Protein AF-0000000084338062 (afdb_homodimer)

Foldseek 3Di:
DFFDDDLVLQQQAEFEAEFAELLQAFQLQLLLVLCVVVVPDPQPDNDRVVSLVVLQVQLLPLAPQSNCVSSCSSLVSQQDLQSLLQSLLVVLQVQQSSNYQEYEYEYELVSRCPVPDDSLSSVVSNLNSVVNNQVVNVVVVTHHAYAYEHEAEQVDDCLLVSLVVLLVCCPPRHLEYEYDDDPVPRAPVSNQNSLVVCVVSVGAYEYAADQNHADVNVCCCPVPRNHQAYEQNQRLCVQWDADPVRDIDGHPSNCVQQVVLHEHEHEQQSSCSNNSAVHSLGGSCLVCVVVPRLYAYHHNGCSNNVDHPSRRVVVNCVNNVDDLVSSLSNRLSSLCSDSDDPVVSVCCNVVPNVVSSVVNGD/DFFDPDLVLQQQAEFEAEFAELLQAFQLQLLLVLCVVVVPDPQPDNDRVVSLVVLQVQLLPLAPQSNCVSSCSSLVSQQDLQSLLQSLLVVLQVQQSSNYQEYEYEYALVSRCPVPDDSLSSVVSNLNSVVNNQVVSVVVVTHHAYAYEHEAEQVDDCLQVSLVVLLVCCPPRHLEYEYDDDPVPRAPVSNQNSLVVCVVSVGAYEYAADQNHADVNVCCCPVVRNHQAYEQNQRLCVQWDADPVRDIDGHPSNCVQQVVLHEHEHEQQSSCSNNSAVHSLRGSCLVCVVVPRLYAYHHNGCSNNVDHPSRRVVVNCVNNVDDLVVSLSNRLSSLCSDSDDPVVSVCCNVVPNVVSSVVNGD

Structure (mmCIF, N/CA/C/O backbone):
data_AF-0000000084338062-model_v1
#
loop_
_entity.id
_entity.type
_entity.pdbx_description
1 polymer 'Adenosine deaminase'
#
loop_
_atom_site.group_PDB
_atom_site.id
_atom_site.type_symbol
_atom_site.label_atom_id
_atom_site.label_alt_id
_atom_site.label_comp_id
_atom_site.label_asym_id
_atom_site.label_entity_id
_atom_site.label_seq_id
_atom_site.pdbx_PDB_ins_code
_atom_site.Cartn_x
_atom_site.Cartn_y
_atom_site.Cartn_z
_atom_site.occupancy
_atom_site.B_iso_or_equiv
_atom_site.auth_seq_id
_atom_site.auth_comp_id
_atom_site.auth_asym_id
_atom_site.auth_atom_id
_atom_site.pdbx_PDB_model_num
ATOM 1 N N . MET A 1 1 ? 33 -19.516 5.043 1 74.38 1 MET A N 1
ATOM 2 C CA . MET A 1 1 ? 33.031 -18.828 3.754 1 74.38 1 MET A CA 1
ATOM 3 C C . MET A 1 1 ? 31.641 -18.859 3.088 1 74.38 1 MET A C 1
ATOM 5 O O . MET A 1 1 ? 30.891 -19.828 3.252 1 74.38 1 MET A O 1
ATOM 9 N N . ALA A 1 2 ? 31.25 -17.75 2.393 1 83.12 2 ALA A N 1
ATOM 10 C CA . ALA A 1 2 ? 29.969 -17.688 1.7 1 83.12 2 ALA A CA 1
ATOM 11 C C . ALA A 1 2 ? 29.844 -18.828 0.689 1 83.12 2 ALA A C 1
ATOM 13 O O . ALA A 1 2 ? 30.812 -19.172 0.014 1 83.12 2 ALA A O 1
ATOM 14 N N . VAL A 1 3 ? 28.75 -19.469 0.696 1 92.12 3 VAL A N 1
ATOM 15 C CA . VAL A 1 3 ? 28.453 -20.531 -0.268 1 92.12 3 VAL A CA 1
ATOM 16 C C . VAL A 1 3 ? 28.469 -19.953 -1.683 1 92.12 3 VAL A C 1
ATOM 18 O O . VAL A 1 3 ? 27.891 -18.891 -1.934 1 92.12 3 VAL A O 1
ATOM 21 N N . PRO A 1 4 ? 29.188 -20.656 -2.564 1 95.06 4 PRO A N 1
ATOM 22 C CA . PRO A 1 4 ? 29.156 -20.172 -3.947 1 95.06 4 PRO A CA 1
ATOM 23 C C . PRO A 1 4 ? 27.75 -20.234 -4.555 1 95.06 4 PRO A C 1
ATOM 25 O O . PRO A 1 4 ? 26.984 -21.156 -4.242 1 95.06 4 PRO A O 1
ATOM 28 N N . LEU A 1 5 ? 27.438 -19.297 -5.414 1 97 5 LEU A N 1
ATOM 29 C CA . LEU A 1 5 ? 26.125 -19.219 -6.035 1 97 5 LEU A CA 1
ATOM 30 C C . LEU A 1 5 ? 26.016 -20.203 -7.199 1 97 5 LEU A C 1
ATOM 32 O O . LEU A 1 5 ? 26.109 -19.812 -8.359 1 97 5 LEU A O 1
ATOM 36 N N . THR A 1 6 ? 25.75 -21.469 -6.875 1 97.06 6 THR A N 1
ATOM 37 C CA . THR A 1 6 ? 25.531 -22.516 -7.867 1 97.06 6 THR A CA 1
ATOM 38 C C . THR A 1 6 ? 24.047 -22.812 -8.023 1 97.06 6 THR A C 1
ATOM 40 O O . THR A 1 6 ? 23.234 -22.438 -7.172 1 97.06 6 THR A O 1
ATOM 43 N N . THR A 1 7 ? 23.719 -23.406 -9.062 1 97.38 7 THR A N 1
ATOM 44 C CA . THR A 1 7 ? 22.328 -23.781 -9.305 1 97.38 7 THR A CA 1
ATOM 45 C C . THR A 1 7 ? 21.797 -24.641 -8.164 1 97.38 7 THR A C 1
ATOM 47 O O . THR A 1 7 ? 20.641 -24.484 -7.742 1 97.38 7 THR A O 1
ATOM 50 N N . ASP A 1 8 ? 22.625 -25.547 -7.656 1 96.94 8 ASP A N 1
ATOM 51 C CA . ASP A 1 8 ? 22.219 -26.422 -6.559 1 96.94 8 ASP A CA 1
ATOM 52 C C . ASP A 1 8 ? 21.984 -25.609 -5.281 1 96.94 8 ASP A C 1
ATOM 54 O O . ASP A 1 8 ? 21.016 -25.875 -4.555 1 96.94 8 ASP A O 1
ATOM 58 N N . ALA A 1 9 ? 22.891 -24.703 -5.066 1 97.56 9 ALA A N 1
ATOM 59 C CA . ALA A 1 9 ? 22.719 -23.859 -3.885 1 97.56 9 ALA A CA 1
ATOM 60 C C . ALA A 1 9 ? 21.469 -23 -3.996 1 97.56 9 ALA A C 1
ATOM 62 O O . ALA A 1 9 ? 20.766 -22.781 -3.006 1 97.56 9 ALA A O 1
ATOM 63 N N . ILE A 1 10 ? 21.203 -22.469 -5.203 1 98.56 10 ILE A N 1
ATOM 64 C CA . ILE A 1 10 ? 20.016 -21.672 -5.434 1 98.56 10 ILE A CA 1
ATOM 65 C C . ILE A 1 10 ? 18.766 -22.531 -5.191 1 98.56 10 ILE A C 1
ATOM 67 O O . ILE A 1 10 ? 17.781 -22.062 -4.613 1 98.56 10 ILE A O 1
ATOM 71 N N . ARG A 1 11 ? 18.797 -23.75 -5.605 1 98.06 11 ARG A N 1
ATOM 72 C CA . ARG A 1 11 ? 17.672 -24.656 -5.449 1 98.06 11 ARG A CA 1
ATOM 73 C C . ARG A 1 11 ? 17.297 -24.828 -3.977 1 98.06 11 ARG A C 1
ATOM 75 O O . ARG A 1 11 ? 16.125 -24.953 -3.637 1 98.06 11 ARG A O 1
ATOM 82 N N . ASP A 1 12 ? 18.281 -24.781 -3.121 1 95.5 12 ASP A N 1
ATOM 83 C CA . ASP A 1 12 ? 18.047 -25.047 -1.701 1 95.5 12 ASP A CA 1
ATOM 84 C C . ASP A 1 12 ? 17.688 -23.75 -0.964 1 95.5 12 ASP A C 1
ATOM 86 O O . ASP A 1 12 ? 17.203 -23.797 0.17 1 95.5 12 ASP A O 1
ATOM 90 N N . ALA A 1 13 ? 18.016 -22.578 -1.591 1 98.25 13 ALA A N 1
ATOM 91 C CA . ALA A 1 13 ? 17.703 -21.297 -0.971 1 98.25 13 ALA A CA 1
ATOM 92 C C . ALA A 1 13 ? 16.188 -21.078 -0.894 1 98.25 13 ALA A C 1
ATOM 94 O O . ALA A 1 13 ? 15.461 -21.406 -1.831 1 98.25 13 ALA A O 1
ATOM 95 N N . PRO A 1 14 ? 15.688 -20.578 0.271 1 98.75 14 PRO A N 1
ATOM 96 C CA . PRO A 1 14 ? 14.258 -20.297 0.341 1 98.75 14 PRO A CA 1
ATOM 97 C C . PRO A 1 14 ? 13.797 -19.281 -0.702 1 98.75 14 PRO A C 1
ATOM 99 O O . PRO A 1 14 ? 14.484 -18.281 -0.933 1 98.75 14 PRO A O 1
ATOM 102 N N . LYS A 1 15 ? 12.711 -19.547 -1.359 1 98.94 15 LYS A N 1
ATOM 103 C CA . LYS A 1 15 ? 12.141 -18.656 -2.367 1 98.94 15 LYS A CA 1
ATOM 104 C C . LYS A 1 15 ? 10.641 -18.469 -2.162 1 98.94 15 LYS A C 1
ATOM 106 O O . LYS A 1 15 ? 9.992 -19.312 -1.517 1 98.94 15 LYS A O 1
ATOM 111 N N . VAL A 1 16 ? 10.117 -17.375 -2.633 1 98.94 16 VAL A N 1
ATOM 112 C CA . VAL A 1 16 ? 8.688 -17.062 -2.621 1 98.94 16 VAL A CA 1
ATOM 113 C C . VAL A 1 16 ? 8.203 -16.812 -4.047 1 98.94 16 VAL A C 1
ATOM 115 O O . VAL A 1 16 ? 8.844 -16.109 -4.824 1 98.94 16 VAL A O 1
ATOM 118 N N . LEU A 1 17 ? 7.137 -17.5 -4.375 1 98.94 17 LEU A N 1
ATOM 119 C CA . LEU A 1 17 ? 6.562 -17.453 -5.715 1 98.94 17 LEU A CA 1
ATOM 120 C C . LEU A 1 17 ? 5.145 -16.891 -5.68 1 98.94 17 LEU A C 1
ATOM 122 O O . LEU A 1 17 ? 4.254 -17.484 -5.074 1 98.94 17 LEU A O 1
ATOM 126 N N . LEU A 1 18 ? 4.918 -15.719 -6.426 1 98.94 18 LEU A N 1
ATOM 127 C CA . LEU A 1 18 ? 3.615 -15.078 -6.297 1 98.94 18 LEU A CA 1
ATOM 128 C C . LEU A 1 18 ? 2.828 -15.172 -7.598 1 98.94 18 LEU A C 1
ATOM 130 O O . LEU A 1 18 ? 1.641 -14.844 -7.637 1 98.94 18 LEU A O 1
ATOM 134 N N . HIS A 1 19 ? 3.459 -15.633 -8.711 1 98.94 19 HIS A N 1
ATOM 135 C CA . HIS A 1 19 ? 2.807 -15.703 -10.016 1 98.94 19 HIS A CA 1
ATOM 136 C C . HIS A 1 19 ? 3.16 -17 -10.742 1 98.94 19 HIS A C 1
ATOM 138 O O . HIS A 1 19 ? 4.191 -17.078 -11.414 1 98.94 19 HIS A O 1
ATOM 144 N N . ASP A 1 20 ? 2.328 -17.938 -10.648 1 98.88 20 ASP A N 1
ATOM 145 C CA . ASP A 1 20 ? 2.43 -19.219 -11.32 1 98.88 20 ASP A CA 1
ATOM 146 C C . ASP A 1 20 ? 1.046 -19.797 -11.633 1 98.88 20 ASP A C 1
ATOM 148 O O . ASP A 1 20 ? 0.149 -19.75 -10.781 1 98.88 20 ASP A O 1
ATOM 152 N N . HIS A 1 21 ? 0.818 -20.188 -12.789 1 98.75 21 HIS A N 1
ATOM 153 C CA . HIS A 1 21 ? -0.441 -20.797 -13.195 1 98.75 21 HIS A CA 1
ATOM 154 C C . HIS A 1 21 ? -0.389 -22.312 -13.047 1 98.75 21 HIS A C 1
ATOM 156 O O . HIS A 1 21 ? 0.504 -22.969 -13.594 1 98.75 21 HIS A O 1
ATOM 162 N N . LEU A 1 22 ? -1.354 -22.828 -12.406 1 98.81 22 LEU A N 1
ATOM 163 C CA . LEU A 1 22 ? -1.448 -24.281 -12.203 1 98.81 22 LEU A CA 1
ATOM 164 C C . LEU A 1 22 ? -1.54 -25.016 -13.531 1 98.81 22 LEU A C 1
ATOM 166 O O . LEU A 1 22 ? -0.811 -25.969 -13.766 1 98.81 22 LEU A O 1
ATOM 170 N N . ASP A 1 23 ? -2.379 -24.516 -14.414 1 97.75 23 ASP A N 1
ATOM 171 C CA . ASP A 1 23 ? -2.65 -25.172 -15.695 1 97.75 23 ASP A CA 1
ATOM 172 C C . ASP A 1 23 ? -1.508 -24.938 -16.688 1 97.75 23 ASP A C 1
ATOM 174 O O . ASP A 1 23 ? -1.511 -25.5 -17.781 1 97.75 23 ASP A O 1
ATOM 178 N N . GLY A 1 24 ? -0.522 -24.141 -16.312 1 97.56 24 GLY A N 1
ATOM 179 C CA . GLY A 1 24 ? 0.654 -23.938 -17.141 1 97.56 24 GLY A CA 1
ATOM 180 C C . GLY A 1 24 ? 1.905 -24.578 -16.578 1 97.56 24 GLY A C 1
ATOM 181 O O . GLY A 1 24 ? 3.01 -24.344 -17.078 1 97.56 24 GLY A O 1
ATOM 182 N N . GLY A 1 25 ? 1.745 -25.406 -15.5 1 97.94 25 GLY A N 1
ATOM 183 C CA . GLY A 1 25 ? 2.926 -25.891 -14.805 1 97.94 25 GLY A CA 1
ATOM 184 C C . GLY A 1 25 ? 2.926 -27.406 -14.609 1 97.94 25 GLY A C 1
ATOM 185 O O . GLY A 1 25 ? 3.631 -27.922 -13.742 1 97.94 25 GLY A O 1
ATOM 186 N N . LEU A 1 26 ? 2.162 -28.172 -15.414 1 98.56 26 LEU A N 1
ATOM 187 C CA . LEU A 1 26 ? 2.061 -29.609 -15.266 1 98.56 26 LEU A CA 1
ATOM 188 C C . LEU A 1 26 ? 3.373 -30.297 -15.641 1 98.56 26 LEU A C 1
ATOM 190 O O . LEU A 1 26 ? 4.164 -29.734 -16.406 1 98.56 26 LEU A O 1
ATOM 194 N N . ARG A 1 27 ? 3.561 -31.516 -15.062 1 98.56 27 ARG A N 1
ATOM 195 C CA . ARG A 1 27 ? 4.598 -32.406 -15.578 1 98.56 27 ARG A CA 1
ATOM 196 C C . ARG A 1 27 ? 4.191 -33 -16.922 1 98.56 27 ARG A C 1
ATOM 198 O O . ARG A 1 27 ? 3.049 -33.438 -17.094 1 98.56 27 ARG A O 1
ATOM 205 N N . PRO A 1 28 ? 5.16 -32.938 -17.875 1 98.12 28 PRO A N 1
ATOM 206 C CA . PRO A 1 28 ? 4.809 -33.531 -19.172 1 98.12 28 PRO A CA 1
ATOM 207 C C . PRO A 1 28 ? 4.305 -34.969 -19.031 1 98.12 28 PRO A C 1
ATOM 209 O O . PRO A 1 28 ? 3.332 -35.375 -19.688 1 98.12 28 PRO A O 1
ATOM 212 N N . ALA A 1 29 ? 4.934 -35.75 -18.188 1 98.62 29 ALA A N 1
ATOM 213 C CA . ALA A 1 29 ? 4.523 -37.156 -17.984 1 98.62 29 ALA A CA 1
ATOM 214 C C . ALA A 1 29 ? 3.098 -37.219 -17.453 1 98.62 29 ALA A C 1
ATOM 216 O O . ALA A 1 29 ? 2.328 -38.094 -17.844 1 98.62 29 ALA A O 1
ATOM 217 N N . THR A 1 30 ? 2.76 -36.344 -16.562 1 98.75 30 THR A N 1
ATOM 218 C CA . THR A 1 30 ? 1.416 -36.312 -16 1 98.75 30 THR A CA 1
ATOM 219 C C . THR A 1 30 ? 0.388 -35.969 -17.078 1 98.75 30 THR A C 1
ATOM 221 O O . THR A 1 30 ? -0.698 -36.531 -17.109 1 98.75 30 THR A O 1
ATOM 224 N N . VAL A 1 31 ? 0.7 -35 -17.984 1 98.5 31 VAL A N 1
ATOM 225 C CA . VAL A 1 31 ? -0.193 -34.656 -19.094 1 98.5 31 VAL A CA 1
ATOM 226 C C . VAL A 1 31 ? -0.501 -35.906 -19.922 1 98.5 31 VAL A C 1
ATOM 228 O O . VAL A 1 31 ? -1.662 -36.156 -20.25 1 98.5 31 VAL A O 1
ATOM 231 N N . ILE A 1 32 ? 0.52 -36.656 -20.203 1 98.56 32 ILE A N 1
ATOM 232 C CA . ILE A 1 32 ? 0.388 -37.844 -21.047 1 98.56 32 ILE A CA 1
ATOM 233 C C . ILE A 1 32 ? -0.467 -38.906 -20.328 1 98.56 32 ILE A C 1
ATOM 235 O O . ILE A 1 32 ? -1.397 -39.438 -20.922 1 98.56 32 ILE A O 1
ATOM 239 N N . GLU A 1 33 ? -0.169 -39.125 -19.062 1 98.81 33 GLU A N 1
ATOM 240 C CA . GLU A 1 33 ? -0.881 -40.156 -18.297 1 98.81 33 GLU A CA 1
ATOM 241 C C . GLU A 1 33 ? -2.357 -39.781 -18.141 1 98.81 33 GLU A C 1
ATOM 243 O O . GLU A 1 33 ? -3.227 -40.656 -18.266 1 98.81 33 GLU A O 1
ATOM 248 N N . LEU A 1 34 ? -2.627 -38.531 -17.891 1 98.62 34 LEU A N 1
ATOM 249 C CA . LEU A 1 34 ? -4.008 -38.094 -17.75 1 98.62 34 LEU A CA 1
ATOM 250 C C . LEU A 1 34 ? -4.734 -38.156 -19.094 1 98.62 34 LEU A C 1
ATOM 252 O O . LEU A 1 34 ? -5.926 -38.5 -19.156 1 98.62 34 LEU A O 1
ATOM 256 N N . ALA A 1 35 ? -4.023 -37.781 -20.188 1 98.06 35 ALA A N 1
ATOM 257 C CA . ALA A 1 35 ? -4.613 -37.906 -21.516 1 98.06 35 ALA A CA 1
ATOM 258 C C . ALA A 1 35 ? -5.039 -39.312 -21.812 1 98.06 35 ALA A C 1
ATOM 260 O O . ALA A 1 35 ? -6.145 -39.562 -22.297 1 98.06 35 ALA A O 1
ATOM 261 N N . ASP A 1 36 ? -4.16 -40.25 -21.469 1 98.06 36 ASP A N 1
ATOM 262 C CA . ASP A 1 36 ? -4.457 -41.656 -21.656 1 98.06 36 ASP A CA 1
ATOM 263 C C . ASP A 1 36 ? -5.633 -42.094 -20.797 1 98.06 36 ASP A C 1
ATOM 265 O O . ASP A 1 36 ? -6.535 -42.781 -21.266 1 98.06 36 ASP A O 1
ATOM 269 N N . GLN A 1 37 ? -5.598 -41.688 -19.609 1 98.12 37 GLN A N 1
ATOM 270 C CA . GLN A 1 37 ? -6.609 -42.094 -18.641 1 98.12 37 GLN A CA 1
ATOM 271 C C . GLN A 1 37 ? -7.996 -41.625 -19.047 1 98.12 37 GLN A C 1
ATOM 273 O O . GLN A 1 37 ? -8.984 -42.312 -18.891 1 98.12 37 GLN A O 1
ATOM 278 N N . TYR A 1 38 ? -8.086 -40.406 -19.641 1 97.31 38 TYR A N 1
ATOM 279 C CA . TYR A 1 38 ? -9.406 -39.812 -19.844 1 97.31 38 TYR A CA 1
ATOM 280 C C . TYR A 1 38 ? -9.727 -39.719 -21.328 1 97.31 38 TYR A C 1
ATOM 282 O O . TYR A 1 38 ? -10.734 -39.125 -21.719 1 97.31 38 TYR A O 1
ATOM 290 N N . GLY A 1 39 ? -8.867 -40.188 -22.188 1 96.56 39 GLY A N 1
ATOM 291 C CA . GLY A 1 39 ? -9.156 -40.312 -23.609 1 96.56 39 GLY A CA 1
ATOM 292 C C . GLY A 1 39 ? -8.945 -39.031 -24.375 1 96.56 39 GLY A C 1
ATOM 293 O O . GLY A 1 39 ? -9.688 -38.75 -25.328 1 96.56 39 GLY A O 1
ATOM 294 N N . TYR A 1 40 ? -8.109 -38.156 -23.859 1 96.38 40 TYR A N 1
ATOM 295 C CA . TYR A 1 40 ? -7.73 -36.969 -24.609 1 96.38 40 TYR A CA 1
ATOM 296 C C . TYR A 1 40 ? -6.75 -37.312 -25.719 1 96.38 40 TYR A C 1
ATOM 298 O O . TYR A 1 40 ? -5.648 -37.812 -25.469 1 96.38 40 TYR A O 1
ATOM 306 N N . THR A 1 41 ? -7.004 -37 -26.984 1 96.19 41 THR A N 1
ATOM 307 C CA . THR A 1 41 ? -6.258 -37.594 -28.109 1 96.19 41 THR A CA 1
ATOM 308 C C . THR A 1 41 ? -5.527 -36.5 -28.891 1 96.19 41 THR A C 1
ATOM 310 O O . THR A 1 41 ? -4.906 -36.781 -29.922 1 96.19 41 THR A O 1
ATOM 313 N N . ALA A 1 42 ? -5.535 -35.344 -28.438 1 95.44 42 ALA A N 1
ATOM 314 C CA . ALA A 1 42 ? -5.07 -34.219 -29.266 1 95.44 42 ALA A CA 1
ATOM 315 C C . ALA A 1 42 ? -3.617 -33.875 -28.953 1 95.44 42 ALA A C 1
ATOM 317 O O . ALA A 1 42 ? -3.082 -32.906 -29.484 1 95.44 42 ALA A O 1
ATOM 318 N N . LEU A 1 43 ? -2.914 -34.625 -28.109 1 96.88 43 LEU A N 1
ATOM 319 C CA . LEU A 1 43 ? -1.519 -34.344 -27.812 1 96.88 43 LEU A CA 1
ATOM 320 C C . LEU A 1 43 ? -0.642 -34.531 -29.047 1 96.88 43 LEU A C 1
ATOM 322 O O . LEU A 1 43 ? -0.846 -35.438 -29.828 1 96.88 43 LEU A O 1
ATOM 326 N N . PRO A 1 44 ? 0.348 -33.719 -29.234 1 95.25 44 PRO A N 1
ATOM 327 C CA . PRO A 1 44 ? 1.232 -33.844 -30.391 1 95.25 44 PRO A CA 1
ATOM 328 C C . PRO A 1 44 ? 2.189 -35.031 -30.281 1 95.25 44 PRO A C 1
ATOM 330 O O . PRO A 1 44 ? 2.688 -35.5 -31.312 1 95.25 44 PRO A O 1
ATOM 333 N N . THR A 1 45 ? 2.547 -35.406 -29.078 1 96.19 45 THR A N 1
ATOM 334 C CA . THR A 1 45 ? 3.424 -36.562 -28.812 1 96.19 45 THR A CA 1
ATOM 335 C C . THR A 1 45 ? 3.109 -37.188 -27.453 1 96.19 45 THR A C 1
ATOM 337 O O . THR A 1 45 ? 2.436 -36.562 -26.625 1 96.19 45 THR A O 1
ATOM 340 N N . HIS A 1 46 ? 3.498 -38.406 -27.281 1 96.56 46 HIS A N 1
ATOM 341 C CA . HIS A 1 46 ? 3.293 -39.125 -26.016 1 96.56 46 HIS A CA 1
ATOM 342 C C . HIS A 1 46 ? 4.621 -39.469 -25.359 1 96.56 46 HIS A C 1
ATOM 344 O O . HIS A 1 46 ? 4.688 -40.375 -24.547 1 96.56 46 HIS A O 1
ATOM 350 N N . ASP A 1 47 ? 5.629 -38.781 -25.812 1 97.44 47 ASP A N 1
ATOM 351 C CA . ASP A 1 47 ? 6.926 -38.812 -25.141 1 97.44 47 ASP A CA 1
ATOM 352 C C . ASP A 1 47 ? 7.117 -37.594 -24.25 1 97.44 47 ASP A C 1
ATOM 354 O O . ASP A 1 47 ? 7.012 -36.469 -24.719 1 97.44 47 ASP A O 1
ATOM 358 N N . ALA A 1 48 ? 7.352 -37.906 -23.016 1 97.69 48 ALA A N 1
ATOM 359 C CA . ALA A 1 48 ? 7.379 -36.812 -22.031 1 97.69 48 ALA A CA 1
ATOM 360 C C . ALA A 1 48 ? 8.438 -35.781 -22.375 1 97.69 48 ALA A C 1
ATOM 362 O O . ALA A 1 48 ? 8.211 -34.562 -22.234 1 97.69 48 ALA A O 1
ATOM 363 N N . ILE A 1 49 ? 9.586 -36.188 -22.75 1 97.62 49 ILE A N 1
ATOM 364 C CA . ILE A 1 49 ? 10.68 -35.281 -23.109 1 97.62 49 ILE A CA 1
ATOM 365 C C . ILE A 1 49 ? 10.289 -34.469 -24.328 1 97.62 49 ILE A C 1
ATOM 367 O O . ILE A 1 49 ? 10.453 -33.25 -24.328 1 97.62 49 ILE A O 1
ATOM 371 N N . GLU A 1 50 ? 9.742 -35.094 -25.312 1 97.44 50 GLU A N 1
ATOM 372 C CA . GLU A 1 50 ? 9.32 -34.438 -26.547 1 97.44 50 GLU A CA 1
ATOM 373 C C . GLU A 1 50 ? 8.172 -33.469 -26.266 1 97.44 50 GLU A C 1
ATOM 375 O O . GLU A 1 50 ? 8.125 -32.375 -26.844 1 97.44 50 GLU A O 1
ATOM 380 N N . LEU A 1 51 ? 7.262 -33.938 -25.453 1 97.06 51 LEU A N 1
ATOM 381 C CA . LEU A 1 51 ? 6.121 -33.094 -25.156 1 97.06 51 LEU A CA 1
ATOM 382 C C . LEU A 1 51 ? 6.562 -31.812 -24.438 1 97.06 51 LEU A C 1
ATOM 384 O O . LEU A 1 51 ? 6.094 -30.719 -24.75 1 97.06 51 LEU A O 1
ATOM 388 N N . GLY A 1 52 ? 7.438 -31.984 -23.422 1 96.88 52 GLY A N 1
ATOM 389 C CA . GLY A 1 52 ? 7.988 -30.812 -22.766 1 96.88 52 GLY A CA 1
ATOM 390 C C . GLY A 1 52 ? 8.656 -29.844 -23.719 1 96.88 52 GLY A C 1
ATOM 391 O O . GLY A 1 52 ? 8.445 -28.625 -23.625 1 96.88 52 GLY A O 1
ATOM 392 N N . ALA A 1 53 ? 9.43 -30.391 -24.609 1 96.38 53 ALA A N 1
ATOM 393 C CA . ALA A 1 53 ? 10.109 -29.562 -25.609 1 96.38 53 ALA A CA 1
ATOM 394 C C . ALA A 1 53 ? 9.109 -28.875 -26.531 1 96.38 53 ALA A C 1
ATO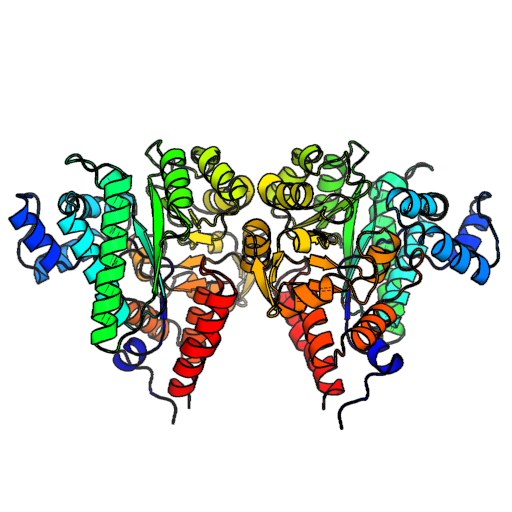M 396 O O . ALA A 1 53 ? 9.32 -27.734 -26.953 1 96.38 53 ALA A O 1
ATOM 397 N N . TRP A 1 54 ? 8.117 -29.609 -26.844 1 95.25 54 TRP A N 1
ATOM 398 C CA . TRP A 1 54 ? 7.09 -29.047 -27.719 1 95.25 54 TRP A CA 1
ATOM 399 C C . TRP A 1 54 ? 6.426 -27.844 -27.078 1 95.25 54 TRP A C 1
ATOM 401 O O . TRP A 1 54 ? 6.258 -26.797 -27.719 1 95.25 54 TRP A O 1
ATOM 411 N N . PHE A 1 55 ? 6.02 -27.938 -25.812 1 95.69 55 PHE A N 1
ATOM 412 C CA . PHE A 1 55 ? 5.402 -26.828 -25.109 1 95.69 55 PHE A CA 1
ATOM 413 C C . PHE A 1 55 ? 6.328 -25.609 -25.109 1 95.69 55 PHE A C 1
ATOM 415 O O . PHE A 1 55 ? 5.891 -24.484 -25.391 1 95.69 55 PHE A O 1
ATOM 422 N N . ARG A 1 56 ? 7.582 -25.828 -24.781 1 95.19 56 ARG A N 1
ATOM 423 C CA . ARG A 1 56 ? 8.555 -24.75 -24.719 1 95.19 56 ARG A CA 1
ATOM 424 C C . ARG A 1 56 ? 8.695 -24.062 -26.078 1 95.19 56 ARG A C 1
ATOM 426 O O . ARG A 1 56 ? 8.727 -22.828 -26.156 1 95.19 56 ARG A O 1
ATOM 433 N N . ALA A 1 57 ? 8.773 -24.875 -27.094 1 93.81 57 ALA A N 1
ATOM 434 C CA . ALA A 1 57 ? 8.914 -24.344 -28.438 1 93.81 57 ALA A CA 1
ATOM 435 C C . ALA A 1 57 ? 7.676 -23.547 -28.859 1 93.81 57 ALA A C 1
ATOM 437 O O . ALA A 1 57 ? 7.785 -22.484 -29.484 1 93.81 57 ALA A O 1
ATOM 438 N N . ALA A 1 58 ? 6.59 -24.094 -28.5 1 90.56 58 ALA A N 1
ATOM 439 C CA . ALA A 1 58 ? 5.328 -23.438 -28.844 1 90.56 58 ALA A CA 1
ATOM 440 C C . ALA A 1 58 ? 5.176 -22.109 -28.109 1 90.56 58 ALA A C 1
ATOM 442 O O . ALA A 1 58 ? 4.613 -21.156 -28.656 1 90.56 58 ALA A O 1
ATOM 443 N N . ALA A 1 59 ? 5.645 -22.078 -26.922 1 88.94 59 ALA A N 1
ATOM 444 C CA . ALA A 1 59 ? 5.5 -20.891 -26.078 1 88.94 59 ALA A CA 1
ATOM 445 C C . ALA A 1 59 ? 6.426 -19.766 -26.531 1 88.94 59 ALA A C 1
ATOM 447 O O . ALA A 1 59 ? 6.223 -18.609 -26.188 1 88.94 59 ALA A O 1
ATOM 448 N N . ARG A 1 60 ? 7.449 -20.188 -27.312 1 90.5 60 ARG A N 1
ATOM 449 C CA . ARG A 1 60 ? 8.398 -19.203 -27.812 1 90.5 60 ARG A CA 1
ATOM 450 C C . ARG A 1 60 ? 7.898 -18.578 -29.109 1 90.5 60 ARG A C 1
ATOM 452 O O . ARG A 1 60 ? 8.516 -18.75 -30.172 1 90.5 60 ARG A O 1
ATOM 459 N N . SER A 1 61 ? 6.793 -18.047 -29.094 1 82.81 61 SER A N 1
ATOM 460 C CA . SER A 1 61 ? 6.129 -17.516 -30.281 1 82.81 61 SER A CA 1
ATOM 461 C C . SER A 1 61 ? 6.34 -16.016 -30.422 1 82.81 61 SER A C 1
ATOM 463 O O . SER A 1 61 ? 6.145 -15.461 -31.516 1 82.81 61 SER A O 1
ATOM 465 N N . GLY A 1 62 ? 6.566 -15.414 -29.266 1 85.81 62 GLY A N 1
ATOM 466 C CA . GLY A 1 62 ? 6.715 -13.969 -29.25 1 85.81 62 GLY A CA 1
ATOM 467 C C . GLY A 1 62 ? 5.391 -13.234 -29.156 1 85.81 62 GLY A C 1
ATOM 468 O O . GLY A 1 62 ? 5.344 -12.008 -29.312 1 85.81 62 GLY A O 1
ATOM 469 N N . SER A 1 63 ? 4.352 -14.047 -28.953 1 84.44 63 SER A N 1
ATOM 470 C CA . SER A 1 63 ? 3.027 -13.453 -28.797 1 84.44 63 SER A CA 1
ATOM 471 C C . SER A 1 63 ? 2.25 -14.125 -27.656 1 84.44 63 SER A C 1
ATOM 473 O O . SER A 1 63 ? 2.209 -15.359 -27.578 1 84.44 63 SER A O 1
ATOM 475 N N . LEU A 1 64 ? 1.65 -13.258 -26.859 1 83 64 LEU A N 1
ATOM 476 C CA . LEU A 1 64 ? 0.87 -13.781 -25.75 1 83 64 LEU A CA 1
ATOM 477 C C . LEU A 1 64 ? -0.265 -14.672 -26.25 1 83 64 LEU A C 1
ATOM 479 O O . LEU A 1 64 ? -0.513 -15.742 -25.688 1 83 64 LEU A O 1
ATOM 483 N N . GLU A 1 65 ? -0.94 -14.273 -27.281 1 82.38 65 GLU A N 1
ATOM 484 C CA . GLU A 1 65 ? -2.066 -15.031 -27.828 1 82.38 65 GLU A CA 1
ATOM 485 C C . GLU A 1 65 ? -1.636 -16.438 -28.25 1 82.38 65 GLU A C 1
ATOM 487 O O . GLU A 1 65 ? -2.291 -17.422 -27.906 1 82.38 65 GLU A O 1
ATOM 492 N N . ARG A 1 66 ? -0.517 -16.484 -28.922 1 83.81 66 ARG A N 1
ATOM 493 C CA . ARG A 1 66 ? 0.005 -17.766 -29.375 1 83.81 66 ARG A CA 1
ATOM 494 C C . ARG A 1 66 ? 0.515 -18.594 -28.188 1 83.81 66 ARG A C 1
ATOM 496 O O . ARG A 1 66 ? 0.327 -19.812 -28.156 1 83.81 66 ARG A O 1
ATOM 503 N N . TYR A 1 67 ? 1.111 -17.891 -27.297 1 85.25 67 TYR A N 1
ATOM 504 C CA . TYR A 1 67 ? 1.579 -18.516 -26.062 1 85.25 67 TYR A CA 1
ATOM 505 C C . TYR A 1 67 ? 0.438 -19.219 -25.344 1 85.25 67 TYR A C 1
ATOM 507 O O . TYR A 1 67 ? 0.597 -20.344 -24.875 1 85.25 67 TYR A O 1
ATOM 515 N N . LEU A 1 68 ? -0.785 -18.734 -25.406 1 84.88 68 LEU A N 1
ATOM 516 C CA . LEU A 1 68 ? -1.923 -19.219 -24.625 1 84.88 68 LEU A CA 1
ATOM 517 C C . LEU A 1 68 ? -2.6 -20.391 -25.312 1 84.88 68 LEU A C 1
ATOM 519 O O . LEU A 1 68 ? -3.354 -21.141 -24.688 1 84.88 68 LEU A O 1
ATOM 523 N N . GLU A 1 69 ? -2.266 -20.594 -26.578 1 84.19 69 GLU A N 1
ATOM 524 C CA . GLU A 1 69 ? -2.881 -21.688 -27.312 1 84.19 69 GLU A CA 1
ATOM 525 C C . GLU A 1 69 ? -2.465 -23.047 -26.75 1 84.19 69 GLU A C 1
ATOM 527 O O . GLU A 1 69 ? -3.223 -24.016 -26.828 1 84.19 69 GLU A O 1
ATOM 532 N N . THR A 1 70 ? -1.336 -23.047 -26.156 1 88.44 70 THR A N 1
ATOM 533 C CA . THR A 1 70 ? -0.792 -24.297 -25.641 1 88.44 70 THR A CA 1
ATOM 534 C C . THR A 1 70 ? -1.591 -24.781 -24.438 1 88.44 70 THR A C 1
ATOM 536 O O . THR A 1 70 ? -1.594 -25.984 -24.125 1 88.44 70 THR A O 1
ATOM 539 N N . PHE A 1 71 ? -2.357 -23.938 -23.828 1 93.56 71 PHE A N 1
ATOM 540 C CA . PHE A 1 71 ? -3.102 -24.266 -22.609 1 93.56 71 PHE A CA 1
ATOM 541 C C . PHE A 1 71 ? -4.266 -25.203 -22.922 1 93.56 71 PHE A C 1
ATOM 543 O O . PHE A 1 71 ? -4.797 -25.859 -22.031 1 93.56 71 PHE A O 1
ATOM 550 N N . GLY A 1 72 ? -4.645 -25.234 -24.203 1 93.81 72 GLY A N 1
ATOM 551 C CA . GLY A 1 72 ? -5.715 -26.141 -24.594 1 93.81 72 GLY A CA 1
ATOM 552 C C . GLY A 1 72 ? -5.449 -27.578 -24.219 1 93.81 72 GLY A C 1
ATOM 553 O O . GLY A 1 72 ? -6.367 -28.297 -23.812 1 93.81 72 GLY A O 1
ATOM 554 N N . HIS A 1 73 ? -4.215 -28 -24.297 1 95.44 73 HIS A N 1
ATOM 555 C CA . HIS A 1 73 ? -3.846 -29.375 -24 1 95.44 73 HIS A CA 1
ATOM 556 C C . HIS A 1 73 ? -3.865 -29.641 -22.5 1 95.44 73 HIS A C 1
ATOM 558 O O . HIS A 1 73 ? -4.355 -30.672 -22.047 1 95.44 73 HIS A O 1
ATOM 564 N N . THR A 1 74 ? -3.334 -28.703 -21.688 1 97.69 74 THR A N 1
ATOM 565 C CA . THR A 1 74 ? -3.271 -28.906 -20.234 1 97.69 74 THR A CA 1
ATOM 566 C C . THR A 1 74 ? -4.664 -28.828 -19.625 1 97.69 74 THR A C 1
ATOM 568 O O . THR A 1 74 ? -5.047 -29.688 -18.828 1 97.69 74 THR A O 1
ATOM 571 N N . VAL A 1 75 ? -5.457 -27.844 -20.062 1 97.69 75 VAL A N 1
ATOM 572 C CA . VAL A 1 75 ? -6.828 -27.703 -19.578 1 97.69 75 VAL A CA 1
ATOM 573 C C . VAL A 1 75 ? -7.648 -28.922 -20 1 97.69 75 VAL A C 1
ATOM 575 O O . VAL A 1 75 ? -8.508 -29.391 -19.25 1 97.69 75 VAL A O 1
ATOM 578 N N . GLY A 1 76 ? -7.359 -29.422 -21.172 1 97.25 76 GLY A N 1
ATOM 579 C CA . GLY A 1 76 ? -8.07 -30.578 -21.719 1 97.25 76 GLY A CA 1
ATOM 580 C C . GLY A 1 76 ? -7.988 -31.797 -20.828 1 97.25 76 GLY A C 1
ATOM 581 O O . GLY A 1 76 ? -8.922 -32.594 -20.766 1 97.25 76 GLY A O 1
ATOM 582 N N . VAL A 1 77 ? -6.852 -31.969 -20.109 1 98.06 77 VAL A N 1
ATOM 583 C CA . VAL A 1 77 ? -6.676 -33.156 -19.281 1 98.06 77 VAL A CA 1
ATOM 584 C C . VAL A 1 77 ? -7.027 -32.844 -17.828 1 98.06 77 VAL A C 1
ATOM 586 O O . VAL A 1 77 ? -6.953 -33.719 -16.969 1 98.06 77 VAL A O 1
ATOM 589 N N . MET A 1 78 ? -7.406 -31.609 -17.5 1 98.56 78 MET A N 1
ATOM 590 C CA . MET A 1 78 ? -7.738 -31.172 -16.156 1 98.56 78 MET A CA 1
ATOM 591 C C . MET A 1 78 ? -9.242 -30.969 -16 1 98.56 78 MET A C 1
ATOM 593 O O . MET A 1 78 ? -9.68 -29.922 -15.531 1 98.56 78 MET A O 1
ATOM 597 N N . GLN A 1 79 ? -10.023 -32 -16.375 1 98.5 79 GLN A N 1
ATOM 598 C CA . GLN A 1 79 ? -11.477 -31.859 -16.375 1 98.5 79 GLN A CA 1
ATOM 599 C C . GLN A 1 79 ? -12.117 -32.781 -15.344 1 98.5 79 GLN A C 1
ATOM 601 O O . GLN A 1 79 ? -13.344 -32.844 -15.234 1 98.5 79 GLN A O 1
ATOM 606 N N . HIS A 1 80 ? -11.297 -33.469 -14.562 1 98.5 80 HIS A N 1
ATOM 607 C CA . HIS A 1 80 ? -11.773 -34.438 -13.586 1 98.5 80 HIS A CA 1
ATOM 608 C C . HIS A 1 80 ? -11.18 -34.188 -12.203 1 98.5 80 HIS A C 1
ATOM 610 O O . HIS A 1 80 ? -10.039 -33.719 -12.094 1 98.5 80 HIS A O 1
ATOM 616 N N . THR A 1 81 ? -11.961 -34.5 -11.203 1 98.69 81 THR A N 1
ATOM 617 C CA . THR A 1 81 ? -11.57 -34.219 -9.82 1 98.69 81 THR A CA 1
ATOM 618 C C . THR A 1 81 ? -10.195 -34.812 -9.523 1 98.69 81 THR A C 1
ATOM 620 O O . THR A 1 81 ? -9.328 -34.094 -8.992 1 98.69 81 THR A O 1
ATOM 623 N N . ASP A 1 82 ? -9.992 -36.031 -9.828 1 98.62 82 ASP A N 1
ATOM 624 C CA . ASP A 1 82 ? -8.734 -36.688 -9.484 1 98.62 82 ASP A CA 1
ATOM 625 C C . ASP A 1 82 ? -7.566 -36.062 -10.266 1 98.62 82 ASP A C 1
ATOM 627 O O . ASP A 1 82 ? -6.445 -36 -9.758 1 98.62 82 ASP A O 1
ATOM 631 N N . ALA A 1 83 ? -7.812 -35.688 -11.523 1 98.81 83 ALA A N 1
ATOM 632 C CA . ALA A 1 83 ? -6.785 -35 -12.312 1 98.81 83 ALA A CA 1
ATOM 633 C C . ALA A 1 83 ? -6.375 -33.688 -11.648 1 98.81 83 ALA A C 1
ATOM 635 O O . ALA A 1 83 ? -5.184 -33.406 -11.523 1 98.81 83 ALA A O 1
ATOM 636 N N . LEU A 1 84 ? -7.375 -32.938 -11.219 1 98.94 84 LEU A N 1
ATOM 637 C CA . LEU A 1 84 ? -7.129 -31.656 -10.562 1 98.94 84 LEU A CA 1
ATOM 638 C C . LEU A 1 84 ? -6.344 -31.844 -9.266 1 98.94 84 LEU A C 1
ATOM 640 O O . LEU A 1 84 ? -5.387 -31.109 -9 1 98.94 84 LEU A O 1
ATOM 644 N N . VAL A 1 85 ? -6.719 -32.812 -8.492 1 98.94 85 VAL A N 1
ATOM 645 C CA . VAL A 1 85 ? -6.031 -33.125 -7.238 1 98.94 85 VAL A CA 1
ATOM 646 C C . VAL A 1 85 ? -4.578 -33.5 -7.523 1 98.94 85 VAL A C 1
ATOM 648 O O . VAL A 1 85 ? -3.66 -32.969 -6.875 1 98.94 85 VAL A O 1
ATOM 651 N N . ARG A 1 86 ? -4.383 -34.344 -8.492 1 98.94 86 ARG A N 1
ATOM 652 C CA . ARG A 1 86 ? -3.039 -34.812 -8.805 1 98.94 86 ARG A CA 1
ATOM 653 C C . ARG A 1 86 ? -2.148 -33.656 -9.266 1 98.94 86 ARG A C 1
ATOM 655 O O . ARG A 1 86 ? -1.023 -33.5 -8.781 1 98.94 86 ARG A O 1
ATOM 662 N N . VAL A 1 87 ? -2.656 -32.906 -10.203 1 98.88 87 VAL A N 1
ATOM 663 C CA . VAL A 1 87 ? -1.873 -31.797 -10.773 1 98.88 87 VAL A CA 1
ATOM 664 C C . VAL A 1 87 ? -1.504 -30.797 -9.68 1 98.88 87 VAL A C 1
ATOM 666 O O . VAL A 1 87 ? -0.359 -30.344 -9.602 1 98.88 87 VAL A O 1
ATOM 669 N N . ALA A 1 88 ? -2.441 -30.469 -8.828 1 98.94 88 ALA A N 1
ATOM 670 C CA . ALA A 1 88 ? -2.184 -29.531 -7.746 1 98.94 88 ALA A CA 1
ATOM 671 C C . ALA A 1 88 ? -1.187 -30.109 -6.742 1 98.94 88 ALA A C 1
ATOM 673 O O . ALA A 1 88 ? -0.307 -29.391 -6.254 1 98.94 88 ALA A O 1
ATOM 674 N N . ALA A 1 89 ? -1.289 -31.344 -6.43 1 98.94 89 ALA A N 1
ATOM 675 C CA . ALA A 1 89 ? -0.355 -32 -5.512 1 98.94 89 ALA A CA 1
ATOM 676 C C . ALA A 1 89 ? 1.063 -31.984 -6.074 1 98.94 89 ALA A C 1
ATOM 678 O O . ALA A 1 89 ? 2.018 -31.656 -5.363 1 98.94 89 ALA A O 1
ATOM 679 N N . GLU A 1 90 ? 1.175 -32.344 -7.316 1 98.94 90 GLU A N 1
ATOM 680 C CA . GLU A 1 90 ? 2.484 -32.375 -7.965 1 98.94 90 GLU A CA 1
ATOM 681 C C . GLU A 1 90 ? 3.088 -30.969 -8.016 1 98.94 90 GLU A C 1
ATOM 683 O O . GLU A 1 90 ? 4.297 -30.797 -7.844 1 98.94 90 GLU A O 1
ATOM 688 N N . CYS A 1 91 ? 2.213 -30 -8.273 1 98.94 91 CYS A N 1
ATOM 689 C CA . CYS A 1 91 ? 2.664 -28.609 -8.25 1 98.94 91 CYS A CA 1
ATOM 690 C C . CYS A 1 91 ? 3.311 -28.266 -6.91 1 98.94 91 CYS A C 1
ATOM 692 O O . CYS A 1 91 ? 4.426 -27.734 -6.871 1 98.94 91 CYS A O 1
ATOM 694 N N . ALA A 1 92 ? 2.645 -28.578 -5.809 1 98.94 92 ALA A N 1
ATOM 695 C CA . ALA A 1 92 ? 3.16 -28.312 -4.469 1 98.94 92 ALA A CA 1
ATOM 696 C C . ALA A 1 92 ? 4.488 -29.031 -4.238 1 98.94 92 ALA A C 1
ATOM 698 O O . ALA A 1 92 ? 5.434 -28.438 -3.711 1 98.94 92 ALA A O 1
ATOM 699 N N . GLU A 1 93 ? 4.59 -30.25 -4.664 1 98.81 93 GLU A N 1
ATOM 700 C CA . GLU A 1 93 ? 5.805 -31.047 -4.496 1 98.81 93 GLU A CA 1
ATOM 701 C C . GLU A 1 93 ? 6.965 -30.438 -5.285 1 98.81 93 GLU A C 1
ATOM 703 O O . GLU A 1 93 ? 8.07 -30.297 -4.758 1 98.81 93 GLU A O 1
ATOM 708 N N . ASP A 1 94 ? 6.672 -30.156 -6.516 1 98.75 94 ASP A N 1
ATOM 709 C CA . ASP A 1 94 ? 7.723 -29.641 -7.387 1 98.75 94 ASP A CA 1
ATOM 710 C C . ASP A 1 94 ? 8.25 -28.297 -6.875 1 98.75 94 ASP A C 1
ATOM 712 O O . ASP A 1 94 ? 9.453 -28.047 -6.895 1 98.75 94 ASP A O 1
ATOM 716 N N . LEU A 1 95 ? 7.32 -27.406 -6.461 1 98.94 95 LEU A N 1
ATOM 717 C CA . LEU A 1 95 ? 7.73 -26.109 -5.934 1 98.94 95 LEU A CA 1
ATOM 718 C C . LEU A 1 95 ? 8.531 -26.281 -4.645 1 98.94 95 LEU A C 1
ATOM 720 O O . LEU A 1 95 ? 9.539 -25.594 -4.449 1 98.94 95 LEU A O 1
ATOM 724 N N . ALA A 1 96 ? 8.086 -27.172 -3.785 1 98.88 96 ALA A N 1
ATOM 725 C CA . ALA A 1 96 ? 8.828 -27.438 -2.561 1 98.88 96 ALA A CA 1
ATOM 726 C C . ALA A 1 96 ? 10.234 -27.953 -2.873 1 98.88 96 ALA A C 1
ATOM 728 O O . ALA A 1 96 ? 11.211 -27.531 -2.252 1 98.88 96 ALA A O 1
ATOM 729 N N . ASP A 1 97 ? 10.344 -28.859 -3.84 1 98.38 97 ASP A N 1
ATOM 730 C CA . ASP A 1 97 ? 11.625 -29.438 -4.246 1 98.38 97 ASP A CA 1
ATOM 731 C C . ASP A 1 97 ? 12.539 -28.359 -4.836 1 98.38 97 ASP A C 1
ATOM 733 O O . ASP A 1 97 ? 13.766 -28.516 -4.84 1 98.38 97 ASP A O 1
ATOM 737 N N . ASP A 1 98 ? 11.93 -27.297 -5.305 1 98.69 98 ASP A N 1
ATOM 738 C CA . ASP A 1 98 ? 12.664 -26.172 -5.891 1 98.69 98 ASP A CA 1
ATOM 739 C C . ASP A 1 98 ? 13.008 -25.125 -4.836 1 98.69 98 ASP A C 1
ATOM 741 O O . ASP A 1 98 ? 13.422 -24.016 -5.168 1 98.69 98 ASP A O 1
ATOM 745 N N . GLY A 1 99 ? 12.75 -25.375 -3.557 1 98.56 99 GLY A N 1
ATOM 746 C CA . GLY A 1 99 ? 13.117 -24.5 -2.453 1 98.56 99 GLY A CA 1
ATOM 747 C C . GLY A 1 99 ? 12.078 -23.438 -2.162 1 98.56 99 GLY A C 1
ATOM 748 O O . GLY A 1 99 ? 12.32 -22.531 -1.359 1 98.56 99 GLY A O 1
ATOM 749 N N . VAL A 1 100 ? 10.906 -23.469 -2.783 1 98.94 100 VAL A N 1
ATOM 750 C CA . VAL A 1 100 ? 9.844 -22.484 -2.553 1 98.94 100 VAL A CA 1
ATOM 751 C C . VAL A 1 100 ? 9.164 -22.766 -1.215 1 98.94 100 VAL A C 1
ATOM 753 O O . VAL A 1 100 ? 8.641 -23.859 -0.996 1 98.94 100 VAL A O 1
ATOM 756 N N . VAL A 1 101 ? 9.195 -21.797 -0.345 1 98.94 101 VAL A N 1
ATOM 757 C CA . VAL A 1 101 ? 8.664 -22 0.998 1 98.94 101 VAL A CA 1
ATOM 758 C C . VAL A 1 101 ? 7.266 -21.406 1.097 1 98.94 101 VAL A C 1
ATOM 760 O O . VAL A 1 101 ? 6.504 -21.734 2.012 1 98.94 101 VAL A O 1
ATOM 763 N N . TYR A 1 102 ? 6.91 -20.531 0.211 1 98.94 102 TYR A N 1
ATOM 764 C CA . TYR A 1 102 ? 5.566 -19.984 0.047 1 98.94 102 TYR A CA 1
ATOM 765 C C . TYR A 1 102 ? 5.254 -19.734 -1.424 1 98.94 102 TYR A C 1
ATOM 767 O O . TYR A 1 102 ? 6.098 -19.219 -2.166 1 98.94 102 TYR A O 1
ATOM 775 N N . ALA A 1 103 ? 4.086 -20.125 -1.841 1 98.94 103 ALA A N 1
ATOM 776 C CA . ALA A 1 103 ? 3.668 -19.891 -3.223 1 98.94 103 ALA A CA 1
ATOM 777 C C . ALA A 1 103 ? 2.203 -19.469 -3.289 1 98.94 103 ALA A C 1
ATOM 779 O O . ALA A 1 103 ? 1.373 -19.953 -2.52 1 98.94 103 ALA A O 1
ATOM 780 N N . GLU A 1 104 ? 1.894 -18.562 -4.137 1 98.94 104 GLU A N 1
ATOM 781 C CA . GLU A 1 104 ? 0.53 -18.297 -4.59 1 98.94 104 GLU A CA 1
ATOM 782 C C . GLU A 1 104 ? 0.311 -18.812 -6.012 1 98.94 104 GLU A C 1
ATOM 784 O O . GLU A 1 104 ? 0.869 -18.266 -6.965 1 98.94 104 GLU A O 1
ATOM 789 N N . VAL A 1 105 ? -0.432 -19.844 -6.137 1 98.94 105 VAL A N 1
ATOM 790 C CA . VAL A 1 105 ? -0.684 -20.516 -7.414 1 98.94 105 VAL A CA 1
ATOM 791 C C . VAL A 1 105 ? -2.098 -20.188 -7.895 1 98.94 105 VAL A C 1
ATOM 793 O O . VAL A 1 105 ? -3.053 -20.25 -7.117 1 98.94 105 VAL A O 1
ATOM 796 N N . ARG A 1 106 ? -2.199 -19.812 -9.188 1 98.88 106 ARG A N 1
ATOM 797 C CA . ARG A 1 106 ? -3.494 -19.375 -9.695 1 98.88 106 ARG A CA 1
ATOM 798 C C . ARG A 1 106 ? -4.012 -20.312 -10.773 1 98.88 106 ARG A C 1
ATOM 800 O O . ARG A 1 106 ? -3.23 -21.047 -11.398 1 98.88 106 ARG A O 1
ATOM 807 N N . PHE A 1 107 ? -5.285 -20.391 -10.93 1 98.62 107 PHE A N 1
ATOM 808 C CA . PHE A 1 107 ? -5.941 -21.078 -12.039 1 98.62 107 PHE A CA 1
ATOM 809 C C . PHE A 1 107 ? -7.348 -20.531 -12.25 1 98.62 107 PHE A C 1
ATOM 811 O O . PHE A 1 107 ? -7.895 -19.844 -11.391 1 98.62 107 PHE A O 1
ATOM 818 N N . ALA A 1 108 ? -7.918 -20.734 -13.406 1 98.38 108 ALA A N 1
ATOM 819 C CA . ALA A 1 108 ? -9.281 -20.328 -13.727 1 98.38 108 ALA A CA 1
ATOM 820 C C . ALA A 1 108 ? -10.258 -21.5 -13.586 1 98.38 108 ALA A C 1
ATOM 822 O O . ALA A 1 108 ? -10.367 -22.328 -14.484 1 98.38 108 ALA A O 1
ATOM 823 N N . PRO A 1 109 ? -11.016 -21.453 -12.547 1 98.44 109 PRO A N 1
ATOM 824 C CA . PRO A 1 109 ? -11.922 -22.594 -12.336 1 98.44 109 PRO A CA 1
ATOM 825 C C . PRO A 1 109 ? -12.875 -22.812 -13.508 1 98.44 109 PRO A C 1
ATOM 827 O O . PRO A 1 109 ? -13.227 -23.953 -13.812 1 98.44 109 PRO A O 1
ATOM 830 N N . GLU A 1 110 ? -13.234 -21.781 -14.211 1 97.38 110 GLU A N 1
ATOM 831 C CA . GLU A 1 110 ? -14.227 -21.859 -15.281 1 97.38 110 GLU A CA 1
ATOM 832 C C . GLU A 1 110 ? -13.703 -22.688 -16.453 1 97.38 110 GLU A C 1
ATOM 834 O O . GLU A 1 110 ? -14.484 -23.141 -17.297 1 97.38 110 GLU A O 1
ATOM 839 N N . LEU A 1 111 ? -12.445 -22.922 -16.5 1 97.5 111 LEU A N 1
ATOM 840 C CA . LEU A 1 111 ? -11.852 -23.656 -17.609 1 97.5 111 LEU A CA 1
ATOM 841 C C . LEU A 1 111 ? -11.867 -25.156 -17.344 1 97.5 111 LEU A C 1
ATOM 843 O O . LEU A 1 111 ? -11.484 -25.953 -18.203 1 97.5 111 LEU A O 1
ATOM 847 N N . HIS A 1 112 ? -12.383 -25.578 -16.219 1 98.25 112 HIS A N 1
ATOM 848 C CA . HIS A 1 112 ? -12.297 -26.984 -15.82 1 98.25 112 HIS A CA 1
ATOM 849 C C . HIS A 1 112 ? -13.688 -27.562 -15.57 1 98.25 112 HIS A C 1
ATOM 851 O O . HIS A 1 112 ? -13.844 -28.484 -14.758 1 98.25 112 HIS A O 1
ATOM 857 N N . THR A 1 113 ? -14.688 -27.031 -16.281 1 97.5 113 THR A N 1
ATOM 858 C CA . THR A 1 113 ? -16.062 -27.438 -16.016 1 97.5 113 THR A CA 1
ATOM 859 C C . THR A 1 113 ? -16.656 -28.156 -17.234 1 97.5 113 THR A C 1
ATOM 861 O O . THR A 1 113 ? -17.844 -28.5 -17.25 1 97.5 113 THR A O 1
ATOM 864 N N . GLU A 1 114 ? -15.906 -28.422 -18.219 1 96.44 114 GLU A N 1
ATOM 865 C CA . GLU A 1 114 ? -16.406 -28.938 -19.484 1 96.44 114 GLU A CA 1
ATOM 866 C C . GLU A 1 114 ? -17 -30.328 -19.312 1 96.44 114 GLU A C 1
ATOM 868 O O . GLU A 1 114 ? -17.906 -30.719 -20.062 1 96.44 114 GLU A O 1
ATOM 873 N N . GLN A 1 115 ? -16.547 -31.109 -18.406 1 96.75 115 GLN A N 1
ATOM 874 C CA . GLN A 1 115 ? -17.016 -32.469 -18.219 1 96.75 115 GLN A CA 1
ATOM 875 C C . GLN A 1 115 ? -18.016 -32.562 -17.047 1 96.75 115 GLN A C 1
ATOM 877 O O . GLN A 1 115 ? -18.234 -33.625 -16.484 1 96.75 115 GLN A O 1
ATOM 882 N N . GLY A 1 116 ? -18.5 -31.359 -16.625 1 97.44 116 GLY A N 1
ATOM 883 C CA . GLY A 1 116 ? -19.656 -31.375 -15.742 1 97.44 116 GLY A CA 1
ATOM 884 C C . GLY A 1 116 ? -19.328 -30.984 -14.312 1 97.44 116 GLY A C 1
ATOM 885 O O . GLY A 1 116 ? -20.219 -30.906 -13.461 1 97.44 116 GLY A O 1
ATOM 886 N N . LEU A 1 117 ? -18.078 -30.703 -13.984 1 98.38 117 LEU A N 1
ATOM 887 C CA . LEU A 1 117 ? -17.734 -30.281 -12.625 1 98.38 117 LEU A CA 1
ATOM 888 C C . LEU A 1 117 ? -18.312 -28.906 -12.32 1 98.38 117 LEU A C 1
ATOM 890 O O . LEU A 1 117 ? -18.297 -28.016 -13.18 1 98.38 117 LEU A O 1
ATOM 894 N N . ALA A 1 118 ? -18.844 -28.766 -11.164 1 98.44 118 ALA A N 1
ATOM 895 C CA . ALA A 1 118 ? -19.234 -27.453 -10.672 1 98.44 118 ALA A CA 1
ATOM 896 C C . ALA A 1 118 ? -18 -26.641 -10.242 1 98.44 118 ALA A C 1
ATOM 898 O O . ALA A 1 118 ? -16.953 -27.219 -9.922 1 98.44 118 ALA A O 1
ATOM 899 N N . LEU A 1 119 ? -18.109 -25.359 -10.234 1 98.5 119 LEU A N 1
ATOM 900 C CA . LEU A 1 119 ? -17.016 -24.484 -9.859 1 98.5 119 LEU A CA 1
ATOM 901 C C . LEU A 1 119 ? -16.484 -24.828 -8.469 1 98.5 119 LEU A C 1
ATOM 903 O O . LEU A 1 119 ? -15.273 -24.906 -8.266 1 98.5 119 LEU A O 1
ATOM 907 N N . ASP A 1 120 ? -17.422 -25.031 -7.543 1 98.69 120 ASP A N 1
ATOM 908 C CA . ASP A 1 120 ? -17.031 -25.375 -6.18 1 98.69 120 ASP A CA 1
ATOM 909 C C . ASP A 1 120 ? -16.203 -26.656 -6.145 1 98.69 120 ASP A C 1
ATOM 911 O O . ASP A 1 120 ? -15.219 -26.75 -5.418 1 98.69 120 ASP A O 1
ATOM 915 N N . GLU A 1 121 ? -16.594 -27.609 -6.895 1 98.81 121 GLU A N 1
ATOM 916 C CA . GLU A 1 121 ? -15.891 -28.891 -6.945 1 98.81 121 GLU A CA 1
ATOM 917 C C . GLU A 1 121 ? -14.477 -28.703 -7.477 1 98.81 121 GLU A C 1
ATOM 919 O O . GLU A 1 121 ? -13.539 -29.344 -6.996 1 98.81 121 GLU A O 1
ATOM 924 N N . VAL A 1 122 ? -14.383 -27.891 -8.453 1 98.88 122 VAL A N 1
ATOM 925 C CA . VAL A 1 122 ? -13.078 -27.609 -9.047 1 98.88 122 VAL A CA 1
ATOM 926 C C . VAL A 1 122 ? -12.156 -27 -7.996 1 98.88 122 VAL A C 1
ATOM 928 O O . VAL A 1 122 ? -11.031 -27.453 -7.809 1 98.88 122 VAL A O 1
ATOM 931 N N . VAL A 1 123 ? -12.609 -25.984 -7.277 1 98.88 123 VAL A N 1
ATOM 932 C CA . VAL A 1 123 ? -11.82 -25.281 -6.277 1 98.88 123 VAL A CA 1
ATOM 933 C C . VAL A 1 123 ? -11.438 -26.234 -5.152 1 98.88 123 VAL A C 1
ATOM 935 O O . VAL A 1 123 ? -10.273 -26.297 -4.75 1 98.88 123 VAL A O 1
ATOM 938 N N . GLU A 1 124 ? -12.367 -27.016 -4.691 1 98.88 124 GLU A N 1
ATOM 939 C CA . GLU A 1 124 ? -12.125 -27.953 -3.6 1 98.88 124 GLU A CA 1
ATOM 940 C C . GLU A 1 124 ? -11.102 -29.016 -4 1 98.88 124 GLU A C 1
ATOM 942 O O . GLU A 1 124 ? -10.258 -29.406 -3.195 1 98.88 124 GLU A O 1
ATOM 947 N N . ALA A 1 125 ? -11.18 -29.5 -5.238 1 98.94 125 ALA A N 1
ATOM 948 C CA . ALA A 1 125 ? -10.234 -30.5 -5.738 1 98.94 125 ALA A CA 1
ATOM 949 C C . ALA A 1 125 ? -8.812 -29.938 -5.746 1 98.94 125 ALA A C 1
ATOM 951 O O . ALA A 1 125 ? -7.875 -30.609 -5.301 1 98.94 125 ALA A O 1
ATOM 952 N N . VAL A 1 126 ? -8.648 -28.734 -6.223 1 98.94 126 VAL A N 1
ATOM 953 C CA . VAL A 1 126 ? -7.336 -28.109 -6.316 1 98.94 126 VAL A CA 1
ATOM 954 C C . VAL A 1 126 ? -6.777 -27.859 -4.914 1 98.94 126 VAL A C 1
ATOM 956 O O . VAL A 1 126 ? -5.613 -28.156 -4.645 1 98.94 126 VAL A O 1
ATOM 959 N N . LEU A 1 127 ? -7.602 -27.375 -3.994 1 98.94 127 LEU A N 1
ATOM 960 C CA . LEU A 1 127 ? -7.168 -27.141 -2.621 1 98.94 127 LEU A CA 1
ATOM 961 C C . LEU A 1 127 ? -6.746 -28.438 -1.952 1 98.94 127 LEU A C 1
ATOM 963 O O . LEU A 1 127 ? -5.754 -28.469 -1.218 1 98.94 127 LEU A O 1
ATOM 967 N N . GLU A 1 128 ? -7.535 -29.469 -2.229 1 98.88 128 GLU A N 1
ATOM 968 C CA . GLU A 1 128 ? -7.172 -30.781 -1.711 1 98.88 128 GLU A CA 1
ATOM 969 C C . GLU A 1 128 ? -5.82 -31.234 -2.258 1 98.88 128 GLU A C 1
ATOM 971 O O . GLU A 1 128 ? -5.008 -31.812 -1.527 1 98.88 128 GLU A O 1
ATOM 976 N N . GLY A 1 129 ? -5.578 -31.031 -3.531 1 98.94 129 GLY A N 1
ATOM 977 C CA . GLY A 1 129 ? -4.293 -31.359 -4.125 1 98.94 129 GLY A CA 1
ATOM 978 C C . GLY A 1 129 ? -3.137 -30.609 -3.482 1 98.94 129 GLY A C 1
ATOM 979 O O . GLY A 1 129 ? -2.1 -31.219 -3.18 1 98.94 129 GLY A O 1
ATOM 980 N N . PHE A 1 130 ? -3.309 -29.312 -3.271 1 98.94 130 PHE A N 1
ATOM 981 C CA . PHE A 1 130 ? -2.27 -28.531 -2.609 1 98.94 130 PHE A CA 1
ATOM 982 C C . PHE A 1 130 ? -1.982 -29.078 -1.218 1 98.94 130 PHE A C 1
ATOM 984 O O . PHE A 1 130 ? -0.825 -29.172 -0.804 1 98.94 130 PHE A O 1
ATOM 991 N N . ARG A 1 131 ? -3.018 -29.406 -0.489 1 98.75 131 ARG A N 1
ATOM 992 C CA . ARG A 1 131 ? -2.859 -29.984 0.846 1 98.75 131 ARG A CA 1
ATOM 993 C C . ARG A 1 131 ? -2.047 -31.266 0.801 1 98.75 131 ARG A C 1
ATOM 995 O O . ARG A 1 131 ? -1.089 -31.438 1.561 1 98.75 131 ARG A O 1
ATOM 1002 N N . GLN A 1 132 ? -2.396 -32.188 -0.103 1 98.81 132 GLN A N 1
ATOM 1003 C CA . GLN A 1 132 ? -1.712 -33.469 -0.229 1 98.81 132 GLN A CA 1
ATOM 1004 C C . GLN A 1 132 ? -0.255 -33.281 -0.64 1 98.81 132 GLN A C 1
ATOM 1006 O O . GLN A 1 132 ? 0.644 -33.906 -0.068 1 98.81 132 GLN A O 1
ATOM 1011 N N . GLY A 1 133 ? -0.068 -32.438 -1.638 1 98.88 133 GLY A N 1
ATOM 1012 C CA . GLY A 1 133 ? 1.285 -32.219 -2.111 1 98.88 133 GLY A CA 1
ATOM 1013 C C . GLY A 1 133 ? 2.184 -31.594 -1.056 1 98.88 133 GLY A C 1
ATOM 1014 O O . GLY A 1 133 ? 3.359 -31.938 -0.95 1 98.88 133 GLY A O 1
ATOM 1015 N N . SER A 1 134 ? 1.661 -30.672 -0.298 1 98.81 134 SER A N 1
ATOM 1016 C CA . SER A 1 134 ? 2.424 -30.047 0.779 1 98.81 134 SER A CA 1
ATOM 1017 C C . SER A 1 134 ? 2.771 -31.047 1.867 1 98.81 134 SER A C 1
ATOM 1019 O O . SER A 1 134 ? 3.865 -31.016 2.434 1 98.81 134 SER A O 1
ATOM 1021 N N . ALA A 1 135 ? 1.832 -31.906 2.17 1 98.69 135 ALA A N 1
ATOM 1022 C CA . ALA A 1 135 ? 2.08 -32.969 3.15 1 98.69 135 ALA A CA 1
ATOM 1023 C C . ALA A 1 135 ? 3.178 -33.906 2.676 1 98.69 135 ALA A C 1
ATOM 1025 O O . ALA A 1 135 ? 4.059 -34.281 3.451 1 98.69 135 ALA A O 1
ATOM 1026 N N . ARG A 1 136 ? 3.137 -34.312 1.429 1 98.69 136 ARG A N 1
ATOM 1027 C CA . ARG A 1 136 ? 4.148 -35.188 0.85 1 98.69 136 ARG A CA 1
ATOM 1028 C C . ARG A 1 136 ? 5.523 -34.531 0.861 1 98.69 136 ARG A C 1
ATOM 1030 O O . ARG A 1 136 ? 6.531 -35.188 1.105 1 98.69 136 ARG A O 1
ATOM 1037 N N . ALA A 1 137 ? 5.496 -33.25 0.541 1 98.56 137 ALA A N 1
ATOM 1038 C CA . ALA A 1 137 ? 6.75 -32.5 0.598 1 98.56 137 ALA A CA 1
ATOM 1039 C C . ALA A 1 137 ? 7.328 -32.5 2.01 1 98.56 137 ALA A C 1
ATOM 1041 O O . ALA A 1 137 ? 8.539 -32.688 2.191 1 98.56 137 ALA A O 1
ATOM 1042 N N . ARG A 1 138 ? 6.477 -32.312 2.975 1 98 138 ARG A N 1
ATOM 1043 C CA . ARG A 1 138 ? 6.91 -32.312 4.371 1 98 138 ARG A CA 1
ATOM 1044 C C . ARG A 1 138 ? 7.527 -33.656 4.75 1 98 138 ARG A C 1
ATOM 1046 O O . ARG A 1 138 ? 8.508 -33.719 5.496 1 98 138 ARG A O 1
ATOM 1053 N N . GLU A 1 139 ? 7 -34.719 4.301 1 98.06 139 GLU A N 1
ATOM 1054 C CA . GLU A 1 139 ? 7.516 -36.062 4.559 1 98.06 139 GLU A CA 1
ATOM 1055 C C . GLU A 1 139 ? 8.93 -36.219 4.004 1 98.06 139 GLU A C 1
ATOM 1057 O O . GLU A 1 139 ? 9.711 -37.031 4.504 1 98.06 139 GLU A O 1
ATOM 1062 N N . ARG A 1 140 ? 9.203 -35.438 3.062 1 96.25 140 ARG A N 1
ATOM 1063 C CA . ARG A 1 140 ? 10.523 -35.5 2.449 1 96.25 140 ARG A CA 1
ATOM 1064 C C . ARG A 1 140 ? 11.445 -34.438 3.025 1 96.25 140 ARG A C 1
ATOM 1066 O O . ARG A 1 140 ? 12.523 -34.188 2.488 1 96.25 140 ARG A O 1
ATOM 1073 N N . GLY A 1 141 ? 10.977 -33.719 3.979 1 96.5 141 GLY A N 1
ATOM 1074 C CA . GLY A 1 141 ? 11.797 -32.75 4.68 1 96.5 141 GLY A CA 1
ATOM 1075 C C . GLY A 1 141 ? 11.727 -31.359 4.07 1 96.5 141 GLY A C 1
ATOM 1076 O O . GLY A 1 141 ? 12.555 -30.5 4.375 1 96.5 141 GLY A O 1
ATOM 1077 N N . ARG A 1 142 ? 10.758 -31.219 3.164 1 97.38 142 ARG A N 1
ATOM 1078 C CA . ARG A 1 142 ? 10.578 -29.906 2.547 1 97.38 142 ARG A CA 1
ATOM 1079 C C . ARG A 1 142 ? 9.383 -29.172 3.145 1 97.38 142 ARG A C 1
ATOM 1081 O O . ARG A 1 142 ? 8.469 -29.797 3.682 1 97.38 142 ARG A O 1
ATOM 1088 N N . ARG A 1 143 ? 9.484 -27.875 3.146 1 96.44 143 ARG A N 1
ATOM 1089 C CA . ARG A 1 143 ? 8.375 -27.062 3.648 1 96.44 143 ARG A CA 1
ATOM 1090 C C . ARG A 1 143 ? 7.805 -26.172 2.551 1 96.44 143 ARG A C 1
ATOM 1092 O O . ARG A 1 143 ? 8.555 -25.562 1.789 1 96.44 143 ARG A O 1
ATOM 1099 N N . ILE A 1 144 ? 6.453 -26.156 2.479 1 98.69 144 ILE A N 1
ATOM 1100 C CA . ILE A 1 144 ? 5.816 -25.219 1.56 1 98.69 144 ILE A CA 1
ATOM 1101 C C . ILE A 1 144 ? 4.398 -24.906 2.039 1 98.69 144 ILE A C 1
ATOM 1103 O O . ILE A 1 144 ? 3.695 -25.797 2.525 1 98.69 144 ILE A O 1
ATOM 1107 N N . ARG A 1 145 ? 4.078 -23.688 2.002 1 98.56 145 ARG A N 1
ATOM 1108 C CA . ARG A 1 145 ? 2.701 -23.219 2.137 1 98.56 145 ARG A CA 1
ATOM 1109 C C . ARG A 1 145 ? 2.186 -22.641 0.82 1 98.56 145 ARG A C 1
ATOM 1111 O O . ARG A 1 145 ? 2.875 -21.859 0.167 1 98.56 145 ARG A O 1
ATOM 1118 N N . ILE A 1 146 ? 0.998 -23.078 0.423 1 98.75 146 ILE A N 1
ATOM 1119 C CA . ILE A 1 146 ? 0.447 -22.609 -0.846 1 98.75 146 ILE A CA 1
ATOM 1120 C C . ILE A 1 146 ? -0.833 -21.812 -0.593 1 98.75 146 ILE A C 1
ATOM 1122 O O . ILE A 1 146 ? -1.719 -22.266 0.135 1 98.75 146 ILE A O 1
ATOM 1126 N N . GLY A 1 147 ? -0.895 -20.578 -1.055 1 98.81 147 GLY A N 1
ATOM 1127 C CA . GLY A 1 147 ? -2.133 -19.828 -1.238 1 98.81 147 GLY A CA 1
ATOM 1128 C C . GLY A 1 147 ? -2.654 -19.891 -2.662 1 98.81 147 GLY A C 1
ATOM 1129 O O . GLY A 1 147 ? -1.886 -19.734 -3.615 1 98.81 147 GLY A O 1
ATOM 1130 N N . CYS A 1 148 ? -3.904 -20.141 -2.787 1 98.88 148 CYS A N 1
ATOM 1131 C CA . CYS A 1 148 ? -4.52 -20.281 -4.102 1 98.88 148 CYS A CA 1
ATOM 1132 C C . CYS A 1 148 ? -5.121 -18.953 -4.562 1 98.88 148 CYS A C 1
ATOM 1134 O O . CYS A 1 148 ? -5.762 -18.25 -3.777 1 98.88 148 CYS A O 1
ATOM 1136 N N . LEU A 1 149 ? -4.906 -18.531 -5.801 1 98.94 149 LEU A N 1
ATOM 1137 C CA . LEU A 1 149 ? -5.621 -17.438 -6.434 1 98.94 149 LEU A CA 1
ATOM 1138 C C . LEU A 1 149 ? -6.621 -17.953 -7.461 1 98.94 149 LEU A C 1
ATOM 1140 O O . LEU A 1 149 ? -6.285 -18.797 -8.289 1 98.94 149 LEU A O 1
ATOM 1144 N N . LEU A 1 150 ? -7.832 -17.484 -7.383 1 98.94 150 LEU A N 1
ATOM 1145 C CA . LEU A 1 150 ? -8.805 -17.812 -8.414 1 98.94 150 LEU A CA 1
ATOM 1146 C C . LEU A 1 150 ? -8.844 -16.734 -9.492 1 98.94 150 LEU A C 1
ATOM 1148 O O . LEU A 1 150 ? -9.008 -15.555 -9.195 1 98.94 150 LEU A O 1
ATOM 1152 N N . THR A 1 151 ? -8.703 -17.203 -10.727 1 98.62 151 THR A N 1
ATOM 1153 C CA . THR A 1 151 ? -8.578 -16.297 -11.859 1 98.62 151 THR A CA 1
ATOM 1154 C C . THR A 1 151 ? -9.812 -16.359 -12.75 1 98.62 151 THR A C 1
ATOM 1156 O O . THR A 1 151 ? -10.344 -17.438 -13.008 1 98.62 151 THR A O 1
ATOM 1159 N N . ALA A 1 152 ? -10.305 -15.211 -13.156 1 98.12 152 ALA A N 1
ATOM 1160 C CA . ALA A 1 152 ? -11.32 -15.141 -14.211 1 98.12 152 ALA A CA 1
ATOM 1161 C C . ALA A 1 152 ? -10.688 -14.789 -15.555 1 98.12 152 ALA A C 1
ATOM 1163 O O . ALA A 1 152 ? -9.758 -13.984 -15.617 1 98.12 152 ALA A O 1
ATOM 1164 N N . MET A 1 153 ? -11.211 -15.383 -16.531 1 95.38 153 MET A N 1
ATOM 1165 C CA . MET A 1 153 ? -10.727 -15.07 -17.875 1 95.38 153 MET A CA 1
ATOM 1166 C C . MET A 1 153 ? -11.297 -13.75 -18.359 1 95.38 153 MET A C 1
ATOM 1168 O O . MET A 1 153 ? -12.516 -13.547 -18.344 1 95.38 153 MET A O 1
ATOM 1172 N N . ARG A 1 154 ? -10.477 -12.945 -18.953 1 92.88 154 ARG A N 1
ATOM 1173 C CA . ARG A 1 154 ? -10.836 -11.578 -19.328 1 92.88 154 ARG A CA 1
ATOM 1174 C C . ARG A 1 154 ? -11.852 -11.586 -20.469 1 92.88 154 ARG A C 1
ATOM 1176 O O . ARG A 1 154 ? -12.633 -10.641 -20.625 1 92.88 154 ARG A O 1
ATOM 1183 N N . HIS A 1 155 ? -11.734 -12.539 -21.266 1 89.56 155 HIS A N 1
ATOM 1184 C CA . HIS A 1 155 ? -12.602 -12.562 -22.438 1 89.56 155 HIS A CA 1
ATOM 1185 C C . HIS A 1 155 ? -13.969 -13.148 -22.094 1 89.56 155 HIS A C 1
ATOM 1187 O O . HIS A 1 155 ? -14.906 -13.047 -22.875 1 89.56 155 HIS A O 1
ATOM 1193 N N . ALA A 1 156 ? -13.977 -13.703 -20.922 1 84.06 156 ALA A N 1
ATOM 1194 C CA . ALA A 1 156 ? -15.234 -14.312 -20.5 1 84.06 156 ALA A CA 1
ATOM 1195 C C . ALA A 1 156 ? -16.031 -13.375 -19.594 1 84.06 156 ALA A C 1
ATOM 1197 O O . ALA A 1 156 ? -15.547 -12.305 -19.219 1 84.06 156 ALA A O 1
ATOM 1198 N N . ALA A 1 157 ? -17.234 -13.508 -19.312 1 81.38 157 ALA A N 1
ATOM 1199 C CA . ALA A 1 157 ? -18.109 -12.641 -18.531 1 81.38 157 ALA A CA 1
ATOM 1200 C C . ALA A 1 157 ? -18.484 -13.289 -17.203 1 81.38 157 ALA A C 1
ATOM 1202 O O . ALA A 1 157 ? -19.641 -13.234 -16.766 1 81.38 157 ALA A O 1
ATOM 1203 N N . ARG A 1 158 ? -17.438 -13.852 -16.484 1 93.38 158 ARG A N 1
ATOM 1204 C CA . ARG A 1 158 ? -17.766 -14.555 -15.242 1 93.38 158 ARG A CA 1
ATOM 1205 C C . ARG A 1 158 ? -16.969 -14.008 -14.078 1 93.38 158 ARG A C 1
ATOM 1207 O O . ARG A 1 158 ? -16.844 -14.656 -13.031 1 93.38 158 ARG A O 1
ATOM 1214 N N . SER A 1 159 ? -16.438 -12.883 -14.242 1 96.94 159 SER A N 1
ATOM 1215 C CA . SER A 1 159 ? -15.453 -12.406 -13.266 1 96.94 159 SER A CA 1
ATOM 1216 C C . SER A 1 159 ? -16.094 -12.203 -11.898 1 96.94 159 SER A C 1
ATOM 1218 O O . SER A 1 159 ? -15.5 -12.523 -10.867 1 96.94 159 SER A O 1
ATOM 1220 N N . LEU A 1 160 ? -17.344 -11.68 -11.828 1 98.12 160 LEU A N 1
ATOM 1221 C CA . LEU A 1 160 ? -18 -11.477 -10.539 1 98.12 160 LEU A CA 1
ATOM 1222 C C . LEU A 1 160 ? -18.25 -12.805 -9.836 1 98.12 160 LEU A C 1
ATOM 1224 O O . LEU A 1 160 ? -18.016 -12.93 -8.633 1 98.12 160 LEU A O 1
ATOM 1228 N N . GLU A 1 161 ? -18.734 -13.781 -10.602 1 98.38 161 GLU A N 1
ATOM 1229 C CA . GLU A 1 161 ? -18.984 -15.109 -10.047 1 98.38 161 GLU A CA 1
ATOM 1230 C C . GLU A 1 161 ? -17.703 -15.703 -9.453 1 98.38 161 GLU A C 1
ATOM 1232 O O . GLU A 1 161 ? -17.719 -16.266 -8.359 1 98.38 161 GLU A O 1
ATOM 1237 N N . ILE A 1 162 ? -16.594 -15.586 -10.102 1 98.75 162 ILE A N 1
ATOM 1238 C CA . ILE A 1 162 ? -15.32 -16.141 -9.664 1 98.75 162 ILE A CA 1
ATOM 1239 C C . ILE A 1 162 ? -14.805 -15.352 -8.469 1 98.75 162 ILE A C 1
ATOM 1241 O O . ILE A 1 162 ? -14.211 -15.93 -7.547 1 98.75 162 ILE A O 1
ATOM 1245 N N . ALA A 1 163 ? -14.992 -14.023 -8.469 1 98.81 163 ALA A N 1
ATOM 1246 C CA . ALA A 1 163 ? -14.625 -13.203 -7.316 1 98.81 163 ALA A CA 1
ATOM 1247 C C . ALA A 1 163 ? -15.383 -13.641 -6.066 1 98.81 163 ALA A C 1
ATOM 1249 O O . ALA A 1 163 ? -14.797 -13.758 -4.984 1 98.81 163 ALA A O 1
ATOM 1250 N N . GLN A 1 164 ? -16.688 -13.859 -6.223 1 98.81 164 GLN A N 1
ATOM 1251 C CA . GLN A 1 164 ? -17.5 -14.328 -5.109 1 98.81 164 GLN A CA 1
ATOM 1252 C C . GLN A 1 164 ? -17.031 -15.688 -4.605 1 98.81 164 GLN A C 1
ATOM 1254 O O . GLN A 1 164 ? -17.047 -15.945 -3.398 1 98.81 164 GLN A O 1
ATOM 1259 N N . LEU A 1 165 ? -16.609 -16.531 -5.551 1 98.75 165 LEU A N 1
ATOM 1260 C CA . LEU A 1 165 ? -16.031 -17.828 -5.207 1 98.75 165 LEU A CA 1
ATOM 1261 C C . LEU A 1 165 ? -14.758 -17.656 -4.391 1 98.75 165 LEU A C 1
ATOM 1263 O O . LEU A 1 165 ? -14.539 -18.375 -3.412 1 98.75 165 LEU A O 1
ATOM 1267 N N . ALA A 1 166 ? -13.906 -16.719 -4.754 1 98.88 166 ALA A N 1
ATOM 1268 C CA . ALA A 1 166 ? -12.664 -16.453 -4.043 1 98.88 166 ALA A CA 1
ATOM 1269 C C . ALA A 1 166 ? -12.93 -16.047 -2.596 1 98.88 166 ALA A C 1
ATOM 1271 O O . ALA A 1 166 ? -12.266 -16.531 -1.677 1 98.88 166 ALA A O 1
ATOM 1272 N N . VAL A 1 167 ? -13.93 -15.195 -2.371 1 98.81 167 VAL A N 1
ATOM 1273 C CA . VAL A 1 167 ? -14.266 -14.727 -1.029 1 98.81 167 VAL A CA 1
ATOM 1274 C C . VAL A 1 167 ? -14.859 -15.883 -0.219 1 98.81 167 VAL A C 1
ATOM 1276 O O . VAL A 1 167 ? -14.562 -16.031 0.969 1 98.81 167 VAL A O 1
ATOM 1279 N N . ARG A 1 168 ? -15.656 -16.688 -0.883 1 98.62 168 ARG A N 1
ATOM 1280 C CA . ARG A 1 168 ? -16.281 -17.812 -0.207 1 98.62 168 ARG A CA 1
ATOM 1281 C C . ARG A 1 168 ? -15.227 -18.766 0.349 1 98.62 168 ARG A C 1
ATOM 1283 O O . ARG A 1 168 ? -15.414 -19.359 1.419 1 98.62 168 ARG A O 1
ATOM 1290 N N . TYR A 1 169 ? -14.125 -18.953 -0.321 1 98.81 169 TYR A N 1
ATOM 1291 C CA . TYR A 1 169 ? -13.109 -19.938 0.066 1 98.81 169 TYR A CA 1
ATOM 1292 C C . TYR A 1 169 ? -11.906 -19.25 0.699 1 98.81 169 TYR A C 1
ATOM 1294 O O . TYR A 1 169 ? -10.852 -19.859 0.854 1 98.81 169 TYR A O 1
ATOM 1302 N N . ARG A 1 170 ? -12 -17.953 1.097 1 98.5 170 ARG A N 1
ATOM 1303 C CA . ARG A 1 170 ? -10.852 -17.156 1.523 1 98.5 170 ARG A CA 1
ATOM 1304 C C . ARG A 1 170 ? -10.266 -17.688 2.826 1 98.5 170 ARG A C 1
ATOM 1306 O O . ARG A 1 170 ? -9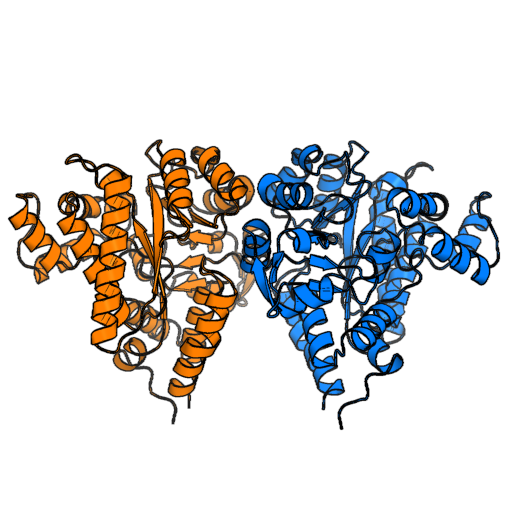.094 -17.453 3.129 1 98.5 170 ARG A O 1
ATOM 1313 N N . ASP A 1 171 ? -11.078 -18.469 3.59 1 97.94 171 ASP A N 1
ATOM 1314 C CA . ASP A 1 171 ? -10.602 -18.938 4.891 1 97.94 171 ASP A CA 1
ATOM 1315 C C . ASP A 1 171 ? -10.117 -20.375 4.816 1 97.94 171 ASP A C 1
ATOM 1317 O O . ASP A 1 171 ? -9.805 -20.984 5.844 1 97.94 171 ASP A O 1
ATOM 1321 N N . VAL A 1 172 ? -10.078 -20.938 3.609 1 97.94 172 VAL A N 1
ATOM 1322 C CA . VAL A 1 172 ? -9.688 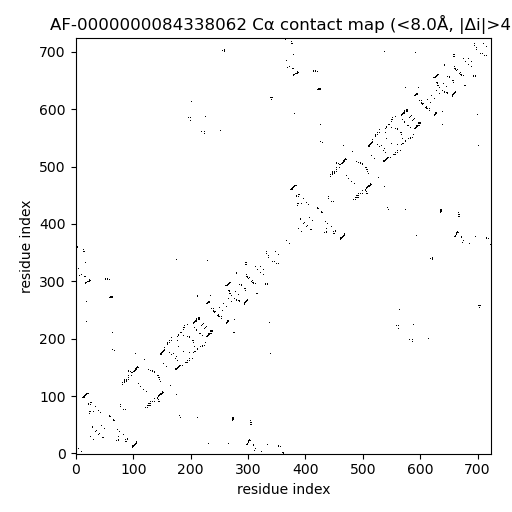-22.344 3.52 1 97.94 172 VAL A CA 1
ATOM 1323 C C . VAL A 1 172 ? -8.641 -22.516 2.418 1 97.94 172 VAL A C 1
ATOM 1325 O O . VAL A 1 172 ? -8.539 -23.594 1.817 1 97.94 172 VAL A O 1
ATOM 1328 N N . GLY A 1 173 ? -7.98 -21.453 2.047 1 98.25 173 GLY A N 1
ATOM 1329 C CA . GLY A 1 173 ? -6.824 -21.688 1.198 1 98.25 173 GLY A CA 1
ATOM 1330 C C . GLY A 1 173 ? -6.762 -20.75 0.008 1 98.25 173 GLY A C 1
ATOM 1331 O O . GLY A 1 173 ? -5.715 -20.625 -0.631 1 98.25 173 GLY A O 1
ATOM 1332 N N . VAL A 1 174 ? -7.91 -20.078 -0.364 1 98.88 174 VAL A N 1
ATOM 1333 C CA . VAL A 1 174 ? -7.898 -19.062 -1.418 1 98.88 174 VAL A CA 1
ATOM 1334 C C . VAL A 1 174 ? -7.508 -17.719 -0.833 1 98.88 174 VAL A C 1
ATOM 1336 O O . VAL A 1 174 ? -8.164 -17.203 0.079 1 98.88 174 VAL A O 1
ATOM 1339 N N . VAL A 1 175 ? -6.426 -17.125 -1.36 1 98.88 175 VAL A N 1
ATOM 1340 C CA . VAL A 1 175 ? -5.883 -15.945 -0.694 1 98.88 175 VAL A CA 1
ATOM 1341 C C . VAL A 1 175 ? -6.172 -14.703 -1.53 1 98.88 175 VAL A C 1
ATOM 1343 O O . VAL A 1 175 ? -5.906 -13.578 -1.096 1 98.88 175 VAL A O 1
ATOM 1346 N N . GLY A 1 176 ? -6.742 -14.898 -2.779 1 98.81 176 GLY A N 1
ATOM 1347 C CA . GLY A 1 176 ? -7.027 -13.719 -3.572 1 98.81 176 GLY A CA 1
ATOM 1348 C C . GLY A 1 176 ? -7.641 -14.039 -4.922 1 98.81 176 GLY A C 1
ATOM 1349 O O . GLY A 1 176 ? -8.031 -15.18 -5.18 1 98.81 176 GLY A O 1
ATOM 1350 N N . PHE A 1 177 ? -7.773 -13.016 -5.746 1 98.88 177 PHE A N 1
ATOM 1351 C CA . PHE A 1 177 ? -8.438 -13.031 -7.043 1 98.88 177 PHE A CA 1
ATOM 1352 C C . PHE A 1 177 ? -7.555 -12.422 -8.117 1 98.88 177 PHE A C 1
ATOM 1354 O O . PHE A 1 177 ? -6.648 -11.641 -7.812 1 98.88 177 PHE A O 1
ATOM 1361 N N . ASP A 1 178 ? -7.77 -12.836 -9.383 1 98.5 178 ASP A N 1
ATOM 1362 C CA . ASP A 1 178 ? -7.031 -12.32 -10.531 1 98.5 178 ASP A CA 1
ATOM 1363 C C . ASP A 1 178 ? -7.879 -12.375 -11.797 1 98.5 178 ASP A C 1
ATOM 1365 O O . ASP A 1 178 ? -8.898 -13.07 -11.844 1 98.5 178 ASP A O 1
ATOM 1369 N N . ILE A 1 179 ? -7.516 -11.594 -12.789 1 97.75 179 ILE A N 1
ATOM 1370 C CA . ILE A 1 179 ? -7.992 -11.836 -14.148 1 97.75 179 ILE A CA 1
ATOM 1371 C C . ILE A 1 179 ? -6.805 -12.062 -15.078 1 97.75 179 ILE A C 1
ATOM 1373 O O . ILE A 1 179 ? -5.727 -11.492 -14.875 1 97.75 179 ILE A O 1
ATOM 1377 N N . ALA A 1 180 ? -6.992 -12.898 -16.031 1 95.12 180 ALA A N 1
ATOM 1378 C CA . ALA A 1 180 ? -5.945 -13.203 -17 1 95.12 180 ALA A CA 1
ATOM 1379 C C . ALA A 1 180 ? -6.531 -13.43 -18.391 1 95.12 180 ALA A C 1
ATOM 1381 O O . ALA A 1 180 ? -7.75 -13.391 -18.562 1 95.12 180 ALA A O 1
ATOM 1382 N N . GLY A 1 181 ? -5.656 -13.617 -19.297 1 92.06 181 GLY A N 1
ATOM 1383 C CA . GLY A 1 181 ? -6.031 -13.734 -20.703 1 92.06 181 GLY A CA 1
ATOM 1384 C C . GLY A 1 181 ? -5.535 -12.57 -21.547 1 92.06 181 GLY A C 1
ATOM 1385 O O . GLY A 1 181 ? -4.703 -11.781 -21.094 1 92.06 181 GLY A O 1
ATOM 1386 N N . ALA A 1 182 ? -6.047 -12.516 -22.734 1 87.88 182 ALA A N 1
ATOM 1387 C CA . ALA A 1 182 ? -5.621 -11.453 -23.641 1 87.88 182 ALA A CA 1
ATOM 1388 C C . ALA A 1 182 ? -5.871 -10.078 -23.031 1 87.88 182 ALA A C 1
ATOM 1390 O O . ALA A 1 182 ? -6.965 -9.797 -22.531 1 87.88 182 ALA A O 1
ATOM 1391 N N . GLU A 1 183 ? -4.895 -9.234 -23.062 1 87.06 183 GLU A N 1
ATOM 1392 C CA . GLU A 1 183 ? -4.996 -7.91 -22.453 1 87.06 183 GLU A CA 1
ATOM 1393 C C . GLU A 1 183 ? -5.531 -6.887 -23.453 1 87.06 183 GLU A C 1
ATOM 1395 O O . GLU A 1 183 ? -6.426 -6.105 -23.141 1 87.06 183 GLU A O 1
ATOM 1400 N N . ALA A 1 184 ? -4.918 -6.969 -24.641 1 84.81 184 ALA A N 1
ATOM 1401 C CA . ALA A 1 184 ? -5.34 -6.016 -25.656 1 84.81 184 ALA A CA 1
ATOM 1402 C C . ALA A 1 184 ? -6.801 -6.23 -26.047 1 84.81 184 ALA A C 1
ATOM 1404 O O . ALA A 1 184 ? -7.207 -7.348 -26.359 1 84.81 184 ALA A O 1
ATOM 1405 N N . GLY A 1 185 ? -7.543 -5.219 -25.953 1 87.81 185 GLY A N 1
ATOM 1406 C CA . GLY A 1 185 ? -8.953 -5.316 -26.297 1 87.81 185 GLY A CA 1
ATOM 1407 C C . GLY A 1 185 ? -9.828 -5.738 -25.141 1 87.81 185 GLY A C 1
ATOM 1408 O O . GLY A 1 185 ? -11.055 -5.707 -25.234 1 87.81 185 GLY A O 1
ATOM 1409 N N . PHE A 1 186 ? -9.234 -6.105 -24.047 1 92.19 186 PHE A N 1
ATOM 1410 C CA . PHE A 1 186 ? -9.977 -6.562 -22.875 1 92.19 186 PHE A CA 1
ATOM 1411 C C . PHE A 1 186 ? -9.484 -5.859 -21.609 1 92.19 186 PHE A C 1
ATOM 1413 O O . PHE A 1 186 ? -8.867 -6.484 -20.75 1 92.19 186 PHE A O 1
ATOM 1420 N N . PRO A 1 187 ? -9.797 -4.586 -21.516 1 93.06 187 PRO A N 1
ATOM 1421 C CA . PRO A 1 187 ? -9.305 -3.811 -20.375 1 93.06 187 PRO A CA 1
ATOM 1422 C C . PRO A 1 187 ? -9.852 -4.312 -19.047 1 93.06 187 PRO A C 1
ATOM 1424 O O . PRO A 1 187 ? -10.953 -4.863 -19 1 93.06 187 PRO A O 1
ATOM 1427 N N . PRO A 1 188 ? -9.117 -4.117 -17.984 1 95 188 PRO A N 1
ATOM 1428 C CA . PRO A 1 188 ? -9.57 -4.602 -16.672 1 95 188 PRO A CA 1
ATOM 1429 C C . PRO A 1 188 ? -10.875 -3.957 -16.219 1 95 188 PRO A C 1
ATOM 1431 O O . PRO A 1 188 ? -11.633 -4.555 -15.453 1 95 188 PRO A O 1
ATOM 1434 N N . THR A 1 189 ? -11.195 -2.787 -16.719 1 95.12 189 THR A N 1
ATOM 1435 C CA . THR A 1 189 ? -12.375 -2.047 -16.281 1 95.12 189 THR A CA 1
ATOM 1436 C C . THR A 1 189 ? -13.656 -2.754 -16.719 1 95.12 189 THR A C 1
ATOM 1438 O O . THR A 1 189 ? -14.742 -2.449 -16.219 1 95.12 189 THR A O 1
ATOM 1441 N N . ARG A 1 190 ? -13.547 -3.682 -17.656 1 95 190 ARG A N 1
ATOM 1442 C CA . ARG A 1 190 ? -14.688 -4.512 -18.031 1 95 190 ARG A CA 1
ATOM 1443 C C . ARG A 1 190 ? -15.148 -5.367 -16.859 1 95 190 ARG A C 1
ATOM 1445 O O . ARG A 1 190 ? -16.25 -5.922 -16.875 1 95 190 ARG A O 1
ATOM 1452 N N . HIS A 1 191 ? -14.328 -5.492 -15.875 1 97.25 191 HIS A N 1
ATOM 1453 C CA . HIS A 1 191 ? -14.602 -6.367 -14.734 1 97.25 191 HIS A CA 1
ATOM 1454 C C . HIS A 1 191 ? -14.695 -5.574 -13.438 1 97.25 191 HIS A C 1
ATOM 1456 O O . HIS A 1 191 ? -14.367 -6.086 -12.367 1 97.25 191 HIS A O 1
ATOM 1462 N N . LEU A 1 192 ? -15.102 -4.328 -13.477 1 97.19 192 LEU A N 1
ATOM 1463 C CA . LEU A 1 192 ? -15.109 -3.418 -12.336 1 97.19 192 LEU A CA 1
ATOM 1464 C C . LEU A 1 192 ? -15.969 -3.967 -11.211 1 97.19 192 LEU A C 1
ATOM 1466 O O . LEU A 1 192 ? -15.625 -3.814 -10.031 1 97.19 192 LEU A O 1
ATOM 1470 N N . ASP A 1 193 ? -17.109 -4.535 -11.531 1 97.69 193 ASP A N 1
ATOM 1471 C CA . ASP A 1 193 ? -18 -5.051 -10.508 1 97.69 193 ASP A CA 1
ATOM 1472 C C . ASP A 1 193 ? -17.312 -6.109 -9.648 1 97.69 193 ASP A C 1
ATOM 1474 O O . ASP A 1 193 ? -17.516 -6.168 -8.438 1 97.69 193 ASP A O 1
ATOM 1478 N N . ALA A 1 194 ? -16.484 -7.016 -10.258 1 98.56 194 ALA A N 1
ATOM 1479 C CA . ALA A 1 194 ? -15.742 -8.039 -9.523 1 98.56 194 ALA A CA 1
ATOM 1480 C C . ALA A 1 194 ? -14.719 -7.398 -8.586 1 98.56 194 ALA A C 1
ATOM 1482 O O . ALA A 1 194 ? -14.586 -7.816 -7.43 1 98.56 194 ALA A O 1
ATOM 1483 N N . PHE A 1 195 ? -14.07 -6.383 -9.062 1 98.56 195 PHE A N 1
ATOM 1484 C CA . PHE A 1 195 ? -13.031 -5.73 -8.266 1 98.56 195 PHE A CA 1
ATOM 1485 C C . PHE A 1 195 ? -13.656 -4.922 -7.137 1 98.56 195 PHE A C 1
ATOM 1487 O O . PHE A 1 195 ? -13.125 -4.891 -6.023 1 98.56 195 PHE A O 1
ATOM 1494 N N . GLU A 1 196 ? -14.773 -4.234 -7.387 1 98.12 196 GLU A N 1
ATOM 1495 C CA . GLU A 1 196 ? -15.5 -3.537 -6.336 1 98.12 196 GLU A CA 1
ATOM 1496 C C . GLU A 1 196 ? -15.961 -4.504 -5.246 1 98.12 196 GLU A C 1
ATOM 1498 O O . GLU A 1 196 ? -15.859 -4.203 -4.055 1 98.12 196 GLU A O 1
ATOM 1503 N N . TYR A 1 197 ? -16.469 -5.656 -5.672 1 98.69 197 TYR A N 1
ATOM 1504 C CA . TYR A 1 197 ? -16.891 -6.684 -4.723 1 98.69 197 TYR A CA 1
ATOM 1505 C C . TYR A 1 197 ? -15.719 -7.121 -3.846 1 98.69 197 TYR A C 1
ATOM 1507 O O . TYR A 1 197 ? -15.852 -7.195 -2.621 1 98.69 197 TYR A O 1
ATOM 1515 N N . MET A 1 198 ? -14.555 -7.41 -4.457 1 98.88 198 MET A N 1
ATOM 1516 C CA . MET A 1 198 ? -13.367 -7.82 -3.715 1 98.88 198 MET A CA 1
ATOM 1517 C C . MET A 1 198 ? -12.961 -6.758 -2.699 1 98.88 198 MET A C 1
ATOM 1519 O O . MET A 1 198 ? -12.695 -7.07 -1.538 1 98.88 198 MET A O 1
ATOM 1523 N N . ARG A 1 199 ? -12.906 -5.473 -3.111 1 98.56 199 ARG A N 1
ATOM 1524 C CA . ARG A 1 199 ? -12.555 -4.379 -2.215 1 98.56 199 ARG A CA 1
ATOM 1525 C C . ARG A 1 199 ? -13.523 -4.293 -1.044 1 98.56 199 ARG A C 1
ATOM 1527 O O . ARG A 1 199 ? -13.109 -4.191 0.111 1 98.56 199 ARG A O 1
ATOM 1534 N N . GLN A 1 200 ? -14.82 -4.395 -1.373 1 98.06 200 GLN A N 1
ATOM 1535 C CA . GLN A 1 200 ? -15.852 -4.266 -0.354 1 98.06 200 GLN A CA 1
ATOM 1536 C C . GLN A 1 200 ? -15.758 -5.387 0.675 1 98.06 200 GLN A C 1
ATOM 1538 O O . GLN A 1 200 ? -16.109 -5.199 1.841 1 98.06 200 GLN A O 1
ATOM 1543 N N . GLN A 1 201 ? -15.258 -6.484 0.241 1 98.75 201 GLN A N 1
ATOM 1544 C CA . GLN A 1 201 ? -15.109 -7.629 1.134 1 98.75 201 GLN A CA 1
ATOM 1545 C C . GLN A 1 201 ? -13.758 -7.602 1.839 1 98.75 201 GLN A C 1
ATOM 1547 O O . GLN A 1 201 ? -13.383 -8.562 2.52 1 98.75 201 GLN A O 1
ATOM 1552 N N . ASN A 1 202 ? -12.992 -6.5 1.688 1 98.75 202 ASN A N 1
ATOM 1553 C CA . ASN A 1 202 ? -11.648 -6.395 2.236 1 98.75 202 ASN A CA 1
ATOM 1554 C C . ASN A 1 202 ? -10.758 -7.543 1.76 1 98.75 202 ASN A C 1
ATOM 1556 O O . ASN A 1 202 ? -9.969 -8.086 2.535 1 98.75 202 ASN A O 1
ATOM 1560 N N . ALA A 1 203 ? -10.961 -8.023 0.509 1 98.81 203 ALA A N 1
ATOM 1561 C CA . ALA A 1 203 ? -10.195 -9.133 -0.051 1 98.81 203 ALA A CA 1
ATOM 1562 C C . ALA A 1 203 ? -9.086 -8.625 -0.968 1 98.81 203 ALA A C 1
ATOM 1564 O O . ALA A 1 203 ? -9.125 -7.488 -1.437 1 98.81 203 ALA A O 1
ATOM 1565 N N . HIS A 1 204 ? -8.102 -9.43 -1.229 1 98.75 204 HIS A N 1
ATOM 1566 C CA . HIS A 1 204 ? -6.922 -9.047 -2 1 98.75 204 HIS A CA 1
ATOM 1567 C C . HIS A 1 204 ? -7.02 -9.539 -3.439 1 98.75 204 HIS A C 1
ATOM 1569 O O . HIS A 1 204 ? -7.57 -10.609 -3.697 1 98.75 204 HIS A O 1
ATOM 1575 N N . PHE A 1 205 ? -6.52 -8.758 -4.348 1 98.81 205 PHE A N 1
ATOM 1576 C CA . PHE A 1 205 ? -6.496 -9.234 -5.727 1 98.81 205 PHE A CA 1
ATOM 1577 C C . PHE A 1 205 ? -5.348 -8.586 -6.5 1 98.81 205 PHE A C 1
ATOM 1579 O O . PHE A 1 205 ? -4.844 -7.531 -6.105 1 98.81 205 PHE A O 1
ATOM 1586 N N . THR A 1 206 ? -4.844 -9.273 -7.469 1 98.81 206 THR A N 1
ATOM 1587 C CA . THR A 1 206 ? -3.922 -8.805 -8.492 1 98.81 206 THR A CA 1
ATOM 1588 C C . THR A 1 206 ? -4.605 -8.758 -9.859 1 98.81 206 THR A C 1
ATOM 1590 O O . THR A 1 206 ? -5.762 -9.164 -9.992 1 98.81 206 THR A O 1
ATOM 1593 N N . ILE A 1 207 ? -4.035 -8.078 -10.805 1 98.62 207 ILE A N 1
ATOM 1594 C CA . ILE A 1 207 ? -4.543 -7.98 -12.172 1 98.62 207 ILE A CA 1
ATOM 1595 C C . ILE A 1 207 ? -3.391 -8.125 -13.156 1 98.62 207 ILE A C 1
ATOM 1597 O O . ILE A 1 207 ? -2.402 -7.391 -13.078 1 98.62 207 ILE A O 1
ATOM 1601 N N . HIS A 1 208 ? -3.465 -9.141 -13.992 1 98.12 208 HIS A N 1
ATOM 1602 C CA . HIS A 1 208 ? -2.553 -9.094 -15.133 1 98.12 208 HIS A CA 1
ATOM 1603 C C . HIS A 1 208 ? -2.674 -7.77 -15.883 1 98.12 208 HIS A C 1
ATOM 1605 O O . HIS A 1 208 ? -3.715 -7.484 -16.484 1 98.12 208 HIS A O 1
ATOM 1611 N N . ALA A 1 209 ? -1.649 -7.027 -15.891 1 97.5 209 ALA A N 1
ATOM 1612 C CA . ALA A 1 209 ? -1.628 -5.734 -16.578 1 97.5 209 ALA A CA 1
ATOM 1613 C C . ALA A 1 209 ? -0.199 -5.305 -16.891 1 97.5 209 ALA A C 1
ATOM 1615 O O . ALA A 1 209 ? 0.7 -5.453 -16.062 1 97.5 209 ALA A O 1
ATOM 1616 N N . GLY A 1 210 ? -0.026 -4.777 -18.094 1 95.31 210 GLY A N 1
ATOM 1617 C CA . GLY A 1 210 ? 1.279 -4.27 -18.484 1 95.31 210 GLY A CA 1
ATOM 1618 C C . GLY A 1 210 ? 2.18 -5.336 -19.094 1 95.31 210 GLY A C 1
ATOM 1619 O O . GLY A 1 210 ? 3.406 -5.23 -19.016 1 95.31 210 GLY A O 1
ATOM 1620 N N . GLU A 1 211 ? 1.623 -6.43 -19.516 1 93.56 211 GLU A N 1
ATOM 1621 C CA . GLU A 1 211 ? 2.387 -7.414 -20.281 1 93.56 211 GLU A CA 1
ATOM 1622 C C . GLU A 1 211 ? 2.238 -7.191 -21.781 1 93.56 211 GLU A C 1
ATOM 1624 O O . GLU A 1 211 ? 3.176 -6.738 -22.438 1 93.56 211 GLU A O 1
ATOM 1629 N N . ALA A 1 212 ? 0.959 -7.316 -22.234 1 90.06 212 ALA A N 1
ATOM 1630 C CA . ALA A 1 212 ? 0.717 -7.172 -23.672 1 90.06 212 ALA A CA 1
ATOM 1631 C C . ALA A 1 212 ? 0.105 -5.812 -23.984 1 90.06 212 ALA A C 1
ATOM 1633 O O . ALA A 1 212 ? 0.019 -5.418 -25.156 1 90.06 212 ALA A O 1
ATOM 1634 N N . PHE A 1 213 ? -0.447 -5.164 -22.938 1 88.19 213 PHE A N 1
ATOM 1635 C CA . PHE A 1 213 ? -1.045 -3.842 -23.109 1 88.19 213 PHE A CA 1
ATOM 1636 C C . PHE A 1 213 ? -0.417 -2.844 -22.141 1 88.19 213 PHE A C 1
ATOM 1638 O O . PHE A 1 213 ? -0.361 -3.09 -20.938 1 88.19 213 PHE A O 1
ATOM 1645 N N . GLY A 1 214 ? 0.175 -1.938 -22.438 1 92.44 214 GLY A N 1
ATOM 1646 C CA . GLY A 1 214 ? 1.124 -1.019 -21.828 1 92.44 214 GLY A CA 1
ATOM 1647 C C . GLY A 1 214 ? 0.516 -0.178 -20.719 1 92.44 214 GLY A C 1
ATOM 1648 O O . GLY A 1 214 ? -0.189 -0.699 -19.859 1 92.44 214 GLY A O 1
ATOM 1649 N N . LEU A 1 215 ? 0.872 1.082 -20.672 1 97.12 215 LEU A N 1
ATOM 1650 C CA . LEU A 1 215 ? 0.647 1.999 -19.562 1 97.12 215 LEU A CA 1
ATOM 1651 C C . LEU A 1 215 ? -0.844 2.191 -19.312 1 97.12 215 LEU A C 1
ATOM 1653 O O . LEU A 1 215 ? -1.283 2.23 -18.156 1 97.12 215 LEU A O 1
ATOM 1657 N N . PRO A 1 216 ? -1.734 2.225 -20.359 1 96.94 216 PRO A N 1
ATOM 1658 C CA . PRO A 1 216 ? -3.16 2.385 -20.062 1 96.94 216 PRO A CA 1
ATOM 1659 C C . PRO A 1 216 ? -3.73 1.22 -19.25 1 96.94 216 PRO A C 1
ATOM 1661 O O . PRO A 1 216 ? -4.562 1.426 -18.375 1 96.94 216 PRO A O 1
ATOM 1664 N N . SER A 1 217 ? -3.281 -0 -19.547 1 96.94 217 SER A N 1
ATOM 1665 C CA . SER A 1 217 ? -3.74 -1.17 -18.812 1 96.94 217 SER A CA 1
ATOM 1666 C C . SER A 1 217 ? -3.311 -1.103 -17.344 1 96.94 217 SER A C 1
ATOM 1668 O O . SER A 1 217 ? -4.098 -1.411 -16.453 1 96.94 217 SER A O 1
ATOM 1670 N N . ILE A 1 218 ? -2.057 -0.712 -17.141 1 98.25 218 ILE A N 1
ATOM 1671 C CA . ILE A 1 218 ? -1.521 -0.583 -15.789 1 98.25 218 ILE A CA 1
ATOM 1672 C C . ILE A 1 218 ? -2.295 0.491 -15.023 1 98.25 218 ILE A C 1
ATOM 1674 O O . ILE A 1 218 ? -2.707 0.276 -13.883 1 98.25 218 ILE A O 1
ATOM 1678 N N . TRP A 1 219 ? -2.521 1.628 -15.695 1 98.5 219 TRP A N 1
ATOM 1679 C CA . TRP A 1 219 ? -3.229 2.756 -15.102 1 98.5 219 TRP A CA 1
ATOM 1680 C C . TRP A 1 219 ? -4.648 2.361 -14.703 1 98.5 219 TRP A C 1
ATOM 1682 O O . TRP A 1 219 ? -5.09 2.648 -13.586 1 98.5 219 TRP A O 1
ATOM 1692 N N . GLU A 1 220 ? -5.379 1.678 -15.516 1 98.12 220 GLU A N 1
ATOM 1693 C CA . GLU A 1 220 ? -6.742 1.248 -15.219 1 98.12 220 GLU A CA 1
ATOM 1694 C C . GLU A 1 220 ? -6.762 0.243 -14.07 1 98.12 220 GLU A C 1
ATOM 1696 O O . GLU A 1 220 ? -7.629 0.308 -13.195 1 98.12 220 GLU A O 1
ATOM 1701 N N . ALA A 1 221 ? -5.801 -0.723 -14.117 1 98.5 221 ALA A N 1
ATOM 1702 C CA . ALA A 1 221 ? -5.727 -1.744 -13.07 1 98.5 221 ALA A CA 1
ATOM 1703 C C . ALA A 1 221 ? -5.578 -1.111 -11.695 1 98.5 221 ALA A C 1
ATOM 1705 O O . ALA A 1 221 ? -6.172 -1.581 -10.719 1 98.5 221 ALA A O 1
ATOM 1706 N N . LEU A 1 222 ? -4.812 -0.022 -11.633 1 98.62 222 LEU A N 1
ATOM 1707 C CA . LEU A 1 222 ? -4.504 0.599 -10.352 1 98.62 222 LEU A CA 1
ATOM 1708 C C . LEU A 1 222 ? -5.555 1.643 -9.984 1 98.62 222 LEU A C 1
ATOM 1710 O O . LEU A 1 222 ? -6.168 1.565 -8.914 1 98.62 222 LEU A O 1
ATOM 1714 N N . GLN A 1 223 ? -5.848 2.555 -10.906 1 98.38 223 GLN A N 1
ATOM 1715 C CA . GLN A 1 223 ? -6.547 3.783 -10.547 1 98.38 223 GLN A CA 1
ATOM 1716 C C . GLN A 1 223 ? -8.062 3.611 -10.656 1 98.38 223 GLN A C 1
ATOM 1718 O O . GLN A 1 223 ? -8.82 4.375 -10.062 1 98.38 223 GLN A O 1
ATOM 1723 N N . TRP A 1 224 ? -8.484 2.625 -11.414 1 97.69 224 TRP A N 1
ATOM 1724 C CA . TRP A 1 224 ? -9.914 2.344 -11.516 1 97.69 224 TRP A CA 1
ATOM 1725 C C . TRP A 1 224 ? -10.281 1.105 -10.711 1 97.69 224 TRP A C 1
ATOM 1727 O O . TRP A 1 224 ? -11.258 1.12 -9.953 1 97.69 224 TRP A O 1
ATOM 1737 N N . CYS A 1 225 ? -9.438 0.101 -10.828 1 98.25 225 CYS A N 1
ATOM 1738 C CA . CYS A 1 225 ? -9.836 -1.191 -10.281 1 98.25 225 CYS A CA 1
ATOM 1739 C C . CYS A 1 225 ? -9.336 -1.359 -8.852 1 98.25 225 CYS A C 1
ATOM 1741 O O . CYS A 1 225 ? -9.914 -2.111 -8.07 1 98.25 225 CYS A O 1
ATOM 1743 N N . GLY A 1 226 ? -8.211 -0.712 -8.492 1 98.19 226 GLY A N 1
ATOM 1744 C CA . GLY A 1 226 ? -7.715 -0.772 -7.129 1 98.19 226 GLY A CA 1
ATOM 1745 C C . GLY A 1 226 ? -6.879 -2.01 -6.852 1 98.19 226 GLY A C 1
ATOM 1746 O O . GLY A 1 226 ? -6.891 -2.537 -5.738 1 98.19 226 GLY A O 1
ATOM 1747 N N . ALA A 1 227 ? -6.145 -2.5 -7.816 1 98.56 227 ALA A N 1
ATOM 1748 C CA . ALA A 1 227 ? -5.348 -3.715 -7.664 1 98.56 227 ALA A CA 1
ATOM 1749 C C . ALA A 1 227 ? -4.293 -3.545 -6.574 1 98.56 227 ALA A C 1
ATOM 1751 O O . ALA A 1 227 ? -3.67 -2.486 -6.465 1 98.56 227 ALA A O 1
ATOM 1752 N N . ASP A 1 228 ? -4.035 -4.617 -5.816 1 98.56 228 ASP A N 1
ATOM 1753 C CA . ASP A 1 228 ? -2.986 -4.637 -4.801 1 98.56 228 ASP A CA 1
ATOM 1754 C C . ASP A 1 228 ? -1.614 -4.859 -5.434 1 98.56 228 ASP A C 1
ATOM 1756 O O . ASP A 1 228 ? -0.598 -4.414 -4.898 1 98.56 228 ASP A O 1
ATOM 1760 N N . ARG A 1 229 ? -1.618 -5.656 -6.496 1 98.75 229 ARG A N 1
ATOM 1761 C CA . ARG A 1 229 ? -0.423 -6.023 -7.246 1 98.75 229 ARG A CA 1
ATOM 1762 C C . ARG A 1 229 ? -0.695 -6.008 -8.75 1 98.75 229 ARG A C 1
ATOM 1764 O O . ARG A 1 229 ? -1.849 -5.938 -9.172 1 98.75 229 ARG A O 1
ATOM 1771 N N . LEU A 1 230 ? 0.358 -5.973 -9.477 1 98.75 230 LEU A N 1
ATOM 1772 C CA . LEU A 1 230 ? 0.245 -6.113 -10.922 1 98.75 230 LEU A CA 1
ATOM 1773 C C . LEU A 1 230 ? 0.872 -7.422 -11.391 1 98.75 230 LEU A C 1
ATOM 1775 O O . LEU A 1 230 ? 2.062 -7.66 -11.18 1 98.75 230 LEU A O 1
ATOM 1779 N N . GLY A 1 231 ? 0.025 -8.289 -11.906 1 98.5 231 GLY A N 1
ATOM 1780 C CA . GLY A 1 231 ? 0.611 -9.406 -12.641 1 98.5 231 GLY A CA 1
ATOM 1781 C C . GLY A 1 231 ? 1.483 -8.961 -13.797 1 98.5 231 GLY A C 1
ATOM 1782 O O . GLY A 1 231 ? 0.989 -8.383 -14.773 1 98.5 231 GLY A O 1
ATOM 1783 N N . HIS A 1 232 ? 2.73 -9.258 -13.734 1 97.94 232 HIS A N 1
ATOM 1784 C CA . HIS A 1 232 ? 3.779 -8.812 -14.648 1 97.94 232 HIS A CA 1
ATOM 1785 C C . HIS A 1 232 ? 4.137 -7.348 -14.406 1 97.94 232 HIS A C 1
ATOM 1787 O O . HIS A 1 232 ? 5.055 -7.043 -13.648 1 97.94 232 HIS A O 1
ATOM 1793 N N . GLY A 1 233 ? 3.377 -6.387 -15.016 1 97.62 233 GLY A N 1
ATOM 1794 C CA . GLY A 1 233 ? 3.629 -4.961 -14.875 1 97.62 233 GLY A CA 1
ATOM 1795 C C . GLY A 1 233 ? 4.902 -4.508 -15.555 1 97.62 233 GLY A C 1
ATOM 1796 O O . GLY A 1 233 ? 5.418 -3.424 -15.273 1 97.62 233 GLY A O 1
ATOM 1797 N N . VAL A 1 234 ? 5.465 -5.32 -16.438 1 97.25 234 VAL A N 1
ATOM 1798 C CA . VAL A 1 234 ? 6.805 -5.156 -16.984 1 97.25 234 VAL A CA 1
ATOM 1799 C C . VAL A 1 234 ? 6.875 -3.869 -17.812 1 97.25 234 VAL A C 1
ATOM 1801 O O . VAL A 1 234 ? 7.902 -3.188 -17.812 1 97.25 234 VAL A O 1
ATOM 1804 N N . ARG A 1 235 ? 5.801 -3.43 -18.422 1 97.44 235 ARG A N 1
ATOM 1805 C CA . ARG A 1 235 ? 5.809 -2.289 -19.328 1 97.44 235 ARG A CA 1
ATOM 1806 C C . ARG A 1 235 ? 5.664 -0.978 -18.562 1 97.44 235 ARG A C 1
ATOM 1808 O O . ARG A 1 235 ? 5.562 0.091 -19.172 1 97.44 235 ARG A O 1
ATOM 1815 N N . ILE A 1 236 ? 5.688 -1.012 -17.219 1 98.69 236 ILE A N 1
ATOM 1816 C CA . ILE A 1 236 ? 5.773 0.218 -16.438 1 98.69 236 ILE A CA 1
ATOM 1817 C C . ILE A 1 236 ? 7.031 0.99 -16.828 1 98.69 236 ILE A C 1
ATOM 1819 O O . ILE A 1 236 ? 7.086 2.213 -16.688 1 98.69 236 ILE A O 1
ATOM 1823 N N . VAL A 1 237 ? 8.023 0.261 -17.391 1 98.25 237 VAL A N 1
ATOM 1824 C CA . VAL A 1 237 ? 9.305 0.841 -17.797 1 98.25 237 VAL A CA 1
ATOM 1825 C C . VAL A 1 237 ? 9.078 1.861 -18.906 1 98.25 237 VAL A C 1
ATOM 1827 O O . VAL A 1 237 ? 9.875 2.783 -19.094 1 98.25 237 VAL A O 1
ATOM 1830 N N . ASP A 1 238 ? 7.934 1.739 -19.641 1 98.25 238 ASP A N 1
ATOM 1831 C CA . ASP A 1 238 ? 7.609 2.678 -20.719 1 98.25 238 ASP A CA 1
ATOM 1832 C C . ASP A 1 238 ? 7.363 4.078 -20.156 1 98.25 238 ASP A C 1
ATOM 1834 O O . ASP A 1 238 ? 7.352 5.055 -20.906 1 98.25 238 ASP A O 1
ATOM 1838 N N . ASP A 1 239 ? 7.172 4.203 -18.891 1 98.69 239 ASP A N 1
ATOM 1839 C CA . ASP A 1 239 ? 6.934 5.488 -18.234 1 98.69 239 ASP A CA 1
ATOM 1840 C C . ASP A 1 239 ? 8.211 6.016 -17.578 1 98.69 239 ASP A C 1
ATOM 1842 O O . ASP A 1 239 ? 8.156 6.875 -16.703 1 98.69 239 ASP A O 1
ATOM 1846 N N . ILE A 1 240 ? 9.375 5.441 -17.906 1 98.56 240 ILE A N 1
ATOM 1847 C CA . ILE A 1 240 ? 10.672 5.828 -17.375 1 98.56 240 ILE A CA 1
ATOM 1848 C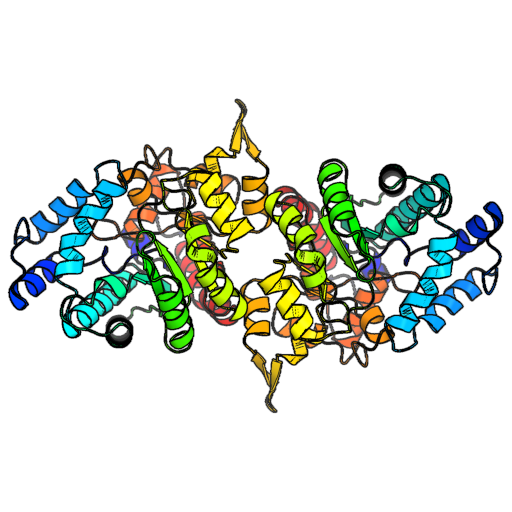 C . ILE A 1 240 ? 11.602 6.234 -18.516 1 98.56 240 ILE A C 1
ATOM 1850 O O . ILE A 1 240 ? 11.727 5.52 -19.5 1 98.56 240 ILE A O 1
ATOM 1854 N N . THR A 1 241 ? 12.164 7.34 -18.391 1 98.12 241 THR A N 1
ATOM 1855 C CA . THR A 1 241 ? 13.164 7.793 -19.359 1 98.12 241 THR A CA 1
ATOM 1856 C C . THR A 1 241 ? 14.555 7.797 -18.719 1 98.12 241 THR A C 1
ATOM 1858 O O . THR A 1 241 ? 14.719 8.25 -17.594 1 98.12 241 THR A O 1
ATOM 1861 N N . VAL A 1 242 ? 15.484 7.188 -19.375 1 96.31 242 VAL A N 1
ATOM 1862 C CA . VAL A 1 242 ? 16.875 7.172 -18.922 1 96.31 242 VAL A CA 1
ATOM 1863 C C . VAL A 1 242 ? 17.719 8.023 -19.875 1 96.31 242 VAL A C 1
ATOM 1865 O O . VAL A 1 242 ? 17.734 7.797 -21.078 1 96.31 242 VAL A O 1
ATOM 1868 N N . ASP A 1 243 ? 18.391 8.984 -19.328 1 94.81 243 ASP A N 1
ATOM 1869 C CA . ASP A 1 243 ? 19.188 9.852 -20.188 1 94.81 243 ASP A CA 1
ATOM 1870 C C . ASP A 1 243 ? 20.562 9.234 -20.469 1 94.81 243 ASP A C 1
ATOM 1872 O O . ASP A 1 243 ? 20.828 8.102 -20.062 1 94.81 243 ASP A O 1
ATOM 1876 N N . ASP A 1 244 ? 21.344 9.961 -21.172 1 93.62 244 ASP A N 1
ATOM 1877 C CA . ASP A 1 244 ? 22.625 9.445 -21.641 1 93.62 244 ASP A CA 1
ATOM 1878 C C . ASP A 1 244 ? 23.578 9.203 -20.484 1 93.62 244 ASP A C 1
ATOM 1880 O O . ASP A 1 244 ? 24.484 8.375 -20.594 1 93.62 244 ASP A O 1
ATOM 1884 N N . ASP A 1 245 ? 23.422 9.859 -19.328 1 93.38 245 ASP A N 1
ATOM 1885 C CA . ASP A 1 245 ? 24.281 9.719 -18.156 1 93.38 245 ASP A CA 1
ATOM 1886 C C . ASP A 1 245 ? 23.781 8.609 -17.234 1 93.38 245 ASP A C 1
ATOM 1888 O O . ASP A 1 245 ? 24.391 8.344 -16.188 1 93.38 245 ASP A O 1
ATOM 1892 N N . GLY A 1 246 ? 22.656 7.984 -17.609 1 90.56 246 GLY A N 1
ATOM 1893 C CA . GLY A 1 246 ? 22.141 6.859 -16.844 1 90.56 246 GLY A CA 1
ATOM 1894 C C . GLY A 1 246 ? 21.141 7.266 -15.789 1 90.56 246 GLY A C 1
ATOM 1895 O O . GLY A 1 246 ? 20.688 6.43 -15.008 1 90.56 246 GLY A O 1
ATOM 1896 N N . ASN A 1 247 ? 20.828 8.539 -15.797 1 93.69 247 ASN A N 1
ATOM 1897 C CA . ASN A 1 247 ? 19.859 9.031 -14.828 1 93.69 247 ASN A CA 1
ATOM 1898 C C . ASN A 1 247 ? 18.422 8.75 -15.273 1 93.69 247 ASN A C 1
ATOM 1900 O O . ASN A 1 247 ? 18.047 9.07 -16.406 1 93.69 247 ASN A O 1
ATOM 1904 N N . ALA A 1 248 ? 17.688 8.148 -14.398 1 96.81 248 ALA A N 1
ATOM 1905 C CA . ALA A 1 248 ? 16.312 7.781 -14.727 1 96.81 248 ALA A CA 1
ATOM 1906 C C . ALA A 1 248 ? 15.336 8.852 -14.258 1 96.81 248 ALA A C 1
ATOM 1908 O O . ALA A 1 248 ? 15.484 9.406 -13.164 1 96.81 248 ALA A O 1
ATOM 1909 N N . ARG A 1 249 ? 14.477 9.219 -15.102 1 97.56 249 ARG A N 1
ATOM 1910 C CA . ARG A 1 249 ? 13.344 10.078 -14.781 1 97.56 249 ARG A CA 1
ATOM 1911 C C . ARG A 1 249 ? 12.031 9.32 -14.891 1 97.56 249 ARG A C 1
ATOM 1913 O O . ARG A 1 249 ? 11.734 8.727 -15.938 1 97.56 249 ARG A O 1
ATOM 1920 N N . LEU A 1 250 ? 11.305 9.297 -13.859 1 98.56 250 LEU A N 1
ATOM 1921 C CA . LEU A 1 250 ? 10.047 8.562 -13.828 1 98.56 250 LEU A CA 1
ATOM 1922 C C . LEU A 1 250 ? 8.883 9.453 -14.242 1 98.56 250 LEU A C 1
ATOM 1924 O O . LEU A 1 250 ? 8.805 10.617 -13.836 1 98.56 250 LEU A O 1
ATOM 1928 N N . GLY A 1 251 ? 8.008 8.945 -15.094 1 98.56 251 GLY A N 1
ATOM 1929 C CA . GLY A 1 251 ? 6.707 9.57 -15.273 1 98.56 251 GLY A CA 1
ATOM 1930 C C . GLY A 1 251 ? 5.812 9.445 -14.062 1 98.56 251 GLY A C 1
ATOM 1931 O O . GLY A 1 251 ? 6.195 8.844 -13.055 1 98.56 251 GLY A O 1
ATOM 1932 N N . ARG A 1 252 ? 4.641 10 -14.078 1 98.38 252 ARG A N 1
ATOM 1933 C CA . ARG A 1 252 ? 3.74 10.094 -12.938 1 98.38 252 ARG A CA 1
ATOM 1934 C C . ARG A 1 252 ? 3.258 8.711 -12.508 1 98.38 252 ARG A C 1
ATOM 1936 O O . ARG A 1 252 ? 3.121 8.438 -11.32 1 98.38 252 ARG A O 1
ATOM 1943 N N . LEU A 1 253 ? 2.943 7.852 -13.492 1 98.81 253 LEU A N 1
ATOM 1944 C CA . LEU A 1 253 ? 2.443 6.523 -13.164 1 98.81 253 LEU A CA 1
ATOM 1945 C C . LEU A 1 253 ? 3.543 5.664 -12.539 1 98.81 253 LEU A C 1
ATOM 1947 O O . LEU A 1 253 ? 3.324 5.012 -11.516 1 98.81 253 LEU A O 1
ATOM 1951 N N . ALA A 1 254 ? 4.73 5.664 -13.148 1 98.88 254 ALA A N 1
ATOM 1952 C CA . ALA A 1 254 ? 5.863 4.93 -12.586 1 98.88 254 ALA A CA 1
ATOM 1953 C C . ALA A 1 254 ? 6.207 5.434 -11.188 1 98.88 254 ALA A C 1
ATOM 1955 O O . ALA A 1 254 ? 6.484 4.641 -10.289 1 98.88 254 ALA A O 1
ATOM 1956 N N . ALA A 1 255 ? 6.211 6.746 -11.016 1 98.75 255 ALA A N 1
ATOM 1957 C CA . ALA A 1 255 ? 6.488 7.324 -9.703 1 98.75 255 ALA A CA 1
ATOM 1958 C C . ALA A 1 255 ? 5.469 6.855 -8.664 1 98.75 255 ALA A C 1
ATOM 1960 O O . ALA A 1 255 ? 5.836 6.48 -7.551 1 98.75 255 ALA A O 1
ATOM 1961 N N . TYR A 1 256 ? 4.215 6.855 -9.086 1 98.69 256 TYR A N 1
ATOM 1962 C CA . TYR A 1 256 ? 3.15 6.406 -8.195 1 98.69 256 TYR A CA 1
ATOM 1963 C C . TYR A 1 256 ? 3.357 4.953 -7.789 1 98.69 256 TYR A C 1
ATOM 1965 O O . TYR A 1 256 ? 3.248 4.609 -6.609 1 98.69 256 TYR A O 1
ATOM 1973 N N . VAL A 1 257 ? 3.668 4.113 -8.742 1 98.81 257 VAL A N 1
ATOM 1974 C CA . VAL A 1 257 ? 3.873 2.686 -8.508 1 98.81 257 VAL A CA 1
ATOM 1975 C C . VAL A 1 257 ? 5.023 2.484 -7.523 1 98.81 257 VAL A C 1
ATOM 1977 O O . VAL A 1 257 ? 4.91 1.694 -6.582 1 98.81 257 VAL A O 1
ATOM 1980 N N . ARG A 1 258 ? 6.102 3.17 -7.746 1 98.75 258 ARG A N 1
ATOM 1981 C CA . ARG A 1 258 ? 7.262 3.045 -6.871 1 98.75 258 ARG A CA 1
ATOM 1982 C C . ARG A 1 258 ? 6.965 3.6 -5.48 1 98.75 258 ARG A C 1
ATOM 1984 O O . ARG A 1 258 ? 7.281 2.967 -4.473 1 98.75 258 ARG A O 1
ATOM 1991 N N . ASP A 1 259 ? 6.289 4.754 -5.422 1 98.31 259 ASP A N 1
ATOM 1992 C CA . ASP A 1 259 ? 6.031 5.453 -4.168 1 98.31 259 ASP A CA 1
ATOM 1993 C C . ASP A 1 259 ? 5.102 4.637 -3.27 1 98.31 259 ASP A C 1
ATOM 1995 O O . ASP A 1 259 ? 5.246 4.648 -2.045 1 98.31 259 ASP A O 1
ATOM 1999 N N . THR A 1 260 ? 4.121 3.955 -3.896 1 98.12 260 THR A N 1
ATOM 2000 C CA . THR A 1 260 ? 3.121 3.225 -3.127 1 98.12 260 THR A CA 1
ATOM 2001 C C . THR A 1 260 ? 3.527 1.763 -2.961 1 98.12 260 THR A C 1
ATOM 2003 O O . THR A 1 260 ? 2.777 0.964 -2.395 1 98.12 260 THR A O 1
ATOM 2006 N N . ARG A 1 261 ? 4.684 1.402 -3.496 1 98.06 261 ARG A N 1
ATOM 2007 C CA . ARG A 1 261 ? 5.297 0.086 -3.346 1 98.06 261 ARG A CA 1
ATOM 2008 C C . ARG A 1 261 ? 4.398 -1.005 -3.92 1 98.06 261 ARG A C 1
ATOM 2010 O O . ARG A 1 261 ? 4.293 -2.094 -3.352 1 98.06 261 ARG A O 1
ATOM 2017 N N . ILE A 1 262 ? 3.662 -0.693 -4.984 1 98.69 262 ILE A N 1
ATOM 2018 C CA . ILE A 1 262 ? 2.875 -1.701 -5.688 1 98.69 262 ILE A CA 1
ATOM 2019 C C . ILE A 1 262 ? 3.797 -2.795 -6.223 1 98.69 262 ILE A C 1
ATOM 2021 O O . ILE A 1 262 ? 4.715 -2.518 -6.996 1 98.69 262 ILE A O 1
ATOM 2025 N N . PRO A 1 263 ? 3.584 -4.027 -5.82 1 98.88 263 PRO A N 1
ATOM 2026 C CA . PRO A 1 263 ? 4.469 -5.098 -6.285 1 98.88 263 PRO A CA 1
ATOM 2027 C C . PRO A 1 263 ? 4.262 -5.438 -7.762 1 98.88 263 PRO A C 1
ATOM 2029 O O . PRO A 1 263 ? 3.127 -5.449 -8.242 1 98.88 263 PRO A O 1
ATOM 2032 N N . LEU A 1 264 ? 5.332 -5.621 -8.422 1 98.88 264 LEU A N 1
ATOM 2033 C CA . LEU A 1 264 ? 5.344 -6.082 -9.805 1 98.88 264 LEU A CA 1
ATOM 2034 C C . LEU A 1 264 ? 5.742 -7.551 -9.883 1 98.88 264 LEU A C 1
ATOM 2036 O O . LEU A 1 264 ? 6.84 -7.926 -9.461 1 98.88 264 LEU A O 1
ATOM 2040 N N . GLU A 1 265 ? 4.836 -8.406 -10.367 1 98.88 265 GLU A N 1
ATOM 2041 C CA . GLU A 1 265 ? 5.09 -9.836 -10.484 1 98.88 265 GLU A CA 1
ATOM 2042 C C . GLU A 1 265 ? 5.777 -10.172 -11.805 1 98.88 265 GLU A C 1
ATOM 2044 O O . GLU A 1 265 ? 5.129 -10.625 -12.75 1 98.88 265 GLU A O 1
ATOM 2049 N N . MET A 1 266 ? 7.004 -10.039 -11.812 1 98.62 266 MET A N 1
ATOM 2050 C CA . MET A 1 266 ? 7.73 -10.188 -13.07 1 98.62 266 MET A CA 1
ATOM 2051 C C . MET A 1 266 ? 8.039 -11.648 -13.352 1 98.62 266 MET A C 1
ATOM 2053 O O . MET A 1 266 ? 8.336 -12.414 -12.43 1 98.62 266 MET A O 1
ATOM 2057 N N . CYS A 1 267 ? 7.973 -12.016 -14.562 1 98.62 267 CYS A N 1
ATOM 2058 C CA . CYS A 1 267 ? 8.242 -13.367 -15.047 1 98.62 267 CYS A CA 1
ATOM 2059 C C . CYS A 1 267 ? 9.25 -13.336 -16.188 1 98.62 267 CYS A C 1
ATOM 2061 O O . CYS A 1 267 ? 8.867 -13.453 -17.359 1 98.62 267 CYS A O 1
ATOM 2063 N N . PRO A 1 268 ? 10.531 -13.305 -15.875 1 98.5 268 PRO A N 1
ATOM 2064 C CA . PRO A 1 268 ? 11.562 -12.953 -16.859 1 98.5 268 PRO A CA 1
ATOM 2065 C C . PRO A 1 268 ? 11.477 -13.789 -18.125 1 98.5 268 PRO A C 1
ATOM 2067 O O . PRO A 1 268 ? 11.297 -13.234 -19.219 1 98.5 268 PRO A O 1
ATOM 2070 N N . THR A 1 269 ? 11.531 -15.094 -18.016 1 98.12 269 THR A N 1
ATOM 2071 C CA . THR A 1 269 ? 11.531 -15.938 -19.188 1 98.12 269 THR A CA 1
ATOM 2072 C C . THR A 1 269 ? 10.195 -15.867 -19.922 1 98.12 269 THR A C 1
ATOM 2074 O O . THR A 1 269 ? 10.148 -15.727 -21.141 1 98.12 269 THR A O 1
ATOM 2077 N N . SER A 1 270 ? 9.109 -15.93 -19.188 1 97.31 270 SER A N 1
ATOM 2078 C CA . SER A 1 270 ? 7.785 -15.82 -19.797 1 97.31 270 SER A CA 1
ATOM 2079 C C . SER A 1 270 ? 7.609 -14.484 -20.516 1 97.31 270 SER A C 1
ATOM 2081 O O . SER A 1 270 ? 7.031 -14.43 -21.594 1 97.31 270 SER A O 1
ATOM 2083 N N . ASN A 1 271 ? 8.086 -13.375 -19.906 1 97.31 271 ASN A N 1
ATOM 2084 C CA . ASN A 1 271 ? 7.984 -12.055 -20.516 1 97.31 271 ASN A CA 1
ATOM 2085 C C . ASN A 1 271 ? 8.742 -11.984 -21.844 1 97.31 271 ASN A C 1
ATOM 2087 O O . ASN A 1 271 ? 8.328 -11.273 -22.766 1 97.31 271 ASN A O 1
ATOM 2091 N N . VAL A 1 272 ? 9.852 -12.727 -21.938 1 97 272 VAL A N 1
ATOM 2092 C CA . VAL A 1 272 ? 10.578 -12.805 -23.203 1 97 272 VAL A CA 1
ATOM 2093 C C . VAL A 1 272 ? 9.789 -13.641 -24.203 1 97 272 VAL A C 1
ATOM 2095 O O . VAL A 1 272 ? 9.609 -13.234 -25.359 1 97 272 VAL A O 1
ATOM 2098 N N . ASP A 1 273 ? 9.266 -14.82 -23.75 1 96 273 ASP A N 1
ATOM 2099 C CA . ASP A 1 273 ? 8.523 -15.742 -24.609 1 96 273 ASP A CA 1
ATOM 2100 C C . ASP A 1 273 ? 7.301 -15.062 -25.203 1 96 273 ASP A C 1
ATOM 2102 O O . ASP A 1 273 ? 6.93 -15.336 -26.359 1 96 273 ASP A O 1
ATOM 2106 N N . THR A 1 274 ? 6.652 -14.133 -24.453 1 93.75 274 THR A N 1
ATOM 2107 C CA . THR A 1 274 ? 5.406 -13.5 -24.875 1 93.75 274 THR A CA 1
ATOM 2108 C C . THR A 1 274 ? 5.684 -12.234 -25.672 1 93.75 274 THR A C 1
ATOM 2110 O O . THR A 1 274 ? 4.766 -11.625 -26.219 1 93.75 274 THR A O 1
ATOM 2113 N N . GLY A 1 275 ? 6.996 -11.805 -25.703 1 93.31 275 GLY A N 1
ATOM 2114 C CA . GLY A 1 275 ? 7.371 -10.617 -26.453 1 93.31 275 GLY A CA 1
ATOM 2115 C C . GLY A 1 275 ? 7.32 -9.344 -25.625 1 93.31 275 GLY A C 1
ATOM 2116 O O . GLY A 1 275 ? 7.559 -8.258 -26.141 1 93.31 275 GLY A O 1
ATOM 2117 N N . ALA A 1 276 ? 7.055 -9.438 -24.359 1 93.38 276 ALA A N 1
ATOM 2118 C CA . ALA A 1 276 ? 7.016 -8.273 -23.484 1 93.38 276 ALA A CA 1
ATOM 2119 C C . ALA A 1 276 ? 8.414 -7.711 -23.25 1 93.38 276 ALA A C 1
ATOM 2121 O O . ALA A 1 276 ? 8.57 -6.527 -22.953 1 93.38 276 ALA A O 1
ATOM 2122 N N . ALA A 1 277 ? 9.414 -8.531 -23.406 1 95.62 277 ALA A N 1
ATOM 2123 C CA . ALA A 1 277 ? 10.82 -8.148 -23.375 1 95.62 277 ALA A CA 1
ATOM 2124 C C . ALA A 1 277 ? 11.594 -8.797 -24.516 1 95.62 277 ALA A C 1
ATOM 2126 O O . ALA A 1 277 ? 11.258 -9.898 -24.953 1 95.62 277 ALA A O 1
ATOM 2127 N N . LYS A 1 278 ? 12.656 -8.195 -24.938 1 95.56 278 LYS A N 1
ATOM 2128 C CA . LYS A 1 278 ? 13.406 -8.688 -26.094 1 95.56 278 LYS A CA 1
ATOM 2129 C C . LYS A 1 278 ? 14.352 -9.812 -25.688 1 95.56 278 LYS A C 1
ATOM 2131 O O . LYS A 1 278 ? 14.586 -10.742 -26.469 1 95.56 278 LYS A O 1
ATOM 2136 N N . SER A 1 279 ? 14.898 -9.695 -24.578 1 97.56 279 SER A N 1
ATOM 2137 C CA . SER A 1 279 ? 15.844 -10.648 -24.016 1 97.56 279 SER A CA 1
ATOM 2138 C C . SER A 1 279 ? 15.922 -10.5 -22.5 1 97.56 279 SER A C 1
ATOM 2140 O O . SER A 1 279 ? 15.383 -9.547 -21.922 1 97.56 279 SER A O 1
ATOM 2142 N N . ILE A 1 280 ? 16.516 -11.492 -21.844 1 98.31 280 ILE A N 1
ATOM 2143 C CA . ILE A 1 280 ? 16.703 -11.391 -20.391 1 98.31 280 ILE A CA 1
ATOM 2144 C C . ILE A 1 280 ? 17.594 -10.188 -20.078 1 98.31 280 ILE A C 1
ATOM 2146 O O . ILE A 1 280 ? 17.328 -9.453 -19.109 1 98.31 280 ILE A O 1
ATOM 2150 N N . ALA A 1 281 ? 18.609 -9.922 -20.891 1 98.31 281 ALA A N 1
ATOM 2151 C CA . ALA A 1 281 ? 19.531 -8.812 -20.672 1 98.31 281 ALA A CA 1
ATOM 2152 C C . ALA A 1 281 ? 18.797 -7.473 -20.75 1 98.31 281 ALA A C 1
ATOM 2154 O O . ALA A 1 281 ? 19.156 -6.52 -20.047 1 98.31 281 ALA A O 1
ATOM 2155 N N . GLU A 1 282 ? 17.781 -7.426 -21.578 1 97.75 282 GLU A N 1
ATOM 2156 C CA . GLU A 1 282 ? 17.016 -6.195 -21.766 1 97.75 282 GLU A CA 1
ATOM 2157 C C . GLU A 1 282 ? 15.727 -6.203 -20.953 1 97.75 282 GLU A C 1
ATOM 2159 O O . GLU A 1 282 ? 14.898 -5.297 -21.078 1 97.75 282 GLU A O 1
ATOM 2164 N N . HIS A 1 283 ? 15.57 -7.234 -20.219 1 98.31 283 HIS A N 1
ATOM 2165 C CA . HIS A 1 283 ? 14.367 -7.316 -19.406 1 98.31 283 HIS A CA 1
ATOM 2166 C C . HIS A 1 283 ? 14.305 -6.168 -18.406 1 98.31 283 HIS A C 1
ATOM 2168 O O . HIS A 1 283 ? 15.305 -5.855 -17.75 1 98.31 283 HIS A O 1
ATOM 2174 N N . PRO A 1 284 ? 13.148 -5.559 -18.188 1 98.06 284 PRO A N 1
ATOM 2175 C CA . PRO A 1 284 ? 12.969 -4.379 -17.344 1 98.06 284 PRO A CA 1
ATOM 2176 C C . PRO A 1 284 ? 13.336 -4.645 -15.883 1 98.06 284 PRO A C 1
ATOM 2178 O O . PRO A 1 284 ? 13.594 -3.705 -15.133 1 98.06 284 PRO A O 1
ATOM 2181 N N . ILE A 1 285 ? 13.391 -5.879 -15.453 1 98.62 285 ILE A N 1
ATOM 2182 C CA . ILE A 1 285 ? 13.609 -6.203 -14.047 1 98.62 285 ILE A CA 1
ATOM 2183 C C . ILE A 1 285 ? 14.945 -5.621 -13.586 1 98.62 285 ILE A C 1
ATOM 2185 O O . ILE A 1 285 ? 15.086 -5.207 -12.438 1 98.62 285 ILE A O 1
ATOM 2189 N N . GLY A 1 286 ? 15.977 -5.582 -14.469 1 98.06 286 GLY A N 1
ATOM 2190 C CA . GLY A 1 286 ? 17.266 -5 -14.102 1 98.06 286 GLY A CA 1
ATOM 2191 C C . GLY A 1 286 ? 17.156 -3.545 -13.688 1 98.06 286 GLY A C 1
ATOM 2192 O O . GLY A 1 286 ? 17.516 -3.188 -12.562 1 98.06 286 GLY A O 1
ATOM 2193 N N . LEU A 1 287 ? 16.547 -2.717 -14.578 1 98.19 287 LEU A N 1
ATOM 2194 C CA . LEU A 1 287 ? 16.391 -1.289 -14.32 1 98.19 287 LEU A CA 1
ATOM 2195 C C . LEU A 1 287 ? 15.477 -1.046 -13.125 1 98.19 287 LEU A C 1
ATOM 2197 O O . LEU A 1 287 ? 15.773 -0.212 -12.266 1 98.19 287 LEU A O 1
ATOM 2201 N N . LEU A 1 288 ? 14.375 -1.744 -13.062 1 98.69 288 LEU A N 1
ATOM 2202 C CA . LEU A 1 288 ? 13.391 -1.534 -12.008 1 98.69 288 LEU A CA 1
ATOM 2203 C C . LEU A 1 288 ? 13.961 -1.903 -10.641 1 98.69 288 LEU A C 1
ATOM 2205 O O . LEU A 1 288 ? 13.672 -1.245 -9.641 1 98.69 288 LEU A O 1
ATOM 2209 N N . ALA A 1 289 ? 14.758 -2.977 -10.602 1 98.56 289 ALA A N 1
ATOM 2210 C CA . ALA A 1 289 ? 15.43 -3.342 -9.359 1 98.56 289 ALA A CA 1
ATOM 2211 C C . ALA A 1 289 ? 16.406 -2.254 -8.922 1 98.56 289 ALA A C 1
ATOM 2213 O O . ALA A 1 289 ? 16.469 -1.902 -7.742 1 98.56 289 ALA A O 1
ATOM 2214 N N . GLU A 1 290 ? 17.156 -1.739 -9.852 1 97.5 290 GLU A N 1
ATOM 2215 C CA . GLU A 1 290 ? 18.094 -0.666 -9.555 1 97.5 290 GLU A CA 1
ATOM 2216 C C . GLU A 1 290 ? 17.391 0.556 -8.984 1 97.5 290 GLU A C 1
ATOM 2218 O O . GLU A 1 290 ? 17.906 1.227 -8.094 1 97.5 290 GLU A O 1
ATOM 2223 N N . LEU A 1 291 ? 16.234 0.831 -9.523 1 98 291 LEU A N 1
ATOM 2224 C CA . LEU A 1 291 ? 15.445 1.989 -9.109 1 98 291 LEU A CA 1
ATOM 2225 C C . LEU A 1 291 ? 14.625 1.67 -7.863 1 98 291 LEU A C 1
ATOM 2227 O O . LEU A 1 291 ? 13.812 2.488 -7.422 1 98 291 LEU A O 1
ATOM 2231 N N . ARG A 1 292 ? 14.68 0.47 -7.367 1 97.94 292 ARG A N 1
ATOM 2232 C CA . ARG A 1 292 ? 14.117 0.017 -6.098 1 97.94 292 ARG A CA 1
ATOM 2233 C C . ARG A 1 292 ? 12.602 -0.103 -6.18 1 97.94 292 ARG A C 1
ATOM 2235 O O . ARG A 1 292 ? 11.898 0.116 -5.188 1 97.94 292 ARG A O 1
ATOM 2242 N N . PHE A 1 293 ? 12.07 -0.346 -7.379 1 98.75 293 PHE A N 1
ATOM 2243 C CA . PHE A 1 293 ? 10.688 -0.795 -7.445 1 98.75 293 PHE A CA 1
ATOM 2244 C C . PHE A 1 293 ? 10.508 -2.104 -6.688 1 98.75 293 PHE A C 1
ATOM 2246 O O . PHE A 1 293 ? 11.469 -2.848 -6.48 1 98.75 293 PHE A O 1
ATOM 2253 N N . ARG A 1 294 ? 9.328 -2.391 -6.195 1 98.5 294 ARG A N 1
ATOM 2254 C CA . ARG A 1 294 ? 9.016 -3.67 -5.566 1 98.5 294 ARG A CA 1
ATOM 2255 C C . ARG A 1 294 ? 8.812 -4.762 -6.613 1 98.5 294 ARG A C 1
ATOM 2257 O O . ARG A 1 294 ? 7.672 -5.082 -6.965 1 98.5 294 ARG A O 1
ATOM 2264 N N . VAL A 1 295 ? 9.898 -5.359 -7.016 1 98.81 295 VAL A N 1
ATOM 2265 C CA . VAL A 1 295 ? 9.836 -6.379 -8.055 1 98.81 295 VAL A CA 1
ATOM 2266 C C . VAL A 1 295 ? 9.961 -7.766 -7.426 1 98.81 295 VAL A C 1
ATOM 2268 O O . VAL A 1 295 ? 10.695 -7.949 -6.453 1 98.81 295 VAL A O 1
ATOM 2271 N N . THR A 1 296 ? 9.227 -8.664 -7.934 1 98.81 296 THR A N 1
ATOM 2272 C CA . THR A 1 296 ? 9.312 -10.07 -7.555 1 98.81 296 THR A CA 1
ATOM 2273 C C . THR A 1 296 ? 9.641 -10.938 -8.766 1 98.81 296 THR A C 1
ATOM 2275 O O . THR A 1 296 ? 9.375 -10.547 -9.906 1 98.81 296 THR A O 1
ATOM 2278 N N . VAL A 1 297 ? 10.266 -12.07 -8.555 1 98.94 297 VAL A N 1
ATOM 2279 C CA . VAL A 1 297 ? 10.633 -13.016 -9.609 1 98.94 297 VAL A CA 1
ATOM 2280 C C . VAL A 1 297 ? 9.695 -14.211 -9.578 1 98.94 297 VAL A C 1
ATOM 2282 O O . VAL A 1 297 ? 9.453 -14.797 -8.523 1 98.94 297 VAL A O 1
ATOM 2285 N N . ASN A 1 298 ? 9.164 -14.508 -10.742 1 98.94 298 ASN A N 1
ATOM 2286 C CA . ASN A 1 298 ? 8.172 -15.578 -10.805 1 98.94 298 ASN A CA 1
ATOM 2287 C C . ASN A 1 298 ? 8.328 -16.406 -12.07 1 98.94 298 ASN A C 1
ATOM 2289 O O . ASN A 1 298 ? 9.086 -16.047 -12.969 1 98.94 298 ASN A O 1
ATOM 2293 N N . THR A 1 299 ? 7.605 -17.5 -12.164 1 98.81 299 THR A N 1
ATOM 2294 C CA . THR A 1 299 ? 7.738 -18.438 -13.273 1 98.81 299 THR A CA 1
ATOM 2295 C C . THR A 1 299 ? 6.66 -18.188 -14.32 1 98.81 299 THR A C 1
ATOM 2297 O O . THR A 1 299 ? 6.871 -18.438 -15.508 1 98.81 299 THR A O 1
ATOM 2300 N N . ASP A 1 300 ? 5.496 -17.719 -13.867 1 98.31 300 ASP A N 1
ATOM 2301 C CA . ASP A 1 300 ? 4.297 -17.609 -14.688 1 98.31 300 ASP A CA 1
ATOM 2302 C C . ASP A 1 300 ? 3.762 -18.984 -15.07 1 98.31 300 ASP A C 1
ATOM 2304 O O . ASP A 1 300 ? 2.877 -19.516 -14.398 1 98.31 300 ASP A O 1
ATOM 2308 N N . ASN A 1 301 ? 4.512 -19.703 -15.953 1 98.12 301 ASN A N 1
ATOM 2309 C CA . ASN A 1 301 ? 4.16 -21.047 -16.391 1 98.12 301 ASN A CA 1
ATOM 2310 C C . ASN A 1 301 ? 5.391 -21.953 -16.5 1 98.12 301 ASN A C 1
ATOM 2312 O O . ASN A 1 301 ? 6.172 -21.828 -17.438 1 98.12 301 ASN A O 1
ATOM 2316 N N . ARG A 1 302 ? 5.5 -22.891 -15.641 1 98.44 302 ARG A N 1
ATOM 2317 C CA . ARG A 1 302 ? 6.691 -23.734 -15.523 1 98.44 302 ARG A CA 1
ATOM 2318 C C . ARG A 1 302 ? 6.836 -24.656 -16.734 1 98.44 302 ARG A C 1
ATOM 2320 O O . ARG A 1 302 ? 7.938 -24.812 -17.266 1 98.44 302 ARG A O 1
ATOM 2327 N N . LEU A 1 303 ? 5.727 -25.203 -17.188 1 98.06 303 LEU A N 1
ATOM 2328 C CA . LEU A 1 303 ? 5.762 -26.125 -18.328 1 98.06 303 LEU A CA 1
ATOM 2329 C C . LEU A 1 303 ? 5.938 -25.359 -19.641 1 98.06 303 LEU A C 1
ATOM 2331 O O . LEU A 1 303 ? 6.801 -25.703 -20.453 1 98.06 303 LEU A O 1
ATOM 2335 N N . MET A 1 304 ? 5.164 -24.281 -19.859 1 96.94 304 MET A N 1
ATOM 2336 C CA . MET A 1 304 ? 5.148 -23.547 -21.109 1 96.94 304 MET A CA 1
ATOM 2337 C C . MET A 1 304 ? 6.52 -22.938 -21.406 1 96.94 304 MET A C 1
ATOM 2339 O O . MET A 1 304 ? 7.035 -23.078 -22.516 1 96.94 304 MET A O 1
ATOM 2343 N N . SER A 1 305 ? 7.086 -22.297 -20.328 1 96.5 305 SER A N 1
ATOM 2344 C CA . SER A 1 305 ? 8.359 -21.625 -20.547 1 96.5 305 SER A CA 1
ATOM 2345 C C . SER A 1 305 ? 9.531 -22.516 -20.156 1 96.5 305 SER A C 1
ATOM 2347 O O . SER A 1 305 ? 10.695 -22.172 -20.406 1 96.5 305 SER A O 1
ATOM 2349 N N . GLY A 1 306 ? 9.25 -23.734 -19.625 1 96.75 306 GLY A N 1
ATOM 2350 C CA . GLY A 1 306 ? 10.312 -24.641 -19.219 1 96.75 306 GLY A CA 1
ATOM 2351 C C . GLY A 1 306 ? 11.227 -24.047 -18.156 1 96.75 306 GLY A C 1
ATOM 2352 O O . GLY A 1 306 ? 12.445 -24.062 -18.297 1 96.75 306 GLY A O 1
ATOM 2353 N N . VAL A 1 307 ? 10.562 -23.547 -17.125 1 98 307 VAL A N 1
ATOM 2354 C CA . VAL A 1 307 ? 11.375 -22.828 -16.141 1 98 307 VAL A CA 1
ATOM 2355 C C . VAL A 1 307 ? 11 -23.297 -14.727 1 98 307 VAL A C 1
ATOM 2357 O O . VAL A 1 307 ? 9.984 -23.969 -14.539 1 98 307 VAL A O 1
ATOM 2360 N N . SER A 1 308 ? 11.82 -23.047 -13.781 1 98.62 308 SER A N 1
ATOM 2361 C CA . SER A 1 308 ? 11.641 -23.125 -12.336 1 98.62 308 SER A CA 1
ATOM 2362 C C . SER A 1 308 ? 12.102 -21.844 -11.648 1 98.62 308 SER A C 1
ATOM 2364 O O . SER A 1 308 ? 12.68 -20.969 -12.281 1 98.62 308 SER A O 1
ATOM 2366 N N . MET A 1 309 ? 11.758 -21.719 -10.375 1 98.88 309 MET A N 1
ATOM 2367 C CA . MET A 1 309 ? 12.281 -20.562 -9.633 1 98.88 309 MET A CA 1
ATOM 2368 C C . MET A 1 309 ? 13.805 -20.594 -9.602 1 98.88 309 MET A C 1
ATOM 2370 O O . MET A 1 309 ? 14.453 -19.547 -9.688 1 98.88 309 MET A O 1
ATOM 2374 N N . THR A 1 310 ? 14.398 -21.781 -9.484 1 98.88 310 THR A N 1
ATOM 2375 C CA . THR A 1 310 ? 15.852 -21.922 -9.492 1 98.88 310 THR A CA 1
ATOM 2376 C C . THR A 1 310 ? 16.438 -21.406 -10.805 1 98.88 310 THR A C 1
ATOM 2378 O O . THR A 1 310 ? 17.391 -20.641 -10.812 1 98.88 310 THR A O 1
ATOM 2381 N N . SER A 1 311 ? 15.867 -21.859 -11.922 1 98.75 311 SER A N 1
ATOM 2382 C CA . SER A 1 311 ? 16.406 -21.453 -13.211 1 98.75 311 SER A CA 1
ATOM 2383 C C . SER A 1 311 ? 16.234 -19.953 -13.43 1 98.75 311 SER A C 1
ATOM 2385 O O . SER A 1 311 ? 17.094 -19.312 -14.039 1 98.75 311 SER A O 1
ATOM 2387 N N . GLU A 1 312 ? 15.062 -19.359 -12.992 1 98.88 312 GLU A N 1
ATOM 2388 C CA . GLU A 1 312 ? 14.852 -17.922 -13.125 1 98.88 312 GLU A CA 1
ATOM 2389 C C . GLU A 1 312 ? 15.891 -17.125 -12.336 1 98.88 312 GLU A C 1
ATOM 2391 O O . GLU A 1 312 ? 16.484 -16.188 -12.852 1 98.88 312 GLU A O 1
ATOM 2396 N N . PHE A 1 313 ? 16.094 -17.516 -11.07 1 98.88 313 PHE A N 1
ATOM 2397 C CA . PHE A 1 313 ? 17.094 -16.844 -10.227 1 98.88 313 PHE A CA 1
ATOM 2398 C C . PHE A 1 313 ? 18.484 -16.984 -10.82 1 98.88 313 PHE A C 1
ATOM 2400 O O . PHE A 1 313 ? 19.25 -16.016 -10.852 1 98.88 313 PHE A O 1
ATOM 2407 N N . ALA A 1 314 ? 18.828 -18.219 -11.281 1 98.81 314 ALA A N 1
ATOM 2408 C CA . ALA A 1 314 ? 20.141 -18.453 -11.867 1 98.81 314 ALA A CA 1
ATOM 2409 C C . ALA A 1 314 ? 20.359 -17.578 -13.102 1 98.81 314 ALA A C 1
ATOM 2411 O O . ALA A 1 314 ? 21.422 -16.984 -13.273 1 98.81 314 ALA A O 1
ATOM 2412 N N . THR A 1 315 ? 19.359 -17.547 -13.961 1 98.69 315 THR A N 1
ATOM 2413 C CA . THR A 1 315 ? 19.422 -16.766 -15.188 1 98.69 315 THR A CA 1
ATOM 2414 C C . THR A 1 315 ? 19.625 -15.289 -14.875 1 98.69 315 THR A C 1
ATOM 2416 O O . THR A 1 315 ? 20.469 -14.633 -15.484 1 98.69 315 THR A O 1
ATOM 2419 N N . LEU A 1 316 ? 18.859 -14.766 -13.922 1 98.75 316 LEU A N 1
ATOM 2420 C CA . LEU A 1 316 ? 18.984 -13.359 -13.547 1 98.75 316 LEU A CA 1
ATOM 2421 C C . LEU A 1 316 ? 20.344 -13.07 -12.914 1 98.75 316 LEU A C 1
ATOM 2423 O O . LEU A 1 316 ? 20.938 -12.031 -13.172 1 98.75 316 LEU A O 1
ATOM 2427 N N . ALA A 1 317 ? 20.781 -13.992 -12.062 1 98.62 317 ALA A N 1
ATOM 2428 C CA . ALA A 1 317 ? 22.078 -13.828 -11.414 1 98.62 317 ALA A CA 1
ATOM 2429 C C . ALA A 1 317 ? 23.203 -13.758 -12.445 1 98.62 317 ALA A C 1
ATOM 2431 O O . ALA A 1 317 ? 24.078 -12.898 -12.352 1 98.62 317 ALA A O 1
ATOM 2432 N N . GLU A 1 318 ? 23.156 -14.633 -13.367 1 98.31 318 GLU A N 1
ATOM 2433 C CA . GLU A 1 318 ? 24.172 -14.68 -14.414 1 98.31 318 GLU A CA 1
ATOM 2434 C C . GLU A 1 318 ? 24.125 -13.422 -15.281 1 98.31 318 GLU A C 1
ATOM 2436 O O . GLU A 1 318 ? 25.172 -12.859 -15.617 1 98.31 318 GLU A O 1
ATOM 2441 N N . THR A 1 319 ? 22.969 -12.977 -15.641 1 98.62 319 THR A N 1
ATOM 2442 C CA . THR A 1 319 ? 22.781 -11.891 -16.594 1 98.62 319 THR A CA 1
ATOM 2443 C C . THR A 1 319 ? 23.125 -10.547 -15.953 1 98.62 319 THR A C 1
ATOM 2445 O O . THR A 1 319 ? 23.75 -9.695 -16.594 1 98.62 319 THR A O 1
ATOM 2448 N N . PHE A 1 320 ? 22.766 -10.328 -14.664 1 98.38 320 PHE A N 1
ATOM 2449 C CA . PHE A 1 320 ? 22.859 -9.008 -14.062 1 98.38 320 PHE A CA 1
ATOM 2450 C C . PHE A 1 320 ? 23.953 -8.977 -12.992 1 98.38 320 PHE A C 1
ATOM 2452 O O . PHE A 1 320 ? 24.172 -7.949 -12.359 1 98.38 320 PHE A O 1
ATOM 2459 N N . GLY A 1 321 ? 24.578 -10.102 -12.742 1 98.19 321 GLY A N 1
ATOM 2460 C CA . GLY A 1 321 ? 25.641 -10.156 -11.742 1 98.19 321 GLY A CA 1
ATOM 2461 C C . GLY A 1 321 ? 25.109 -10.109 -10.32 1 98.19 321 GLY A C 1
ATOM 2462 O O . GLY A 1 321 ? 25.734 -9.508 -9.445 1 98.19 321 GLY A O 1
ATOM 2463 N N . TYR A 1 322 ? 23.953 -10.703 -10.109 1 98.25 322 TYR A N 1
ATOM 2464 C CA . TYR A 1 322 ? 23.359 -10.711 -8.781 1 98.25 322 TYR A CA 1
ATOM 2465 C C . TYR A 1 322 ? 24.031 -11.758 -7.895 1 98.25 322 TYR A C 1
ATOM 2467 O O . TYR A 1 322 ? 24.453 -12.812 -8.375 1 98.25 322 TYR A O 1
ATOM 2475 N N . GLY A 1 323 ? 24.062 -11.453 -6.605 1 98.12 323 GLY A N 1
ATOM 2476 C CA . GLY A 1 323 ? 24.531 -12.391 -5.598 1 98.12 323 GLY A CA 1
ATOM 2477 C C . GLY A 1 323 ? 23.453 -12.781 -4.598 1 98.12 323 GLY A C 1
ATOM 2478 O O . GLY A 1 323 ? 22.266 -12.555 -4.84 1 98.12 323 GLY A O 1
ATOM 2479 N N . TRP A 1 324 ? 23.859 -13.383 -3.52 1 98.38 324 TRP A N 1
ATOM 2480 C CA . TRP A 1 324 ? 22.922 -13.883 -2.516 1 98.38 324 TRP A CA 1
ATOM 2481 C C . TRP A 1 324 ? 22.094 -12.75 -1.924 1 98.38 324 TRP A C 1
ATOM 2483 O O . TRP A 1 324 ? 20.906 -12.922 -1.639 1 98.38 324 TRP A O 1
ATOM 2493 N N . SER A 1 325 ? 22.75 -11.57 -1.743 1 98.06 325 SER A N 1
ATOM 2494 C CA . SER A 1 325 ? 22.016 -10.438 -1.171 1 98.06 325 SER A CA 1
ATOM 2495 C C . SER A 1 325 ? 20.891 -9.984 -2.092 1 98.06 325 SER A C 1
ATOM 2497 O O . SER A 1 325 ? 19.828 -9.57 -1.622 1 98.06 325 SER A O 1
ATOM 2499 N N . ASP A 1 326 ? 21.141 -10.039 -3.379 1 98.5 326 ASP A N 1
ATOM 2500 C CA . ASP A 1 326 ? 20.109 -9.672 -4.344 1 98.5 326 ASP A CA 1
ATOM 2501 C C . ASP A 1 326 ? 18.969 -10.672 -4.336 1 98.5 326 ASP A C 1
ATOM 2503 O O . ASP A 1 326 ? 17.797 -10.289 -4.332 1 98.5 326 ASP A O 1
ATOM 2507 N N . LEU A 1 327 ? 19.312 -11.945 -4.332 1 98.81 327 LEU A N 1
ATOM 2508 C CA . LEU A 1 327 ? 18.281 -12.977 -4.328 1 98.81 327 LEU A CA 1
ATOM 2509 C C . LEU A 1 327 ? 17.453 -12.914 -3.049 1 98.81 327 LEU A C 1
ATOM 2511 O O . LEU A 1 327 ? 16.234 -13.125 -3.08 1 98.81 327 LEU A O 1
ATOM 2515 N N . ALA A 1 328 ? 18.141 -12.656 -1.929 1 98.75 328 ALA A N 1
ATOM 2516 C CA . ALA A 1 328 ? 17.438 -12.453 -0.669 1 98.75 328 ALA A CA 1
ATOM 2517 C C . ALA A 1 328 ? 16.453 -11.281 -0.771 1 98.75 328 ALA A C 1
ATOM 2519 O O . ALA A 1 328 ? 15.328 -11.367 -0.291 1 98.75 328 ALA A O 1
ATOM 2520 N N . TRP A 1 329 ? 16.906 -10.219 -1.409 1 98.69 329 TRP A N 1
ATOM 2521 C CA . TRP A 1 329 ? 16.094 -9.023 -1.561 1 98.69 329 TRP A CA 1
ATOM 2522 C C . TRP A 1 329 ? 14.844 -9.32 -2.393 1 98.69 329 TRP A C 1
ATOM 2524 O O . TRP A 1 329 ? 13.734 -8.922 -2.023 1 98.69 329 TRP A O 1
ATOM 2534 N N . PHE A 1 330 ? 14.984 -10.062 -3.479 1 98.88 330 PHE A N 1
ATOM 2535 C CA . PHE A 1 330 ? 13.844 -10.461 -4.297 1 98.88 330 PHE A CA 1
ATOM 2536 C C . PHE A 1 330 ? 12.867 -11.312 -3.494 1 98.88 330 PHE A C 1
ATOM 2538 O O . PHE A 1 330 ? 11.656 -11.133 -3.59 1 98.88 330 PHE A O 1
ATOM 2545 N N . THR A 1 331 ? 13.414 -12.219 -2.723 1 98.94 331 THR A N 1
ATOM 2546 C CA . THR A 1 331 ? 12.602 -13.164 -1.961 1 98.94 331 THR A CA 1
ATOM 2547 C C . THR A 1 331 ? 11.82 -12.445 -0.865 1 98.94 331 THR A C 1
ATOM 2549 O O . THR A 1 331 ? 10.625 -12.688 -0.684 1 98.94 331 THR A O 1
ATOM 2552 N N . VAL A 1 332 ? 12.477 -11.555 -0.171 1 98.88 332 VAL A N 1
ATOM 2553 C CA . VAL A 1 332 ? 11.828 -10.797 0.891 1 98.88 332 VAL A CA 1
ATOM 2554 C C . VAL A 1 332 ? 10.766 -9.867 0.292 1 98.88 332 VAL A C 1
ATOM 2556 O O . VAL A 1 332 ? 9.68 -9.727 0.847 1 98.88 332 VAL A O 1
ATOM 2559 N N . ASN A 1 333 ? 11.07 -9.242 -0.866 1 98.75 333 ASN A N 1
ATOM 2560 C CA . ASN A 1 333 ? 10.078 -8.438 -1.564 1 98.75 333 ASN A CA 1
ATOM 2561 C C . ASN A 1 333 ? 8.812 -9.242 -1.856 1 98.75 333 ASN A C 1
ATOM 2563 O O . ASN A 1 333 ? 7.699 -8.75 -1.66 1 98.75 333 ASN A O 1
ATOM 2567 N N . ALA A 1 334 ? 9.023 -10.43 -2.295 1 98.94 334 ALA A N 1
ATOM 2568 C CA . ALA A 1 334 ? 7.883 -11.281 -2.621 1 98.94 334 ALA A CA 1
ATOM 2569 C C . ALA A 1 334 ? 7.074 -11.617 -1.374 1 98.94 334 ALA A C 1
ATOM 2571 O O . ALA A 1 334 ? 5.844 -11.492 -1.373 1 98.94 334 ALA A O 1
ATOM 2572 N N . MET A 1 335 ? 7.77 -11.984 -0.307 1 98.88 335 MET A N 1
ATOM 2573 C CA . MET A 1 335 ? 7.043 -12.375 0.897 1 98.88 335 MET A CA 1
ATOM 2574 C C . MET A 1 335 ? 6.297 -11.188 1.492 1 98.88 335 MET A C 1
ATOM 2576 O O . MET A 1 335 ? 5.172 -11.328 1.978 1 98.88 335 MET A O 1
ATOM 2580 N N . LYS A 1 336 ? 6.922 -9.992 1.394 1 98.69 336 LYS A N 1
ATOM 2581 C CA . LYS A 1 336 ? 6.262 -8.781 1.87 1 98.69 336 LYS A CA 1
ATOM 2582 C C . LYS A 1 336 ? 5.012 -8.477 1.052 1 98.69 336 LYS A C 1
ATOM 2584 O O . LYS A 1 336 ? 4.137 -7.727 1.497 1 98.69 336 LYS A O 1
ATOM 2589 N N . SER A 1 337 ? 4.898 -9.062 -0.142 1 98.81 337 SER A N 1
ATOM 2590 C CA . SER A 1 337 ? 3.844 -8.734 -1.095 1 98.81 337 SER A CA 1
ATOM 2591 C C . SER A 1 337 ? 2.77 -9.82 -1.126 1 98.81 337 SER A C 1
ATOM 2593 O O . SER A 1 337 ? 1.783 -9.703 -1.856 1 98.81 337 SER A O 1
ATOM 2595 N N . ALA A 1 338 ? 2.988 -10.906 -0.299 1 98.88 338 ALA A N 1
ATOM 2596 C CA . ALA A 1 338 ? 2.055 -12.023 -0.285 1 98.88 338 ALA A CA 1
ATOM 2597 C C . ALA A 1 338 ? 0.703 -11.609 0.285 1 98.88 338 ALA A C 1
ATOM 2599 O O . ALA A 1 338 ? 0.608 -10.617 1.014 1 98.88 338 ALA A O 1
ATOM 2600 N N . PHE A 1 339 ? -0.348 -12.312 -0.001 1 98.81 339 PHE A N 1
ATOM 2601 C CA . PHE A 1 339 ? -1.708 -11.938 0.364 1 98.81 339 PHE A CA 1
ATOM 2602 C C . PHE A 1 339 ? -2.1 -12.547 1.704 1 98.81 339 PHE A C 1
ATOM 2604 O O . PHE A 1 339 ? -3.184 -12.273 2.225 1 98.81 339 PHE A O 1
ATOM 2611 N N . ILE A 1 340 ? -1.17 -13.32 2.35 1 98.31 340 ILE A N 1
ATOM 2612 C CA . ILE A 1 340 ? -1.471 -13.844 3.682 1 98.31 340 ILE A CA 1
ATOM 2613 C C . ILE A 1 340 ? -1.233 -12.75 4.723 1 98.31 340 ILE A C 1
ATOM 2615 O O . ILE A 1 340 ? -0.745 -11.672 4.398 1 98.31 340 ILE A O 1
ATOM 2619 N N . GLY A 1 341 ? -1.66 -13.023 5.879 1 98 341 GLY A N 1
ATOM 2620 C CA . GLY A 1 341 ? -1.635 -12.023 6.934 1 98 341 GLY A CA 1
ATOM 2621 C C . GLY A 1 341 ? -0.239 -11.516 7.242 1 98 341 GLY A C 1
ATOM 2622 O O . GLY A 1 341 ? 0.74 -12.25 7.094 1 98 341 GLY A O 1
ATOM 2623 N N . PHE A 1 342 ? -0.115 -10.312 7.641 1 98.06 342 PHE A N 1
ATOM 2624 C CA . PHE A 1 342 ? 1.146 -9.648 7.934 1 98.06 342 PHE A CA 1
ATOM 2625 C C . PHE A 1 342 ? 1.973 -10.461 8.922 1 98.06 342 PHE A C 1
ATOM 2627 O O . PHE A 1 342 ? 3.186 -10.609 8.758 1 98.06 342 PHE A O 1
ATOM 2634 N N . ASP A 1 343 ? 1.352 -10.914 9.992 1 96.88 343 ASP A N 1
ATOM 2635 C CA . ASP A 1 343 ? 2.059 -11.68 11.016 1 96.88 343 ASP A CA 1
ATOM 2636 C C . ASP A 1 343 ? 2.637 -12.969 10.43 1 96.88 343 ASP A C 1
ATOM 2638 O O . ASP A 1 343 ? 3.74 -13.375 10.797 1 96.88 343 ASP A O 1
ATOM 2642 N N . GLU A 1 344 ? 1.864 -13.586 9.531 1 97.88 344 GLU A N 1
ATOM 2643 C CA . GLU A 1 344 ? 2.336 -14.797 8.859 1 97.88 344 GLU A CA 1
ATOM 2644 C C . GLU A 1 344 ? 3.51 -14.492 7.934 1 97.88 344 GLU A C 1
ATOM 2646 O O . GLU A 1 344 ? 4.48 -15.25 7.883 1 97.88 344 GLU A O 1
ATOM 2651 N N . ARG A 1 345 ? 3.426 -13.398 7.203 1 98.75 345 ARG A N 1
ATOM 2652 C CA . ARG A 1 345 ? 4.527 -12.961 6.352 1 98.75 345 ARG A CA 1
ATOM 2653 C C . ARG A 1 345 ? 5.793 -12.727 7.168 1 98.75 345 ARG A C 1
ATOM 2655 O O . ARG A 1 345 ? 6.871 -13.203 6.805 1 98.75 345 ARG A O 1
ATOM 2662 N N . LEU A 1 346 ? 5.617 -12.031 8.25 1 98 346 LEU A N 1
ATOM 2663 C CA . LEU A 1 346 ? 6.742 -11.695 9.117 1 98 346 LEU A CA 1
ATOM 2664 C C . LEU A 1 346 ? 7.402 -12.953 9.664 1 98 346 LEU A C 1
ATOM 2666 O O . LEU A 1 346 ? 8.625 -13.031 9.742 1 98 346 LEU A O 1
ATOM 2670 N N . ALA A 1 347 ? 6.574 -13.883 10.078 1 98.25 347 ALA A N 1
ATOM 2671 C CA . ALA A 1 347 ? 7.102 -15.141 10.602 1 98.25 347 ALA A CA 1
ATOM 2672 C C . ALA A 1 347 ? 7.941 -15.859 9.555 1 98.25 347 ALA A C 1
ATOM 2674 O O . ALA A 1 347 ? 9.023 -16.375 9.859 1 98.25 347 ALA A O 1
ATOM 2675 N N . LEU A 1 348 ? 7.484 -15.906 8.312 1 98.75 348 LEU A N 1
ATOM 2676 C CA . LEU A 1 348 ? 8.219 -16.578 7.25 1 98.75 348 LEU A CA 1
ATOM 2677 C C . LEU A 1 348 ? 9.516 -15.828 6.934 1 98.75 348 LEU A C 1
ATOM 2679 O O . LEU A 1 348 ? 10.547 -16.453 6.672 1 98.75 348 LEU A O 1
ATOM 2683 N N . ILE A 1 349 ? 9.445 -14.531 6.965 1 98.81 349 ILE A N 1
ATOM 2684 C CA . ILE A 1 349 ? 10.633 -13.727 6.676 1 98.81 349 ILE A CA 1
ATOM 2685 C C . ILE A 1 349 ? 11.68 -13.945 7.762 1 98.81 349 ILE A C 1
ATOM 2687 O O . ILE A 1 349 ? 12.844 -14.227 7.461 1 98.81 349 ILE A O 1
ATOM 2691 N N . ASN A 1 350 ? 11.297 -13.875 9.023 1 98.56 350 ASN A N 1
ATOM 2692 C CA . ASN A 1 350 ? 12.234 -13.859 10.141 1 98.56 350 ASN A CA 1
ATOM 2693 C C . ASN A 1 350 ? 12.711 -15.266 10.5 1 98.56 350 ASN A C 1
ATOM 2695 O O . ASN A 1 350 ? 13.844 -15.453 10.938 1 98.56 350 ASN A O 1
ATOM 2699 N N . ASP A 1 351 ? 11.789 -16.219 10.305 1 98.5 351 ASP A N 1
ATOM 2700 C CA . ASP A 1 351 ? 12.086 -17.547 10.844 1 98.5 351 ASP A CA 1
ATOM 2701 C C . ASP A 1 351 ? 12.57 -18.484 9.75 1 98.5 351 ASP A C 1
ATOM 2703 O O . ASP A 1 351 ? 13.133 -19.547 10.039 1 98.5 351 ASP A O 1
ATOM 2707 N N . VAL A 1 352 ? 12.352 -18.109 8.516 1 98.56 352 VAL A N 1
ATOM 2708 C CA . VAL A 1 352 ? 12.688 -19.047 7.449 1 98.56 352 VAL A CA 1
ATOM 2709 C C . VAL A 1 352 ? 13.609 -18.375 6.438 1 98.56 352 VAL A C 1
ATOM 2711 O O . VAL A 1 352 ? 14.742 -18.828 6.227 1 98.56 352 VAL A O 1
ATOM 2714 N N . ILE A 1 353 ? 13.25 -17.281 5.879 1 98.81 353 ILE A N 1
ATOM 2715 C CA . ILE A 1 353 ? 13.922 -16.688 4.727 1 98.81 353 ILE A CA 1
ATOM 2716 C C . ILE A 1 353 ? 15.242 -16.062 5.164 1 98.81 353 ILE A C 1
ATOM 2718 O O . ILE A 1 353 ? 16.297 -16.406 4.625 1 98.81 353 ILE A O 1
ATOM 2722 N N . LYS A 1 354 ? 15.18 -15.195 6.145 1 98.56 354 LYS A N 1
ATOM 2723 C CA . LYS A 1 354 ? 16.391 -14.5 6.57 1 98.56 354 LYS A CA 1
ATOM 2724 C C . LYS A 1 354 ? 17.438 -15.477 7.098 1 98.56 354 LYS A C 1
ATOM 2726 O O . LYS A 1 354 ? 18.594 -15.438 6.691 1 98.56 354 LYS A O 1
ATOM 2731 N N . PRO A 1 355 ? 17.062 -16.391 8.031 1 98.19 355 PRO A N 1
ATOM 2732 C CA . PRO A 1 355 ? 18.062 -17.375 8.484 1 98.19 355 PRO A CA 1
ATOM 2733 C C . PRO A 1 355 ? 18.609 -18.219 7.348 1 98.19 355 PRO A C 1
ATOM 2735 O O . PRO A 1 355 ? 19.797 -18.562 7.352 1 98.19 355 PRO A O 1
ATOM 2738 N N . GLY A 1 356 ? 17.734 -18.594 6.371 1 98 356 GLY A N 1
ATOM 2739 C CA . GLY A 1 356 ? 18.203 -19.359 5.23 1 98 356 GLY A CA 1
ATOM 2740 C C . GLY A 1 356 ? 19.266 -18.641 4.422 1 98 356 GLY A C 1
ATOM 2741 O O . GLY A 1 356 ? 20.281 -19.234 4.066 1 98 356 GLY A O 1
ATOM 2742 N N . TYR A 1 357 ? 19.078 -17.406 4.152 1 98.38 357 TYR A N 1
ATOM 2743 C CA . TYR A 1 357 ? 20.031 -16.656 3.363 1 98.38 357 TYR A CA 1
ATOM 2744 C C . TYR A 1 357 ? 21.266 -16.297 4.188 1 98.38 357 TYR A C 1
ATOM 2746 O O . TYR A 1 357 ? 22.375 -16.203 3.654 1 98.38 357 TYR A O 1
ATOM 2754 N N . ALA A 1 358 ? 21.047 -16.047 5.496 1 97.44 358 ALA A N 1
ATOM 2755 C CA . ALA A 1 358 ? 22.203 -15.812 6.367 1 97.44 358 ALA A CA 1
ATOM 2756 C C . ALA A 1 358 ? 23.172 -16.984 6.324 1 97.44 358 ALA A C 1
ATOM 2758 O O . ALA A 1 358 ? 24.391 -16.797 6.301 1 97.44 358 ALA A O 1
ATOM 2759 N N . ALA A 1 359 ? 22.656 -18.172 6.289 1 96.12 359 ALA A N 1
ATOM 2760 C CA . ALA A 1 359 ? 23.469 -19.391 6.238 1 96.12 359 ALA A CA 1
ATOM 2761 C C . ALA A 1 359 ? 24.234 -19.469 4.918 1 96.12 359 ALA A C 1
ATOM 2763 O O . ALA A 1 359 ? 25.359 -19.984 4.871 1 96.12 359 ALA A O 1
ATOM 2764 N N . LEU A 1 360 ? 23.672 -18.953 3.887 1 96.38 360 LEU A N 1
ATOM 2765 C CA . LEU A 1 360 ? 24.281 -19.016 2.564 1 96.38 360 LEU A CA 1
ATOM 2766 C C . LEU A 1 360 ? 25.359 -17.938 2.418 1 96.38 360 LEU A C 1
ATOM 2768 O O . LEU A 1 360 ? 26.297 -18.109 1.624 1 96.38 360 LEU A O 1
ATOM 2772 N N . GLN A 1 361 ? 25.281 -16.891 3.229 1 93.19 361 GLN A N 1
ATOM 2773 C CA . GLN A 1 361 ? 26.188 -15.75 3.088 1 93.19 361 GLN A CA 1
ATOM 2774 C C . GLN A 1 361 ? 27.297 -15.797 4.137 1 93.19 361 GLN A C 1
ATOM 2776 O O . GLN A 1 361 ? 28.25 -15.023 4.074 1 93.19 361 GLN A O 1
ATOM 2781 N N . ALA A 1 362 ? 27.172 -16.625 5.184 1 85.75 362 ALA A N 1
ATOM 2782 C CA . ALA A 1 362 ? 28.188 -16.75 6.227 1 85.75 362 ALA A CA 1
ATOM 2783 C C . ALA A 1 362 ? 29.422 -17.469 5.703 1 85.75 362 ALA A C 1
ATOM 2785 O O . ALA A 1 362 ? 29.328 -18.406 4.918 1 85.75 362 ALA A O 1
ATOM 2786 N N . MET B 1 1 ? 27.656 6.121 26.016 1 73.75 1 MET B N 1
ATOM 2787 C CA . MET B 1 1 ? 26.438 5.691 26.688 1 73.75 1 MET B CA 1
ATOM 2788 C C . MET B 1 1 ? 25.203 6.281 26 1 73.75 1 MET B C 1
ATOM 2790 O O . MET B 1 1 ? 25.266 7.391 25.469 1 73.75 1 MET B O 1
ATOM 2794 N N . ALA B 1 2 ? 24.094 5.5 25.922 1 83.56 2 ALA B N 1
ATOM 2795 C CA . ALA B 1 2 ? 22.844 5.984 25.312 1 83.56 2 ALA B CA 1
ATOM 2796 C C . ALA B 1 2 ? 22.359 7.25 26 1 83.56 2 ALA B C 1
ATOM 2798 O O . ALA B 1 2 ? 22.453 7.371 27.234 1 83.56 2 ALA B O 1
ATOM 2799 N N . VAL B 1 3 ? 22.016 8.203 25.25 1 92.19 3 VAL B N 1
ATOM 2800 C CA . VAL B 1 3 ? 21.453 9.445 25.766 1 92.19 3 VAL B CA 1
ATOM 2801 C C . VAL B 1 3 ? 20.141 9.148 26.5 1 92.19 3 VAL B C 1
ATOM 2803 O O . VAL B 1 3 ? 19.297 8.406 26 1 92.19 3 VAL B O 1
ATOM 2806 N N . PRO B 1 4 ? 20.047 9.703 27.719 1 95.06 4 PRO B N 1
ATOM 2807 C CA . PRO B 1 4 ? 18.781 9.516 28.406 1 95.06 4 PRO B CA 1
ATOM 2808 C C . PRO B 1 4 ? 17.609 10.156 27.656 1 95.06 4 PRO B C 1
ATOM 2810 O O . PRO B 1 4 ? 17.766 11.203 27.031 1 95.06 4 PRO B O 1
ATOM 2813 N N . LEU B 1 5 ? 16.453 9.531 27.75 1 97 5 LEU B N 1
ATOM 2814 C CA . LEU B 1 5 ? 15.258 10.008 27.062 1 97 5 LEU B CA 1
ATOM 2815 C C . LEU B 1 5 ? 14.609 11.156 27.828 1 97 5 LEU B C 1
ATOM 2817 O O . LEU B 1 5 ? 13.609 10.953 28.531 1 97 5 LEU B O 1
ATOM 2821 N N . THR B 1 6 ? 15.156 12.359 27.672 1 97 6 THR B N 1
ATOM 2822 C CA . THR B 1 6 ? 14.609 13.57 28.266 1 97 6 THR B CA 1
ATOM 2823 C C . THR B 1 6 ? 13.82 14.375 27.234 1 97 6 THR B C 1
ATOM 2825 O O . THR B 1 6 ? 13.953 14.148 26.031 1 97 6 THR B O 1
ATOM 2828 N N . THR B 1 7 ? 13.031 15.219 27.672 1 97.25 7 THR B N 1
ATOM 2829 C CA . THR B 1 7 ? 12.25 16.078 26.781 1 97.25 7 THR B CA 1
ATOM 2830 C C . THR B 1 7 ? 13.164 16.859 25.844 1 97.25 7 THR B C 1
ATOM 2832 O O . THR B 1 7 ? 12.867 17.016 24.672 1 97.25 7 THR B O 1
ATOM 2835 N N . ASP B 1 8 ? 14.297 17.312 26.375 1 96.88 8 ASP B N 1
ATOM 2836 C CA . ASP B 1 8 ? 15.258 18.062 25.562 1 96.88 8 ASP B CA 1
ATOM 2837 C C . ASP B 1 8 ? 15.875 17.188 24.484 1 96.88 8 ASP B C 1
ATOM 2839 O O . ASP B 1 8 ? 16.047 17.625 23.344 1 96.88 8 ASP B O 1
ATOM 2843 N N . ALA B 1 9 ? 16.203 15.992 24.906 1 97.5 9 ALA B N 1
ATOM 2844 C CA . ALA B 1 9 ? 16.781 15.07 23.938 1 97.5 9 ALA B CA 1
ATOM 2845 C C . ALA B 1 9 ? 15.758 14.711 22.859 1 97.5 9 ALA B C 1
ATOM 2847 O O . ALA B 1 9 ? 16.109 14.57 21.688 1 97.5 9 ALA B O 1
ATOM 2848 N N . ILE B 1 10 ? 14.492 14.523 23.266 1 98.56 10 ILE B N 1
ATOM 2849 C CA . ILE B 1 10 ? 13.438 14.227 22.312 1 98.56 10 ILE B CA 1
ATOM 2850 C C . ILE B 1 10 ? 13.273 15.391 21.328 1 98.56 10 ILE B C 1
ATOM 2852 O O . ILE B 1 10 ? 13.07 15.188 20.141 1 98.56 10 ILE B O 1
ATOM 2856 N N . ARG B 1 11 ? 13.375 16.578 21.812 1 98.06 11 ARG B N 1
ATOM 2857 C CA . ARG B 1 11 ? 13.227 17.766 20.984 1 98.06 11 ARG B CA 1
ATOM 2858 C C . ARG B 1 11 ? 14.258 17.797 19.859 1 98.06 11 ARG B C 1
ATOM 2860 O O . ARG B 1 11 ? 13.961 18.25 18.75 1 98.06 11 ARG B O 1
ATOM 2867 N N . ASP B 1 12 ? 15.43 17.281 20.125 1 95.5 12 ASP B N 1
ATOM 2868 C CA . ASP B 1 12 ? 16.516 17.344 19.156 1 95.5 12 ASP B CA 1
ATOM 2869 C C . ASP B 1 12 ? 16.484 16.141 18.219 1 95.5 12 ASP B C 1
ATOM 2871 O O . ASP B 1 12 ? 17.141 16.141 17.172 1 95.5 12 ASP B O 1
ATOM 2875 N N . ALA B 1 13 ? 15.766 15.062 18.641 1 98.25 13 ALA B N 1
ATOM 2876 C CA . ALA B 1 13 ? 15.664 13.867 17.797 1 98.25 13 ALA B CA 1
ATOM 2877 C C . ALA B 1 13 ? 14.883 14.164 16.516 1 98.25 13 ALA B C 1
ATOM 2879 O O . ALA B 1 13 ? 13.875 14.875 16.547 1 98.25 13 ALA B O 1
ATOM 2880 N N . PRO B 1 14 ? 15.375 13.648 15.352 1 98.75 14 PRO B N 1
ATOM 2881 C CA . PRO B 1 14 ? 14.602 13.859 14.125 1 98.75 14 PRO B CA 1
ATOM 2882 C C . PRO B 1 14 ? 13.203 13.258 14.195 1 98.75 14 PRO B C 1
ATOM 2884 O O . PRO B 1 14 ? 13.031 12.141 14.695 1 98.75 14 PRO B O 1
ATOM 2887 N N . LYS B 1 15 ? 12.227 13.984 13.766 1 98.94 15 LYS B N 1
ATOM 2888 C CA . LYS B 1 15 ? 10.836 13.531 13.75 1 98.94 15 LYS B CA 1
ATOM 2889 C C . LYS B 1 15 ? 10.172 13.836 12.414 1 98.94 15 LYS B C 1
ATOM 2891 O O . LYS B 1 15 ? 10.633 14.703 11.672 1 98.94 15 LYS B O 1
ATOM 2896 N N . VAL B 1 16 ? 9.156 13.07 12.078 1 98.94 16 VAL B N 1
ATOM 2897 C CA . VAL B 1 16 ? 8.328 13.25 10.891 1 98.94 16 VAL B CA 1
ATOM 2898 C C . VAL B 1 16 ? 6.871 13.445 11.297 1 98.94 16 VAL B C 1
ATOM 2900 O O . VAL B 1 16 ? 6.352 12.711 12.141 1 98.94 16 VAL B O 1
ATOM 2903 N N . LEU B 1 17 ? 6.297 14.5 10.766 1 98.94 17 LEU B N 1
ATOM 2904 C CA . LEU B 1 17 ? 4.922 14.875 11.086 1 98.94 17 LEU B CA 1
ATOM 2905 C C . LEU B 1 17 ? 4.039 14.82 9.852 1 98.94 17 LEU B C 1
ATOM 2907 O O . LEU B 1 17 ? 4.262 15.57 8.891 1 98.94 17 LEU B O 1
ATOM 2911 N N . LEU B 1 18 ? 2.939 13.938 9.898 1 98.94 18 LEU B N 1
ATOM 2912 C CA . LEU B 1 18 ? 2.162 13.758 8.68 1 98.94 18 LEU B CA 1
ATOM 2913 C C . LEU B 1 18 ? 0.76 14.336 8.836 1 98.94 18 LEU B C 1
ATOM 2915 O O . LEU B 1 18 ? 0.009 14.43 7.863 1 98.94 18 LEU B O 1
ATOM 2919 N N . HIS B 1 19 ? 0.356 14.75 10.07 1 98.94 19 HIS B N 1
ATOM 2920 C CA . HIS B 1 19 ? -0.986 15.266 10.328 1 98.94 19 HIS B CA 1
ATOM 2921 C C . HIS B 1 19 ? -0.949 16.469 11.258 1 98.94 19 HIS B C 1
ATOM 2923 O O . HIS B 1 19 ? -0.923 16.312 12.484 1 98.94 19 HIS B O 1
ATOM 2929 N N . ASP B 1 20 ? -0.988 17.594 10.711 1 98.88 20 ASP B N 1
ATOM 2930 C CA . ASP B 1 20 ? -1.038 18.875 11.406 1 98.88 20 ASP B CA 1
ATOM 2931 C C . ASP B 1 20 ? -1.797 19.922 10.594 1 98.88 20 ASP B C 1
ATOM 2933 O O . ASP B 1 20 ? -1.598 20.031 9.383 1 98.88 20 ASP B O 1
ATOM 2937 N N . HIS B 1 21 ? -2.697 20.578 11.164 1 98.75 21 HIS B N 1
ATOM 2938 C CA . HIS B 1 21 ? -3.457 21.641 10.516 1 98.75 21 HIS B CA 1
ATOM 2939 C C . HIS B 1 21 ? -2.805 23 10.734 1 98.75 21 HIS B C 1
ATOM 2941 O O . HIS B 1 21 ? -2.57 23.391 11.875 1 98.75 21 HIS B O 1
ATOM 2947 N N . LEU B 1 22 ? -2.607 23.672 9.68 1 98.88 22 LEU B N 1
ATOM 2948 C CA . LEU B 1 22 ? -2.016 25 9.742 1 98.88 22 LEU B CA 1
ATOM 2949 C C . LEU B 1 22 ? -2.881 25.953 10.57 1 98.88 22 LEU B C 1
ATOM 2951 O O . LEU B 1 22 ? -2.377 26.641 11.453 1 98.88 22 LEU B O 1
ATOM 2955 N N . ASP B 1 23 ? -4.172 25.922 10.344 1 97.69 23 ASP B N 1
ATOM 2956 C CA . ASP B 1 23 ? -5.113 26.844 10.984 1 97.69 23 ASP B CA 1
ATOM 2957 C C . ASP B 1 23 ? -5.379 26.438 12.43 1 97.69 23 ASP B C 1
ATOM 2959 O O . ASP B 1 23 ? -6.055 27.156 13.172 1 97.69 23 ASP B O 1
ATOM 2963 N N . GLY B 1 24 ? -4.863 25.297 12.852 1 97.56 24 GLY B N 1
ATOM 2964 C CA . GLY B 1 24 ? -4.988 24.859 14.234 1 97.56 24 GLY B CA 1
ATOM 2965 C C . GLY B 1 24 ? -3.682 24.938 15.008 1 97.56 24 GLY B C 1
ATOM 2966 O O . GLY B 1 24 ? -3.59 24.453 16.141 1 97.56 24 GLY B O 1
ATOM 2967 N N . GLY B 1 25 ? -2.621 25.578 14.391 1 97.94 25 GLY B N 1
ATOM 2968 C CA . GLY B 1 25 ? -1.306 25.516 15.008 1 97.94 25 GLY B CA 1
ATOM 2969 C C . GLY B 1 25 ? -0.649 26.875 15.156 1 97.94 25 GLY B C 1
ATOM 2970 O O . GLY B 1 25 ? 0.573 26.969 15.297 1 97.94 25 GLY B O 1
ATOM 2971 N N . LEU B 1 26 ? -1.423 27.969 15.156 1 98.56 26 LEU B N 1
ATOM 2972 C CA . LEU B 1 26 ? -0.875 29.328 15.242 1 98.56 26 LEU B CA 1
ATOM 2973 C C . LEU B 1 26 ? -0.272 29.578 16.625 1 98.56 26 LEU B C 1
ATOM 2975 O O . LEU B 1 26 ? -0.664 28.938 17.594 1 98.56 26 LEU B O 1
ATOM 2979 N N . ARG B 1 27 ? 0.696 30.547 16.641 1 98.62 27 ARG B N 1
ATOM 2980 C CA . ARG B 1 27 ? 1.106 31.109 17.938 1 98.62 27 ARG B CA 1
ATOM 2981 C C . ARG B 1 27 ? 0.029 32.031 18.5 1 98.62 27 ARG B C 1
ATOM 2983 O O . ARG B 1 27 ? -0.542 32.844 17.766 1 98.62 27 ARG B O 1
ATOM 2990 N N . PRO B 1 28 ? -0.245 31.812 19.812 1 98.12 28 PRO B N 1
ATOM 2991 C CA . PRO B 1 28 ? -1.247 32.719 20.391 1 98.12 28 PRO B CA 1
ATOM 2992 C C . PRO B 1 28 ? -0.917 34.188 20.172 1 98.12 28 PRO B C 1
ATOM 2994 O O . PRO B 1 28 ? -1.806 34.969 19.844 1 98.12 28 PRO B O 1
ATOM 2997 N N . ALA B 1 29 ? 0.33 34.562 20.312 1 98.62 29 ALA B N 1
ATOM 2998 C CA . ALA B 1 29 ? 0.745 35.938 20.109 1 98.62 29 ALA B CA 1
ATOM 2999 C C . ALA B 1 29 ? 0.467 36.406 18.688 1 98.62 29 ALA B C 1
ATOM 3001 O O . ALA B 1 29 ? 0.064 37.531 18.453 1 98.62 29 ALA B O 1
ATOM 3002 N N . THR B 1 30 ? 0.708 35.531 17.734 1 98.75 30 THR B N 1
ATOM 3003 C CA . THR B 1 30 ? 0.454 35.844 16.344 1 98.75 30 THR B CA 1
ATOM 3004 C C . THR B 1 30 ? -1.036 36.062 16.094 1 98.75 30 THR B C 1
ATOM 3006 O O . THR B 1 30 ? -1.424 36.969 15.359 1 98.75 30 THR B O 1
ATOM 3009 N N . VAL B 1 31 ? -1.925 35.25 16.719 1 98.5 31 VAL B N 1
ATOM 3010 C CA . VAL B 1 31 ? -3.369 35.406 16.594 1 98.5 31 VAL B CA 1
ATOM 3011 C C . VAL B 1 31 ? -3.773 36.812 17.047 1 98.5 31 VAL B C 1
ATOM 3013 O O . VAL B 1 31 ? -4.531 37.5 16.359 1 98.5 31 VAL B O 1
ATOM 3016 N N . ILE B 1 32 ? -3.223 37.219 18.156 1 98.56 32 ILE B N 1
ATOM 3017 C CA . ILE B 1 32 ? -3.555 38.531 18.75 1 98.56 32 ILE B CA 1
ATOM 3018 C C . ILE B 1 32 ? -3.074 39.656 17.844 1 98.56 32 ILE B C 1
ATOM 3020 O O . ILE B 1 32 ? -3.828 40.594 17.547 1 98.56 32 ILE B O 1
ATOM 3024 N N . GLU B 1 33 ? -1.838 39.562 17.391 1 98.75 33 GLU B N 1
ATOM 3025 C CA . GLU B 1 33 ? -1.254 40.594 16.547 1 98.75 33 GLU B CA 1
ATOM 3026 C C . GLU B 1 33 ? -2.004 40.75 15.227 1 98.75 33 GLU B C 1
ATOM 3028 O O . GLU B 1 33 ? -2.254 41.844 14.766 1 98.75 33 GLU B O 1
ATOM 3033 N N . LEU B 1 34 ? -2.361 39.625 14.648 1 98.62 34 LEU B N 1
ATOM 3034 C CA . LEU B 1 34 ? -3.109 39.656 13.398 1 98.62 34 LEU B CA 1
ATOM 3035 C C . LEU B 1 34 ? -4.52 40.188 13.617 1 98.62 34 LEU B C 1
ATOM 3037 O O . LEU B 1 34 ? -5.062 40.875 12.758 1 98.62 34 LEU B O 1
ATOM 3041 N N . ALA B 1 35 ? -5.145 39.781 14.742 1 98.06 35 ALA B N 1
ATOM 3042 C CA . ALA B 1 35 ? -6.465 40.312 15.078 1 98.06 35 ALA B CA 1
ATOM 3043 C C . ALA B 1 35 ? -6.434 41.844 15.156 1 98.06 35 ALA B C 1
ATOM 3045 O O . ALA B 1 35 ? -7.309 42.5 14.617 1 98.06 35 ALA B O 1
ATOM 3046 N N . ASP B 1 36 ? -5.414 42.344 15.812 1 98.06 36 ASP B N 1
ATOM 3047 C CA . ASP B 1 36 ? -5.246 43.781 15.938 1 98.06 36 ASP B CA 1
ATOM 3048 C C . ASP B 1 36 ? -5.012 44.438 14.578 1 98.06 36 ASP B C 1
ATOM 3050 O O . ASP B 1 36 ? -5.613 45.438 14.258 1 98.06 36 ASP B O 1
ATOM 3054 N N . GLN B 1 37 ? -4.184 43.844 13.852 1 98.12 37 GLN B N 1
ATOM 3055 C CA . GLN B 1 37 ? -3.795 44.375 12.547 1 98.12 37 GLN B CA 1
ATOM 3056 C C . GLN B 1 37 ? -4.992 44.469 11.609 1 98.12 37 GLN B C 1
ATOM 3058 O O . GLN B 1 37 ? -5.133 45.438 10.859 1 98.12 37 GLN B O 1
ATOM 3063 N N . TYR B 1 38 ? -5.906 43.5 11.68 1 97.25 38 TYR B N 1
ATOM 3064 C CA . TYR B 1 38 ? -6.941 43.406 10.656 1 97.25 38 TYR B CA 1
ATOM 3065 C C . TYR B 1 38 ? -8.32 43.688 11.25 1 97.25 38 TYR B C 1
ATOM 3067 O O . TYR B 1 38 ? -9.336 43.531 10.562 1 97.25 38 TYR B O 1
ATOM 3075 N N . GLY B 1 39 ? -8.398 44 12.508 1 96.56 39 GLY B N 1
ATOM 3076 C CA . GLY B 1 39 ? -9.625 44.438 13.133 1 96.56 39 GLY B CA 1
ATOM 3077 C C . GLY B 1 39 ? -10.562 43.312 13.516 1 96.56 39 GLY B C 1
ATOM 3078 O O . GLY B 1 39 ? -11.781 43.469 13.43 1 96.56 39 GLY B O 1
ATOM 3079 N N . TYR B 1 40 ? -10.008 42.125 13.719 1 96.38 40 TYR B N 1
ATOM 3080 C CA . TYR B 1 40 ? -10.812 41.031 14.25 1 96.38 40 TYR B CA 1
ATOM 3081 C C . TYR B 1 40 ? -11.078 41.219 15.734 1 96.38 40 TYR B C 1
ATOM 3083 O O . TYR B 1 40 ? -10.148 41.25 16.547 1 96.38 40 TYR B O 1
ATOM 3091 N N . THR B 1 41 ? -12.328 41.25 16.219 1 96.12 41 THR B N 1
ATOM 3092 C CA . THR B 1 41 ? -12.641 41.719 17.562 1 96.12 41 THR B CA 1
ATOM 3093 C C . THR B 1 41 ? -13.242 40.625 18.406 1 96.12 41 THR B C 1
ATOM 3095 O O . THR B 1 41 ? -13.641 40.844 19.562 1 96.12 41 THR B O 1
ATOM 3098 N N . ALA B 1 42 ? -13.273 39.469 17.938 1 95.38 42 ALA B N 1
ATOM 3099 C CA . ALA B 1 42 ? -14.062 38.438 18.594 1 95.38 42 ALA B CA 1
ATOM 3100 C C . ALA B 1 42 ? -13.188 37.562 19.516 1 95.38 42 ALA B C 1
ATOM 3102 O O . ALA B 1 42 ? -13.656 36.562 20.078 1 95.38 42 ALA B O 1
ATOM 3103 N N . LEU B 1 43 ? -11.914 37.906 19.703 1 96.81 43 LEU B N 1
ATOM 3104 C CA . LEU B 1 43 ? -11.055 37.094 20.578 1 96.81 43 LEU B CA 1
ATOM 3105 C C . LEU B 1 43 ? -11.523 37.188 22.031 1 96.81 43 LEU B C 1
ATOM 3107 O O . LEU B 1 43 ? -11.938 38.25 22.484 1 96.81 43 LEU B O 1
ATOM 3111 N N . PRO B 1 44 ? -11.422 36.156 22.781 1 95.19 44 PRO B N 1
ATOM 3112 C CA . PRO B 1 44 ? -11.852 36.188 24.188 1 95.19 44 PRO B CA 1
ATOM 3113 C C . PRO B 1 44 ? -10.891 36.938 25.094 1 95.19 44 PRO B C 1
ATOM 3115 O O . PRO B 1 44 ? -11.281 37.375 26.172 1 95.19 44 PRO B O 1
ATOM 3118 N N . THR B 1 45 ? -9.625 36.938 24.734 1 96.19 45 THR B N 1
ATOM 3119 C CA . THR B 1 45 ? -8.586 37.656 25.469 1 96.19 45 THR B CA 1
ATOM 3120 C C . THR B 1 45 ? -7.465 38.125 24.547 1 96.19 45 THR B C 1
ATOM 3122 O O . THR B 1 45 ? -7.359 37.625 23.422 1 96.19 45 THR B O 1
ATOM 3125 N N . HIS B 1 46 ? -6.715 39.094 24.969 1 96.56 46 HIS B N 1
ATOM 3126 C CA . HIS B 1 46 ? -5.586 39.594 24.188 1 96.56 46 HIS B CA 1
ATOM 3127 C C . HIS B 1 46 ? -4.27 39.344 24.922 1 96.56 46 HIS B C 1
ATOM 3129 O O . HIS B 1 46 ? -3.281 40.062 24.656 1 96.56 46 HIS B O 1
ATOM 3135 N N . ASP B 1 47 ? -4.32 38.469 25.844 1 97.38 47 ASP B N 1
ATOM 3136 C CA . ASP B 1 47 ? -3.111 37.938 26.484 1 97.38 47 ASP B CA 1
ATOM 3137 C C . ASP B 1 47 ? -2.723 36.594 25.906 1 97.38 47 ASP B C 1
ATOM 3139 O O . ASP B 1 47 ? -3.527 35.656 25.891 1 97.38 47 ASP B O 1
ATOM 3143 N N . ALA B 1 48 ? -1.54 36.562 25.422 1 97.69 48 ALA B N 1
ATOM 3144 C CA . ALA B 1 48 ? -1.106 35.375 24.688 1 97.69 48 ALA B CA 1
ATOM 3145 C C . ALA B 1 48 ? -1.19 34.125 25.547 1 97.69 48 ALA B C 1
ATOM 3147 O O . ALA B 1 48 ? -1.596 33.062 25.062 1 97.69 48 ALA B O 1
ATOM 3148 N N . ILE B 1 49 ? -0.766 34.188 26.75 1 97.62 49 ILE B N 1
ATOM 3149 C CA . ILE B 1 49 ? -0.788 33.062 27.656 1 97.62 49 ILE B CA 1
ATOM 3150 C C . ILE B 1 49 ? -2.232 32.625 27.922 1 97.62 49 ILE B C 1
ATOM 3152 O O . ILE B 1 49 ? -2.562 31.453 27.828 1 97.62 49 ILE B O 1
ATOM 3156 N N . GLU B 1 50 ? -3.078 33.594 28.172 1 97.44 50 GLU B N 1
ATOM 3157 C CA . GLU B 1 50 ? -4.492 33.312 28.438 1 97.44 50 GLU B CA 1
ATOM 3158 C C . GLU B 1 50 ? -5.188 32.75 27.203 1 97.44 50 GLU B C 1
ATOM 3160 O O . GLU B 1 50 ? -6.031 31.875 27.297 1 97.44 50 GLU B O 1
ATOM 3165 N N . LEU B 1 51 ? -4.84 33.344 26.094 1 97.12 51 LEU B N 1
ATOM 3166 C CA . LEU B 1 51 ? -5.469 32.906 24.859 1 97.12 51 LEU B CA 1
ATOM 3167 C C . LEU B 1 51 ? -5.098 31.453 24.562 1 97.12 51 LEU B C 1
ATOM 3169 O O . LEU B 1 51 ? -5.953 30.656 24.188 1 97.12 51 LEU B O 1
ATOM 3173 N N . GLY B 1 52 ? -3.809 31.141 24.688 1 96.88 52 GLY B N 1
ATOM 3174 C CA . GLY B 1 52 ? -3.389 29.75 24.531 1 96.88 52 GLY B CA 1
ATOM 3175 C C . GLY B 1 52 ? -4.129 28.797 25.438 1 96.88 52 GLY B C 1
ATOM 3176 O O . GLY B 1 52 ? -4.578 27.734 25.016 1 96.88 52 GLY B O 1
ATOM 3177 N N . ALA B 1 53 ? -4.262 29.188 26.672 1 96.44 53 ALA B N 1
ATOM 3178 C CA . ALA B 1 53 ? -4.977 28.375 27.656 1 96.44 53 ALA B CA 1
ATOM 3179 C C . ALA B 1 53 ? -6.449 28.25 27.281 1 96.44 53 ALA B C 1
ATOM 3181 O O . ALA B 1 53 ? -7.059 27.188 27.5 1 96.44 53 ALA B O 1
ATOM 3182 N N . TRP B 1 54 ? -6.957 29.312 26.812 1 95.31 54 TRP B N 1
ATOM 3183 C CA . TRP B 1 54 ? -8.359 29.297 26.422 1 95.31 54 TRP B CA 1
ATOM 3184 C C . TRP B 1 54 ? -8.602 28.281 25.297 1 95.31 54 TRP B C 1
ATOM 3186 O O . TRP B 1 54 ? -9.547 27.5 25.359 1 95.31 54 TRP B O 1
ATOM 3196 N N . PHE B 1 55 ? -7.77 28.297 24.25 1 95.81 55 PHE B N 1
ATOM 3197 C CA . PHE B 1 55 ? -7.906 27.344 23.156 1 95.81 55 PHE B CA 1
ATOM 3198 C C . PHE B 1 55 ? -7.848 25.906 23.672 1 95.81 55 PHE B C 1
ATOM 3200 O O . PHE B 1 55 ? -8.672 25.078 23.297 1 95.81 55 PHE B O 1
ATOM 3207 N N . ARG B 1 56 ? -6.879 25.641 24.531 1 95.19 56 ARG B N 1
ATOM 3208 C CA . ARG B 1 56 ? -6.699 24.297 25.062 1 95.19 56 ARG B CA 1
ATOM 3209 C C . ARG B 1 56 ? -7.926 23.859 25.844 1 95.19 56 ARG B C 1
ATOM 3211 O O . ARG B 1 56 ? -8.391 22.719 25.703 1 95.19 56 ARG B O 1
ATOM 3218 N N . ALA B 1 57 ? -8.414 24.75 26.641 1 93.88 57 ALA B N 1
ATOM 3219 C CA . ALA B 1 57 ? -9.586 24.453 27.453 1 93.88 57 ALA B CA 1
ATOM 3220 C C . ALA B 1 57 ? -10.812 24.203 26.578 1 93.88 57 ALA B C 1
ATOM 3222 O O . ALA B 1 57 ? -11.602 23.297 26.844 1 93.88 57 ALA B O 1
ATOM 3223 N N . ALA B 1 58 ? -10.906 25.016 25.609 1 90.56 58 ALA B N 1
ATOM 3224 C CA . ALA B 1 58 ? -12.047 24.891 24.703 1 90.56 58 ALA B CA 1
ATOM 3225 C C . ALA B 1 58 ? -11.984 23.594 23.906 1 90.56 58 ALA B C 1
ATOM 3227 O O . ALA B 1 58 ? -13.023 22.984 23.625 1 90.56 58 ALA B O 1
ATOM 3228 N N . ALA B 1 59 ? -10.812 23.172 23.578 1 89 59 ALA B N 1
ATOM 3229 C CA . ALA B 1 59 ? -10.617 21.984 22.75 1 89 59 ALA B CA 1
ATOM 3230 C C . ALA B 1 59 ? -10.867 20.719 23.562 1 89 59 ALA B C 1
ATOM 3232 O O . ALA B 1 59 ? -11.094 19.641 23 1 89 59 ALA B O 1
ATOM 3233 N N . ARG B 1 60 ? -10.812 20.891 24.891 1 90.56 60 ARG B N 1
ATOM 3234 C CA . ARG B 1 60 ? -11.039 19.75 25.766 1 90.56 60 ARG B CA 1
ATOM 3235 C C . ARG B 1 60 ? -12.531 19.547 26.031 1 90.56 60 ARG B C 1
ATOM 3237 O O . ARG B 1 60 ? -12.984 19.672 27.172 1 90.56 60 ARG B O 1
ATOM 3244 N N . SER B 1 61 ? -13.266 19.438 25.062 1 82.81 61 SER B N 1
ATOM 3245 C CA . SER B 1 61 ? -14.719 19.375 25.156 1 82.81 61 SER B CA 1
ATOM 3246 C C . SER B 1 61 ? -15.219 17.938 25.141 1 82.81 61 SER B C 1
ATOM 3248 O O . SER B 1 61 ? -16.359 17.656 25.516 1 82.81 61 SER B O 1
ATOM 3250 N N . GLY B 1 62 ? -14.383 17.109 24.516 1 85.69 62 GLY B N 1
ATOM 3251 C CA . GLY B 1 62 ? -14.773 15.719 24.375 1 85.69 62 GLY B CA 1
ATOM 3252 C C . GLY B 1 62 ? -15.625 15.469 23.141 1 85.69 62 GLY B C 1
ATOM 3253 O O . GLY B 1 62 ? -16.188 14.375 22.969 1 85.69 62 GLY B O 1
ATOM 3254 N N . SER B 1 63 ? -15.727 16.531 22.344 1 84.5 63 SER B N 1
ATOM 3255 C CA . SER B 1 63 ? -16.484 16.406 21.109 1 84.5 63 SER B CA 1
ATOM 3256 C C . SER B 1 63 ? -15.766 17.094 19.938 1 84.5 63 SER B C 1
ATOM 3258 O O . SER B 1 63 ? -15.305 18.234 20.078 1 84.5 63 SER B O 1
ATOM 3260 N N . LEU B 1 64 ? -15.742 16.344 18.844 1 83.38 64 LEU B N 1
ATOM 3261 C CA . LEU B 1 64 ? -15.086 16.891 17.672 1 83.38 64 LEU B CA 1
ATOM 3262 C C . LEU B 1 64 ? -15.75 18.172 17.219 1 83.38 64 LEU B C 1
ATOM 3264 O O . LEU B 1 64 ? -15.07 19.141 16.875 1 83.38 64 LEU B O 1
ATOM 3268 N N . GLU B 1 65 ? -17.047 18.234 17.219 1 82.44 65 GLU B N 1
ATOM 3269 C CA . GLU B 1 65 ? -17.781 19.406 16.781 1 82.44 65 GLU B CA 1
ATOM 3270 C C . GLU B 1 65 ? -17.438 20.625 17.609 1 82.44 65 GLU B C 1
ATOM 3272 O O . GLU B 1 65 ? -17.172 21.703 17.062 1 82.44 65 GLU B O 1
ATOM 3277 N N . ARG B 1 66 ? -17.391 20.422 18.906 1 83.69 66 ARG B N 1
ATOM 3278 C CA . ARG B 1 66 ? -17.031 21.516 19.797 1 83.69 66 ARG B CA 1
ATOM 3279 C C . ARG B 1 66 ? -15.562 21.891 19.656 1 83.69 66 ARG B C 1
ATOM 3281 O O . ARG B 1 66 ? -15.219 23.078 19.703 1 83.69 66 ARG B O 1
ATOM 3288 N N . TYR B 1 67 ? -14.797 20.891 19.484 1 85.56 67 TYR B N 1
ATOM 3289 C CA . TYR B 1 67 ? -13.375 21.078 19.234 1 85.56 67 TYR B CA 1
ATOM 3290 C C . TYR B 1 67 ? -13.148 21.984 18.031 1 85.56 67 TYR B C 1
ATOM 3292 O O . TYR B 1 67 ? -12.312 22.906 18.078 1 85.56 67 TYR B O 1
ATOM 3300 N N . LEU B 1 68 ? -13.984 21.953 17.016 1 85.06 68 LEU B N 1
ATOM 3301 C CA . LEU B 1 68 ? -13.789 22.641 15.75 1 85.06 68 LEU B CA 1
ATOM 3302 C C . LEU B 1 68 ? -14.289 24.078 15.828 1 85.06 68 LEU B C 1
ATOM 3304 O O . LEU B 1 68 ? -13.922 24.922 14.992 1 85.06 68 LEU B O 1
ATOM 3308 N N . GLU B 1 69 ? -15.039 24.391 16.859 1 84.31 69 GLU B N 1
ATOM 3309 C CA . GLU B 1 69 ? -15.578 25.734 17 1 84.31 69 GLU B CA 1
ATOM 3310 C C . GLU B 1 69 ? -14.461 26.75 17.219 1 84.31 69 GLU B C 1
ATOM 3312 O O . GLU B 1 69 ? -14.586 27.922 16.828 1 84.31 69 GLU B O 1
ATOM 3317 N N . THR B 1 70 ? -13.398 26.281 17.766 1 88.44 70 THR B N 1
ATOM 3318 C CA . THR B 1 70 ? -12.297 27.172 18.125 1 88.44 70 THR B CA 1
ATOM 3319 C C . THR B 1 70 ? -11.586 27.672 16.859 1 88.44 70 THR B C 1
ATOM 3321 O O . THR B 1 70 ? -10.945 28.719 16.891 1 88.44 70 THR B O 1
ATOM 3324 N N . PHE B 1 71 ? -11.797 27.031 15.758 1 93.75 71 PHE B N 1
ATOM 3325 C CA . PHE B 1 71 ? -11.109 27.375 14.508 1 93.75 71 PHE B CA 1
ATOM 3326 C C . PHE B 1 71 ? -11.641 28.688 13.938 1 93.75 71 PHE B C 1
ATOM 3328 O O . PHE B 1 71 ? -10.984 29.312 13.109 1 93.75 71 PHE B O 1
ATOM 3335 N N . GLY B 1 72 ? -12.836 29.078 14.398 1 93.88 72 GLY B N 1
ATOM 3336 C CA . GLY B 1 72 ? -13.398 30.3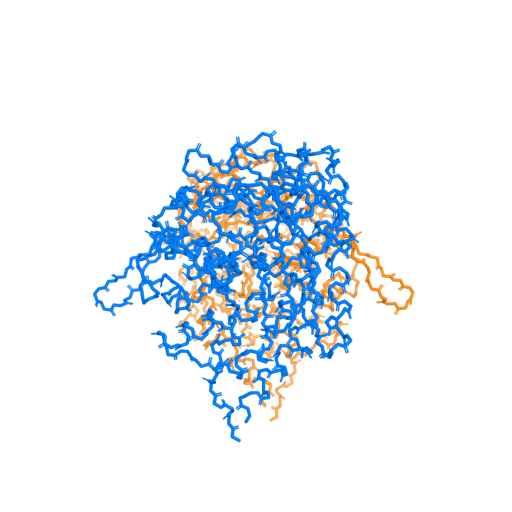28 13.945 1 93.88 72 GLY B CA 1
ATOM 3337 C C . GLY B 1 72 ? -12.469 31.516 14.18 1 93.88 72 GLY B C 1
ATOM 3338 O O . GLY B 1 72 ? -12.375 32.406 13.336 1 93.88 72 GLY B O 1
ATOM 3339 N N . HIS B 1 73 ? -11.766 31.5 15.273 1 95.44 73 HIS B N 1
ATOM 3340 C CA . HIS B 1 73 ? -10.875 32.594 15.633 1 95.44 73 HIS B CA 1
ATOM 3341 C C . HIS B 1 73 ? -9.609 32.594 14.789 1 95.44 73 HIS B C 1
ATOM 3343 O O . HIS B 1 73 ? -9.164 33.625 14.312 1 95.44 73 HIS B O 1
ATOM 3349 N N . THR B 1 74 ? -9.016 31.406 14.562 1 97.69 74 THR B N 1
ATOM 3350 C CA . THR B 1 74 ? -7.773 31.312 13.805 1 97.69 74 THR B CA 1
ATOM 3351 C C . THR B 1 74 ? -8.023 31.609 12.328 1 97.69 74 THR B C 1
ATOM 3353 O O . THR B 1 74 ? -7.301 32.406 11.711 1 97.69 74 THR B O 1
ATOM 3356 N N . VAL B 1 75 ? -9.117 31.031 11.781 1 97.69 75 VAL B N 1
ATOM 3357 C CA . VAL B 1 75 ? -9.469 31.297 10.391 1 97.69 75 VAL B CA 1
ATOM 3358 C C . VAL B 1 75 ? -9.82 32.75 10.203 1 97.69 75 VAL B C 1
ATOM 3360 O O . VAL B 1 75 ? -9.508 33.344 9.172 1 97.69 75 VAL B O 1
ATOM 3363 N N . GLY B 1 76 ? -10.43 33.344 11.219 1 97.25 76 GLY B N 1
ATOM 3364 C CA . GLY B 1 76 ? -10.836 34.75 11.164 1 97.25 76 GLY B CA 1
ATOM 3365 C C . GLY B 1 76 ? -9.672 35.688 10.93 1 97.25 76 GLY B C 1
ATOM 3366 O O . GLY B 1 76 ? -9.836 36.719 10.305 1 97.25 76 GLY B O 1
ATOM 3367 N N . VAL B 1 77 ? -8.469 35.344 11.438 1 98.06 77 VAL B N 1
ATOM 3368 C CA . VAL B 1 77 ? -7.324 36.219 11.305 1 98.06 77 VAL B CA 1
ATOM 3369 C C . VAL B 1 77 ? -6.461 35.812 10.125 1 98.06 77 VAL B C 1
ATOM 3371 O O . VAL B 1 77 ? -5.441 36.438 9.828 1 98.06 77 VAL B O 1
ATOM 3374 N N . MET B 1 78 ? -6.816 34.719 9.414 1 98.62 78 MET B N 1
ATOM 3375 C CA . MET B 1 78 ? -6.066 34.188 8.281 1 98.62 78 MET B CA 1
ATOM 3376 C C . MET B 1 78 ? -6.781 34.469 6.965 1 98.62 78 MET B C 1
ATOM 3378 O O . MET B 1 78 ? -6.98 33.562 6.152 1 98.62 78 MET B O 1
ATOM 3382 N N . GLN B 1 79 ? -7.125 35.781 6.746 1 98.5 79 GLN B N 1
ATOM 3383 C CA . GLN B 1 79 ? -7.91 36.125 5.57 1 98.5 79 GLN B CA 1
ATOM 3384 C C . GLN B 1 79 ? -7.105 37.031 4.621 1 98.5 79 GLN B C 1
ATOM 3386 O O . GLN B 1 79 ? -7.621 37.469 3.598 1 98.5 79 GLN B O 1
ATOM 3391 N N . HIS B 1 80 ? -5.836 37.25 4.941 1 98.5 80 HIS B N 1
ATOM 3392 C CA . HIS B 1 80 ? -4.984 38.125 4.164 1 98.5 80 HIS B CA 1
ATOM 3393 C C . HIS B 1 80 ? -3.674 37.438 3.785 1 98.5 80 HIS B C 1
ATOM 3395 O O . HIS B 1 80 ? -3.158 36.625 4.543 1 98.5 80 HIS B O 1
ATOM 3401 N N . THR B 1 81 ? -3.178 37.812 2.629 1 98.69 81 THR B N 1
ATOM 3402 C CA . THR B 1 81 ? -1.98 37.188 2.08 1 98.69 81 THR B CA 1
ATOM 3403 C C . THR B 1 81 ? -0.843 37.219 3.096 1 98.69 81 THR B C 1
ATOM 3405 O O . THR B 1 81 ? -0.212 36.188 3.355 1 98.69 81 THR B O 1
ATOM 3408 N N . ASP B 1 82 ? -0.564 38.344 3.656 1 98.62 82 ASP B N 1
ATOM 3409 C CA . ASP B 1 82 ? 0.567 38.469 4.57 1 98.62 82 ASP B CA 1
ATOM 3410 C C . ASP B 1 82 ? 0.339 37.656 5.84 1 98.62 82 ASP B C 1
ATOM 3412 O O . ASP B 1 82 ? 1.286 37.125 6.418 1 98.62 82 ASP B O 1
ATOM 3416 N N . ALA B 1 83 ? -0.917 37.594 6.316 1 98.81 83 ALA B N 1
ATOM 3417 C CA . ALA B 1 83 ? -1.245 36.75 7.465 1 98.81 83 ALA B CA 1
ATOM 3418 C C . ALA B 1 83 ? -0.951 35.281 7.172 1 98.81 83 ALA B C 1
ATOM 3420 O O . ALA B 1 83 ? -0.344 34.594 7.992 1 98.81 83 ALA B O 1
ATOM 3421 N N . LEU B 1 84 ? -1.368 34.844 6 1 98.94 84 LEU B N 1
ATOM 3422 C CA . LEU B 1 84 ? -1.151 33.469 5.586 1 98.94 84 LEU B CA 1
ATOM 3423 C C . LEU B 1 84 ? 0.339 33.156 5.484 1 98.94 84 LEU B C 1
ATOM 3425 O O . LEU B 1 84 ? 0.794 32.094 5.957 1 98.94 84 LEU B O 1
ATOM 3429 N N . VAL B 1 85 ? 1.087 34.031 4.902 1 98.94 85 VAL B N 1
ATOM 3430 C CA . VAL B 1 85 ? 2.529 33.875 4.77 1 98.94 85 VAL B CA 1
ATOM 3431 C C . VAL B 1 85 ? 3.166 33.781 6.156 1 98.94 85 VAL B C 1
ATOM 3433 O O . VAL B 1 85 ? 3.977 32.875 6.41 1 98.94 85 VAL B O 1
ATOM 3436 N N . ARG B 1 86 ? 2.781 34.656 7.023 1 98.94 86 ARG B N 1
ATOM 3437 C CA . ARG B 1 86 ? 3.375 34.688 8.352 1 98.94 86 ARG B CA 1
ATOM 3438 C C . ARG B 1 86 ? 3.078 33.406 9.125 1 98.94 86 ARG B C 1
ATOM 3440 O O . ARG B 1 86 ? 3.98 32.812 9.711 1 98.94 86 ARG B O 1
ATOM 3447 N N . VAL B 1 87 ? 1.825 33.031 9.133 1 98.88 87 VAL B N 1
ATOM 3448 C CA . VAL B 1 87 ? 1.408 31.875 9.891 1 98.88 87 VAL B CA 1
ATOM 3449 C C . VAL B 1 87 ? 2.133 30.641 9.367 1 98.88 87 VAL B C 1
ATOM 3451 O O . VAL B 1 87 ? 2.625 29.812 10.148 1 98.88 87 VAL B O 1
ATOM 3454 N N . ALA B 1 88 ? 2.223 30.484 8.07 1 98.94 88 ALA B N 1
ATOM 3455 C CA . ALA B 1 88 ? 2.902 29.344 7.473 1 98.94 88 ALA B CA 1
ATOM 3456 C C . ALA B 1 88 ? 4.398 29.375 7.777 1 98.94 88 ALA B C 1
ATOM 3458 O O . ALA B 1 88 ? 4.996 28.328 8.062 1 98.94 88 ALA B O 1
ATOM 3459 N N . ALA B 1 89 ? 5.004 30.5 7.73 1 98.94 89 ALA B N 1
ATOM 3460 C CA . ALA B 1 89 ? 6.422 30.625 8.047 1 98.94 89 ALA B CA 1
ATOM 3461 C C . ALA B 1 89 ? 6.699 30.234 9.5 1 98.94 89 ALA B C 1
ATOM 3463 O O . ALA B 1 89 ? 7.645 29.5 9.781 1 98.94 89 ALA B O 1
ATOM 3464 N N . GLU B 1 90 ? 5.891 30.766 10.383 1 98.94 90 GLU B N 1
ATOM 3465 C CA . GLU B 1 90 ? 6.051 30.453 11.797 1 98.94 90 GLU B CA 1
ATOM 3466 C C . GLU B 1 90 ? 5.852 28.953 12.062 1 98.94 90 GLU B C 1
ATOM 3468 O O . GLU B 1 90 ? 6.547 28.375 12.891 1 98.94 90 GLU B O 1
ATOM 3473 N N . CYS B 1 91 ? 4.883 28.391 11.344 1 98.94 91 CYS B N 1
ATOM 3474 C CA . CYS B 1 91 ? 4.668 26.953 11.445 1 98.94 91 CYS B CA 1
ATOM 3475 C C . CYS B 1 91 ? 5.941 26.188 11.117 1 98.94 91 CYS B C 1
ATOM 3477 O O . CYS B 1 91 ? 6.367 25.312 11.883 1 98.94 91 CYS B O 1
ATOM 3479 N N . ALA B 1 92 ? 6.578 26.516 10 1 98.94 92 ALA B N 1
ATOM 3480 C CA . ALA B 1 92 ? 7.809 25.844 9.57 1 98.94 92 ALA B CA 1
ATOM 3481 C C . ALA B 1 92 ? 8.914 26.031 10.617 1 98.94 92 ALA B C 1
ATOM 3483 O O . ALA B 1 92 ? 9.617 25.078 10.953 1 98.94 92 ALA B O 1
ATOM 3484 N N . GLU B 1 93 ? 9.039 27.203 11.156 1 98.81 93 GLU B N 1
ATOM 3485 C CA . GLU B 1 93 ? 10.055 27.5 12.164 1 98.81 93 GLU B CA 1
ATOM 3486 C C . GLU B 1 93 ? 9.828 26.688 13.438 1 98.81 93 GLU B C 1
ATOM 3488 O O . GLU B 1 93 ? 10.758 26.094 13.977 1 98.81 93 GLU B O 1
ATOM 3493 N N . ASP B 1 94 ? 8.602 26.734 13.883 1 98.75 94 ASP B N 1
ATOM 3494 C CA . ASP B 1 94 ? 8.273 26.047 15.133 1 98.75 94 ASP B CA 1
ATOM 3495 C C . ASP B 1 94 ? 8.5 24.547 15.008 1 98.75 94 ASP B C 1
ATOM 3497 O O . ASP B 1 94 ? 9.023 23.922 15.93 1 98.75 94 ASP B O 1
ATOM 3501 N N . LEU B 1 95 ? 8.055 23.969 13.875 1 98.94 95 LEU B N 1
ATOM 3502 C CA . LEU B 1 95 ? 8.25 22.531 13.664 1 98.94 95 LEU B CA 1
ATOM 3503 C C . LEU B 1 95 ? 9.734 22.188 13.57 1 98.94 95 LEU B C 1
ATOM 3505 O O . LEU B 1 95 ? 10.18 21.188 14.133 1 98.94 95 LEU B O 1
ATOM 3509 N N . ALA B 1 96 ? 10.484 23.016 12.875 1 98.88 96 ALA B N 1
ATOM 3510 C CA . ALA B 1 96 ? 11.922 22.812 12.797 1 98.88 96 ALA B CA 1
ATOM 3511 C C . ALA B 1 96 ? 12.57 22.859 14.18 1 98.88 96 ALA B C 1
ATOM 3513 O O . ALA B 1 96 ? 13.414 22.031 14.516 1 98.88 96 ALA B O 1
ATOM 3514 N N . ASP B 1 97 ? 12.164 23.844 14.992 1 98.38 97 ASP B N 1
ATOM 3515 C CA . ASP B 1 97 ? 12.688 24.016 16.344 1 98.38 97 ASP B CA 1
ATOM 3516 C C . ASP B 1 97 ? 12.328 22.812 17.219 1 98.38 97 ASP B C 1
ATOM 3518 O O . ASP B 1 97 ? 13.008 22.547 18.219 1 98.38 97 ASP B O 1
ATOM 3522 N N . ASP B 1 98 ? 11.305 22.125 16.828 1 98.69 98 ASP B N 1
ATOM 3523 C CA . ASP B 1 98 ? 10.836 20.938 17.547 1 98.69 98 ASP B CA 1
ATOM 3524 C C . ASP B 1 98 ? 11.5 19.672 17.016 1 98.69 98 ASP B C 1
ATOM 3526 O O . ASP B 1 98 ? 11.086 18.562 17.359 1 98.69 98 ASP B O 1
ATOM 3530 N N . GLY B 1 99 ? 12.453 19.766 16.109 1 98.56 99 GLY B N 1
ATOM 3531 C CA . GLY B 1 99 ? 13.227 18.641 15.602 1 98.56 99 GLY B CA 1
ATOM 3532 C C . GLY B 1 99 ? 12.57 17.938 14.422 1 98.56 99 GLY B C 1
ATOM 3533 O O . GLY B 1 99 ? 13.031 16.891 13.977 1 98.56 99 GLY B O 1
ATOM 3534 N N . VAL B 1 100 ? 11.484 18.469 13.867 1 98.94 100 VAL B N 1
ATOM 3535 C CA . VAL B 1 100 ? 10.797 17.875 12.719 1 98.94 100 VAL B CA 1
ATOM 3536 C C . VAL B 1 100 ? 11.602 18.125 11.445 1 98.94 100 VAL B C 1
ATOM 3538 O O . VAL B 1 100 ? 11.875 19.281 11.094 1 98.94 100 VAL B O 1
ATOM 3541 N N . VAL B 1 101 ? 11.984 17.078 10.797 1 98.94 101 VAL B N 1
ATOM 3542 C CA . VAL B 1 101 ? 12.844 17.203 9.625 1 98.94 101 VAL B CA 1
ATOM 3543 C C . VAL B 1 101 ? 12.008 17.109 8.352 1 98.94 101 VAL B C 1
ATOM 3545 O O . VAL B 1 101 ? 12.453 17.516 7.273 1 98.94 101 VAL B O 1
ATOM 3548 N N . TYR B 1 102 ? 10.82 16.562 8.438 1 98.94 102 TYR B N 1
ATOM 3549 C CA . TYR B 1 102 ? 9.82 16.547 7.375 1 98.94 102 TYR B CA 1
ATOM 3550 C C . TYR B 1 102 ? 8.414 16.672 7.945 1 98.94 102 TYR B C 1
ATOM 3552 O O . TYR B 1 102 ? 8.086 16.047 8.953 1 98.94 102 TYR B O 1
ATOM 3560 N N . ALA B 1 103 ? 7.629 17.5 7.332 1 98.94 103 ALA B N 1
ATOM 3561 C CA . ALA B 1 103 ? 6.246 17.672 7.77 1 98.94 103 ALA B CA 1
ATOM 3562 C C . ALA B 1 103 ? 5.301 17.781 6.574 1 98.94 103 ALA B C 1
ATOM 3564 O O . ALA B 1 103 ? 5.648 18.375 5.551 1 98.94 103 ALA B O 1
ATOM 3565 N N . GLU B 1 104 ? 4.16 17.188 6.668 1 98.94 104 GLU B N 1
ATOM 3566 C CA . GLU B 1 104 ? 3.018 17.484 5.809 1 98.94 104 GLU B CA 1
ATOM 3567 C C . GLU B 1 104 ? 1.951 18.281 6.555 1 98.94 104 GLU B C 1
ATOM 3569 O O . GLU B 1 104 ? 1.301 17.766 7.461 1 98.94 104 GLU B O 1
ATOM 3574 N N . VAL B 1 105 ? 1.825 19.516 6.223 1 98.94 105 VAL B N 1
ATOM 3575 C CA . VAL B 1 105 ? 0.91 20.438 6.887 1 98.94 105 VAL B CA 1
ATOM 3576 C C . VAL B 1 105 ? -0.301 20.703 5.992 1 98.94 105 VAL B C 1
ATOM 3578 O O . VAL B 1 105 ? -0.153 20.953 4.793 1 98.94 105 VAL B O 1
ATOM 3581 N N . ARG B 1 106 ? -1.503 20.609 6.605 1 98.94 106 ARG B N 1
ATOM 3582 C CA . ARG B 1 106 ? -2.713 20.719 5.797 1 98.94 106 ARG B CA 1
ATOM 3583 C C . ARG B 1 106 ? -3.514 21.969 6.191 1 98.94 106 ARG B C 1
ATOM 3585 O O . ARG B 1 106 ? -3.363 22.484 7.301 1 98.94 106 ARG B O 1
ATOM 3592 N N . PHE B 1 107 ? -4.262 22.484 5.285 1 98.62 107 PHE B N 1
ATOM 3593 C CA . PHE B 1 107 ? -5.238 23.531 5.535 1 98.62 107 PHE B CA 1
ATOM 3594 C C . PHE B 1 107 ? -6.312 23.547 4.457 1 98.62 107 PHE B C 1
ATOM 3596 O O . PHE B 1 107 ? -6.145 22.938 3.4 1 98.62 107 PHE B O 1
ATOM 3603 N N . ALA B 1 108 ? -7.461 24.125 4.719 1 98.31 108 ALA B N 1
ATOM 3604 C CA . ALA B 1 108 ? -8.555 24.25 3.756 1 98.31 108 ALA B CA 1
ATOM 3605 C C . ALA B 1 108 ? -8.547 25.641 3.104 1 98.31 108 ALA B C 1
ATOM 3607 O O . ALA B 1 108 ? -9.047 26.609 3.684 1 98.31 108 ALA B O 1
ATOM 3608 N N . PRO B 1 109 ? -8.125 25.672 1.889 1 98.44 109 PRO B N 1
ATOM 3609 C CA . PRO B 1 109 ? -8.039 26.984 1.241 1 98.44 109 PRO B CA 1
ATOM 3610 C C . PRO B 1 109 ? -9.383 27.719 1.213 1 98.44 109 PRO B C 1
ATOM 3612 O O . PRO B 1 109 ? -9.422 28.938 1.306 1 98.44 109 PRO B O 1
ATOM 3615 N N . GLU B 1 110 ? -10.469 27 1.15 1 97.38 110 GLU B N 1
ATOM 3616 C CA . GLU B 1 110 ? -11.797 27.594 1.005 1 97.38 110 GLU B CA 1
ATOM 3617 C C . GLU B 1 110 ? -12.18 28.391 2.246 1 97.38 110 GLU B C 1
ATOM 3619 O O . GLU B 1 110 ? -13.094 29.219 2.199 1 97.38 110 GLU B O 1
ATOM 3624 N N . LEU B 1 111 ? -11.492 28.203 3.309 1 97.5 111 LEU B N 1
ATOM 3625 C CA . LEU B 1 111 ? -11.82 28.875 4.559 1 97.5 111 LEU B CA 1
ATOM 3626 C C . LEU B 1 111 ? -11.117 30.234 4.645 1 97.5 111 LEU B C 1
ATOM 3628 O O . LEU B 1 111 ? -11.336 30.984 5.59 1 97.5 111 LEU B O 1
ATOM 3632 N N . HIS B 1 112 ? -10.344 30.594 3.658 1 98.25 112 HIS B N 1
ATOM 3633 C CA . HIS B 1 112 ? -9.523 31.797 3.74 1 98.25 112 HIS B CA 1
ATOM 3634 C C . HIS B 1 112 ? -9.836 32.75 2.6 1 98.25 112 HIS B C 1
ATOM 3636 O O . HIS B 1 112 ? -8.969 33.531 2.164 1 98.25 112 HIS B O 1
ATOM 3642 N N . THR B 1 113 ? -11.086 32.719 2.117 1 97.5 113 THR B N 1
ATOM 3643 C CA . THR B 1 113 ? -11.445 33.531 0.95 1 97.5 113 THR B CA 1
ATOM 3644 C C . THR B 1 113 ? -12.461 34.594 1.321 1 97.5 113 THR B C 1
ATOM 3646 O O . THR B 1 113 ? -12.961 35.312 0.452 1 97.5 113 THR B O 1
ATOM 3649 N N . GLU B 1 114 ? -12.766 34.75 2.537 1 96.44 114 GLU B N 1
ATOM 3650 C CA . GLU B 1 114 ? -13.859 35.625 2.969 1 96.44 114 GLU B CA 1
ATOM 3651 C C . GLU B 1 114 ? -13.562 37.094 2.646 1 96.44 114 GLU B C 1
ATOM 3653 O O . GLU B 1 114 ? -14.484 37.875 2.439 1 96.44 114 GLU B O 1
ATOM 3658 N N . GLN B 1 115 ? -12.344 37.5 2.609 1 96.75 115 GLN B N 1
ATOM 3659 C CA . GLN B 1 115 ? -11.977 38.875 2.352 1 96.75 115 GLN B CA 1
ATOM 3660 C C . GLN B 1 115 ? -11.539 39.094 0.904 1 96.75 115 GLN B C 1
ATOM 3662 O O . GLN B 1 115 ? -10.82 40.031 0.588 1 96.75 115 GLN B O 1
ATOM 3667 N N . GLY B 1 116 ? -11.836 38.062 0.07 1 97.44 116 GLY B N 1
ATOM 3668 C CA . GLY B 1 116 ? -11.727 38.312 -1.359 1 97.44 116 GLY B CA 1
ATOM 3669 C C . GLY B 1 116 ? -10.555 37.594 -2.002 1 97.44 116 GLY B C 1
ATOM 3670 O O . GLY B 1 116 ? -10.367 37.656 -3.219 1 97.44 116 GLY B O 1
ATOM 3671 N N . LEU B 1 117 ? -9.766 36.844 -1.267 1 98.38 117 LEU B N 1
ATOM 3672 C CA . LEU B 1 117 ? -8.656 36.094 -1.861 1 98.38 117 LEU B CA 1
ATOM 3673 C C . LEU B 1 117 ? -9.172 34.969 -2.74 1 98.38 117 LEU B C 1
ATOM 3675 O O . LEU B 1 117 ? -10.133 34.281 -2.385 1 98.38 117 LEU B O 1
ATOM 3679 N N . ALA B 1 118 ? -8.555 34.812 -3.859 1 98.44 118 ALA B N 1
ATOM 3680 C CA . ALA B 1 118 ? -8.805 33.656 -4.684 1 98.44 118 ALA B CA 1
ATOM 3681 C C . ALA B 1 118 ? -8.109 32.406 -4.105 1 98.44 118 ALA B C 1
ATOM 3683 O O . ALA B 1 118 ? -7.137 32.531 -3.361 1 98.44 118 ALA B O 1
ATOM 3684 N N . LEU B 1 119 ? -8.602 31.25 -4.422 1 98.5 119 LEU B N 1
ATOM 3685 C CA . LEU B 1 119 ? -8.039 30 -3.92 1 98.5 119 LEU B CA 1
ATOM 3686 C C . LEU B 1 119 ? -6.555 29.906 -4.258 1 98.5 119 LEU B C 1
ATOM 3688 O O . LEU B 1 119 ? -5.746 29.531 -3.402 1 98.5 119 LEU B O 1
ATOM 3692 N N . ASP B 1 120 ? -6.227 30.25 -5.504 1 98.69 120 ASP B N 1
ATOM 3693 C CA . ASP B 1 120 ? -4.832 30.188 -5.93 1 98.69 120 ASP B CA 1
ATOM 3694 C C . ASP B 1 120 ? -3.957 31.094 -5.074 1 98.69 120 ASP B C 1
ATOM 3696 O O . ASP B 1 120 ? -2.846 30.719 -4.695 1 98.69 120 ASP B O 1
ATOM 3700 N N . GLU B 1 121 ? -4.434 32.25 -4.773 1 98.81 121 GLU B N 1
ATOM 3701 C CA . GLU B 1 121 ? -3.684 33.188 -3.961 1 98.81 121 GLU B CA 1
ATOM 3702 C C . GLU B 1 121 ? -3.443 32.656 -2.555 1 98.81 121 GLU B C 1
ATOM 3704 O O . GLU B 1 121 ? -2.369 32.844 -1.982 1 98.81 121 GLU B O 1
ATOM 3709 N N . VAL B 1 122 ? -4.441 32.031 -2.057 1 98.88 122 VAL B N 1
ATOM 3710 C CA . VAL B 1 122 ? -4.34 31.438 -0.728 1 98.88 122 VAL B CA 1
ATOM 3711 C C . VAL B 1 122 ? -3.24 30.375 -0.717 1 98.88 122 VAL B C 1
ATOM 3713 O O . VAL B 1 122 ? -2.361 30.391 0.149 1 98.88 122 VAL B O 1
ATOM 3716 N N . VAL B 1 123 ? -3.246 29.469 -1.673 1 98.88 123 VAL B N 1
ATOM 3717 C CA . VAL B 1 123 ? -2.281 28.375 -1.753 1 98.88 123 VAL B CA 1
ATOM 3718 C C . VAL B 1 123 ? -0.875 28.938 -1.937 1 98.88 123 VAL B C 1
ATOM 3720 O O . VAL B 1 123 ? 0.058 28.531 -1.239 1 98.88 123 VAL B O 1
ATOM 3723 N N . GLU B 1 124 ? -0.724 29.891 -2.809 1 98.88 124 GLU B N 1
ATOM 3724 C CA . GLU B 1 124 ? 0.577 30.5 -3.092 1 98.88 124 GLU B CA 1
ATOM 3725 C C . GLU B 1 124 ? 1.135 31.203 -1.862 1 98.88 124 GLU B C 1
ATOM 3727 O O . GLU B 1 124 ? 2.336 31.141 -1.592 1 98.88 124 GLU B O 1
ATOM 3732 N N . ALA B 1 125 ? 0.275 31.891 -1.116 1 98.94 125 ALA B N 1
ATOM 3733 C CA . ALA B 1 125 ? 0.696 32.594 0.102 1 98.94 125 ALA B CA 1
ATOM 3734 C C . ALA B 1 125 ? 1.229 31.594 1.134 1 98.94 125 ALA B C 1
ATOM 3736 O O . ALA B 1 125 ? 2.285 31.812 1.731 1 98.94 125 ALA B O 1
ATOM 3737 N N . VAL B 1 126 ? 0.537 30.5 1.328 1 98.94 126 VAL B N 1
ATOM 3738 C CA . VAL B 1 126 ? 0.922 29.5 2.314 1 98.94 126 VAL B CA 1
ATOM 3739 C C . VAL B 1 126 ? 2.236 28.844 1.897 1 98.94 126 VAL B C 1
ATOM 3741 O O . VAL B 1 126 ? 3.146 28.688 2.715 1 98.94 126 VAL B O 1
ATOM 3744 N N . LEU B 1 127 ? 2.379 28.5 0.614 1 98.94 127 LEU B N 1
ATOM 3745 C CA . LEU B 1 127 ? 3.607 27.906 0.113 1 98.94 127 LEU B CA 1
ATOM 3746 C C . LEU B 1 127 ? 4.789 28.859 0.284 1 98.94 127 LEU B C 1
ATOM 3748 O O . LEU B 1 127 ? 5.887 28.422 0.644 1 98.94 127 LEU B O 1
ATOM 3752 N N . GLU B 1 128 ? 4.512 30.109 0.003 1 98.88 128 GLU B N 1
ATOM 3753 C CA . GLU B 1 128 ? 5.547 31.125 0.22 1 98.88 128 GLU B CA 1
ATOM 3754 C C . GLU B 1 128 ? 5.953 31.188 1.689 1 98.88 128 GLU B C 1
ATOM 3756 O O . GLU B 1 128 ? 7.137 31.312 2.006 1 98.88 128 GLU B O 1
ATOM 3761 N N . GLY B 1 129 ? 5 31.141 2.594 1 98.94 129 GLY B N 1
ATOM 3762 C CA . GLY B 1 129 ? 5.293 31.109 4.016 1 98.94 129 GLY B CA 1
ATOM 3763 C C . GLY B 1 129 ? 6.148 29.922 4.426 1 98.94 129 GLY B C 1
ATOM 3764 O O . GLY B 1 129 ? 7.117 30.078 5.172 1 98.94 129 GLY B O 1
ATOM 3765 N N . PHE B 1 130 ? 5.797 28.734 3.932 1 98.94 130 PHE B N 1
ATOM 3766 C CA . PHE B 1 130 ? 6.59 27.547 4.227 1 98.94 130 PHE B CA 1
ATOM 3767 C C . PHE B 1 130 ? 8.023 27.719 3.738 1 98.94 130 PHE B C 1
ATOM 3769 O O . PHE B 1 130 ? 8.969 27.344 4.426 1 98.94 130 PHE B O 1
ATOM 3776 N N . ARG B 1 131 ? 8.18 28.25 2.549 1 98.75 131 ARG B N 1
ATOM 3777 C CA . ARG B 1 131 ? 9.508 28.484 1.991 1 98.75 131 ARG B CA 1
ATOM 3778 C C . ARG B 1 131 ? 10.32 29.422 2.889 1 98.75 131 ARG B C 1
ATOM 3780 O O . ARG B 1 131 ? 11.469 29.109 3.229 1 98.75 131 ARG B O 1
ATOM 3787 N N . GLN B 1 132 ? 9.734 30.547 3.303 1 98.81 132 GLN B N 1
ATOM 3788 C CA . GLN B 1 132 ? 10.414 31.531 4.141 1 98.81 132 GLN B CA 1
ATOM 3789 C C . GLN B 1 132 ? 10.773 30.922 5.5 1 98.81 132 GLN B C 1
ATOM 3791 O O . GLN B 1 132 ? 11.891 31.094 5.984 1 98.81 132 GLN B O 1
ATOM 3796 N N . GLY B 1 133 ? 9.805 30.266 6.094 1 98.88 133 GLY B N 1
ATOM 3797 C CA . GLY B 1 133 ? 10.039 29.672 7.398 1 98.88 133 GLY B CA 1
ATOM 3798 C C . GLY B 1 133 ? 11.125 28.609 7.383 1 98.88 133 GLY B C 1
ATOM 3799 O O . GLY B 1 133 ? 11.93 28.531 8.312 1 98.88 133 GLY B O 1
ATOM 3800 N N . SER B 1 134 ? 11.141 27.812 6.355 1 98.81 134 SER B N 1
ATOM 3801 C CA . SER B 1 134 ? 12.172 26.781 6.219 1 98.81 134 SER B CA 1
ATOM 3802 C C . SER B 1 134 ? 13.555 27.406 6.031 1 98.81 134 SER B C 1
ATOM 3804 O O . SER B 1 134 ? 14.547 26.906 6.559 1 98.81 134 SER B O 1
ATOM 3806 N N . ALA B 1 135 ? 13.594 28.453 5.266 1 98.69 135 ALA B N 1
ATOM 3807 C CA . ALA B 1 135 ? 14.852 29.172 5.066 1 98.69 135 ALA B CA 1
ATOM 3808 C C . ALA B 1 135 ? 15.359 29.766 6.383 1 98.69 135 ALA B C 1
ATOM 3810 O O . ALA B 1 135 ? 16.547 29.672 6.688 1 98.69 135 ALA B O 1
ATOM 3811 N N . ARG B 1 136 ? 14.492 30.375 7.152 1 98.69 136 ARG B N 1
ATOM 3812 C CA . ARG B 1 136 ? 14.852 30.953 8.445 1 98.69 136 ARG B CA 1
ATOM 3813 C C . ARG B 1 136 ? 15.336 29.875 9.406 1 98.69 136 ARG B C 1
ATOM 3815 O O . ARG B 1 136 ? 16.266 30.109 10.18 1 98.69 136 ARG B O 1
ATOM 3822 N N . ALA B 1 137 ? 14.633 28.75 9.352 1 98.5 137 ALA B N 1
ATOM 3823 C CA . ALA B 1 137 ? 15.07 27.625 10.18 1 98.5 137 ALA B CA 1
ATOM 3824 C C . ALA B 1 137 ? 16.484 27.188 9.812 1 98.5 137 ALA B C 1
ATOM 3826 O O . ALA B 1 137 ? 17.297 26.906 10.688 1 98.5 137 ALA B O 1
ATOM 3827 N N . ARG B 1 138 ? 16.734 27.125 8.539 1 97.94 138 ARG B N 1
ATOM 3828 C CA . ARG B 1 138 ? 18.062 26.734 8.062 1 97.94 138 ARG B CA 1
ATOM 3829 C C . ARG B 1 138 ? 19.141 27.703 8.562 1 97.94 138 ARG B C 1
ATOM 3831 O O . ARG B 1 138 ? 20.25 27.281 8.906 1 97.94 138 ARG B O 1
ATOM 3838 N N . GLU B 1 139 ? 18.875 28.953 8.594 1 98 139 GLU B N 1
ATOM 3839 C CA . GLU B 1 139 ? 19.797 29.969 9.094 1 98 139 GLU B CA 1
ATOM 3840 C C . GLU B 1 139 ? 20.141 29.734 10.562 1 98 139 GLU B C 1
ATOM 3842 O O . GLU B 1 139 ? 21.203 30.141 11.031 1 98 139 GLU B O 1
ATOM 3847 N N . ARG B 1 140 ? 19.266 29.094 11.195 1 96.19 140 ARG B N 1
ATOM 3848 C CA . ARG B 1 140 ? 19.484 28.812 12.609 1 96.19 140 ARG B CA 1
ATOM 3849 C C . ARG B 1 140 ? 20.047 27.406 12.812 1 96.19 140 ARG B C 1
ATOM 3851 O O . ARG B 1 140 ? 20.078 26.906 13.938 1 96.19 140 ARG B O 1
ATOM 3858 N N . GLY B 1 141 ? 20.312 26.75 11.758 1 96.44 141 GLY B N 1
ATOM 3859 C CA . GLY B 1 141 ? 20.969 25.453 11.82 1 96.44 141 GLY B CA 1
ATOM 3860 C C . GLY B 1 141 ? 19.984 24.297 11.883 1 96.44 141 GLY B C 1
ATOM 3861 O O . GLY B 1 141 ? 20.359 23.172 12.211 1 96.44 141 GLY B O 1
ATOM 3862 N N . ARG B 1 142 ? 18.719 24.641 11.625 1 97.31 142 ARG B N 1
ATOM 3863 C CA . ARG B 1 142 ? 17.703 23.594 11.617 1 97.31 142 ARG B CA 1
ATOM 3864 C C . ARG B 1 142 ? 17.312 23.219 10.188 1 97.31 142 ARG B C 1
ATOM 3866 O O . ARG B 1 142 ? 17.469 24.016 9.266 1 97.31 142 ARG B O 1
ATOM 3873 N N . ARG B 1 143 ? 16.938 21.969 10.039 1 96.38 143 ARG B N 1
ATOM 3874 C CA . ARG B 1 143 ? 16.5 21.516 8.727 1 96.38 143 ARG B CA 1
ATOM 3875 C C . ARG B 1 143 ? 15.039 21.062 8.766 1 96.38 143 ARG B C 1
ATOM 3877 O O . ARG B 1 143 ? 14.617 20.375 9.688 1 96.38 143 ARG B O 1
ATOM 3884 N N . ILE B 1 144 ? 14.273 21.516 7.734 1 98.69 144 ILE B N 1
ATOM 3885 C CA . ILE B 1 144 ? 12.906 21.031 7.605 1 98.69 144 ILE B CA 1
ATOM 3886 C C . ILE B 1 144 ? 12.453 21.141 6.148 1 98.69 144 ILE B C 1
ATOM 3888 O O . ILE B 1 144 ? 12.773 22.109 5.465 1 98.69 144 ILE B O 1
ATOM 3892 N N . ARG B 1 145 ? 11.859 20.125 5.703 1 98.56 145 ARG B N 1
ATOM 3893 C CA . ARG B 1 145 ? 11.102 20.125 4.453 1 98.56 145 ARG B CA 1
ATOM 3894 C C . ARG B 1 145 ? 9.602 20 4.719 1 98.56 145 ARG B C 1
ATOM 3896 O O . ARG B 1 145 ? 9.172 19.172 5.508 1 98.56 145 ARG B O 1
ATOM 3903 N N . ILE B 1 146 ? 8.82 20.875 4.086 1 98.75 146 ILE B N 1
ATOM 3904 C CA . ILE B 1 146 ? 7.379 20.844 4.309 1 98.75 146 ILE B CA 1
ATOM 3905 C C . ILE B 1 146 ? 6.66 20.5 3.01 1 98.75 146 ILE B C 1
ATOM 3907 O O . ILE B 1 146 ? 6.934 21.094 1.963 1 98.75 146 ILE B O 1
ATOM 3911 N N . GLY B 1 147 ? 5.852 19.438 3.006 1 98.81 147 GLY B N 1
ATOM 3912 C CA . GLY B 1 147 ? 4.824 19.203 2.004 1 98.81 147 GLY B CA 1
ATOM 3913 C C . GLY B 1 147 ? 3.449 19.672 2.436 1 98.81 147 GLY B C 1
ATOM 3914 O O . GLY B 1 147 ? 3.0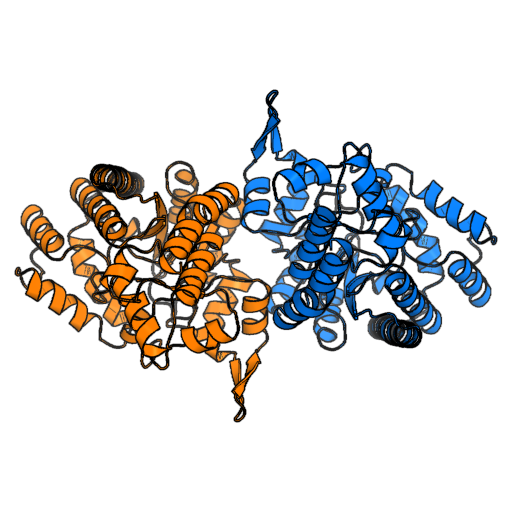37 19.453 3.574 1 98.81 147 GLY B O 1
ATOM 3915 N N . CYS B 1 148 ? 2.807 20.375 1.569 1 98.88 148 CYS B N 1
ATOM 3916 C CA . CYS B 1 148 ? 1.495 20.938 1.876 1 98.88 148 CYS B CA 1
ATOM 3917 C C . CYS B 1 148 ? 0.381 19.984 1.437 1 98.88 148 CYS B C 1
ATOM 3919 O O . CYS B 1 148 ? 0.443 19.406 0.35 1 98.88 148 CYS B O 1
ATOM 3921 N N . LEU B 1 149 ? -0.632 19.734 2.258 1 98.94 149 LEU B N 1
ATOM 3922 C CA . LEU B 1 149 ? -1.869 19.062 1.864 1 98.94 149 LEU B CA 1
ATOM 3923 C C . LEU B 1 149 ? -3.018 20.062 1.764 1 98.94 149 LEU B C 1
ATOM 3925 O O . LEU B 1 149 ? -3.209 20.891 2.662 1 98.94 149 LEU B O 1
ATOM 3929 N N . LEU B 1 150 ? -3.736 20.016 0.679 1 98.94 150 LEU B N 1
ATOM 3930 C CA . LEU B 1 150 ? -4.941 20.844 0.569 1 98.94 150 LEU B CA 1
ATOM 3931 C C . LEU B 1 150 ? -6.172 20.047 0.987 1 98.94 150 LEU B C 1
ATOM 3933 O O . LEU B 1 150 ? -6.418 18.953 0.47 1 98.94 150 LEU B O 1
ATOM 3937 N N . THR B 1 151 ? -6.922 20.641 1.898 1 98.62 151 THR B N 1
ATOM 3938 C CA . THR B 1 151 ? -8.062 19.953 2.506 1 98.62 151 THR B CA 1
ATOM 3939 C C . THR B 1 151 ? -9.375 20.578 2.055 1 98.62 151 THR B C 1
ATOM 3941 O O . THR B 1 151 ? -9.492 21.812 1.986 1 98.62 151 THR B O 1
ATOM 3944 N N . ALA B 1 152 ? -10.336 19.766 1.706 1 98.12 152 ALA B N 1
ATOM 3945 C CA . ALA B 1 152 ? -11.703 20.219 1.503 1 98.12 152 ALA B CA 1
ATOM 3946 C C . ALA B 1 152 ? -12.57 19.922 2.725 1 98.12 152 ALA B C 1
ATOM 3948 O O . ALA B 1 152 ? -12.422 18.859 3.352 1 98.12 152 ALA B O 1
ATOM 3949 N N . MET B 1 153 ? -13.406 20.812 2.986 1 95.44 153 MET B N 1
ATOM 3950 C CA . MET B 1 153 ? -14.32 20.609 4.102 1 95.44 153 MET B CA 1
ATOM 3951 C C . MET B 1 153 ? -15.453 19.672 3.705 1 95.44 153 MET B C 1
ATOM 3953 O O . MET B 1 153 ? -16.125 19.891 2.697 1 95.44 153 MET B O 1
ATOM 3957 N N . ARG B 1 154 ? -15.773 18.75 4.555 1 92.94 154 ARG B N 1
ATOM 3958 C CA . ARG B 1 154 ? -16.719 17.688 4.246 1 92.94 154 ARG B CA 1
ATOM 3959 C C . ARG B 1 154 ? -18.141 18.234 4.105 1 92.94 154 ARG B C 1
ATOM 3961 O O . ARG B 1 154 ? -18.969 17.656 3.395 1 92.94 154 ARG B O 1
ATOM 3968 N N . HIS B 1 155 ? -18.375 19.219 4.844 1 89.56 155 HIS B N 1
ATOM 3969 C CA . HIS B 1 155 ? -19.734 19.75 4.84 1 89.56 155 HIS B CA 1
ATOM 3970 C C . HIS B 1 155 ? -19.953 20.672 3.656 1 89.56 155 HIS B C 1
ATOM 3972 O O . HIS B 1 155 ? -21.094 21.031 3.352 1 89.56 155 HIS B O 1
ATOM 3978 N N . ALA B 1 156 ? -18.859 20.969 3.068 1 83.75 156 ALA B N 1
ATOM 3979 C CA . ALA B 1 156 ? -18.953 21.891 1.935 1 83.75 156 ALA B CA 1
ATOM 3980 C C . ALA B 1 156 ? -18.969 21.125 0.613 1 83.75 156 ALA B C 1
ATOM 3982 O O . ALA B 1 156 ? -18.75 19.906 0.589 1 83.75 156 ALA B O 1
ATOM 3983 N N . ALA B 1 157 ? -19.328 21.578 -0.499 1 81.44 157 ALA B N 1
ATOM 3984 C CA . ALA B 1 157 ? -19.438 20.922 -1.805 1 81.44 157 ALA B CA 1
ATOM 3985 C C . ALA B 1 157 ? -18.359 21.422 -2.756 1 81.44 157 ALA B C 1
ATOM 3987 O O . ALA B 1 157 ? -18.625 21.703 -3.926 1 81.44 157 ALA B O 1
ATOM 3988 N N . ARG B 1 158 ? -17.062 21.484 -2.244 1 93.38 158 ARG B N 1
ATOM 3989 C CA . ARG B 1 158 ? -16.016 22.031 -3.1 1 93.38 158 ARG B CA 1
ATOM 3990 C C . ARG B 1 158 ? -14.859 21.047 -3.238 1 93.38 158 ARG B C 1
ATOM 3992 O O . ARG B 1 158 ? -13.758 21.422 -3.629 1 93.38 158 ARG B O 1
ATOM 3999 N N . SER B 1 159 ? -15.102 19.844 -2.924 1 97 159 SER B N 1
ATOM 4000 C CA . SER B 1 159 ? -13.992 18.906 -2.807 1 97 159 SER B CA 1
ATOM 4001 C C . SER B 1 159 ? -13.305 18.688 -4.152 1 97 159 SER B C 1
ATOM 4003 O O . SER B 1 159 ? -12.078 18.609 -4.223 1 97 159 SER B O 1
ATOM 4005 N N . LEU B 1 160 ? -14.055 18.609 -5.266 1 98.12 160 LEU B N 1
ATOM 4006 C CA . LEU B 1 160 ? -13.438 18.422 -6.57 1 98.12 160 LEU B CA 1
ATOM 4007 C C . LEU B 1 160 ? -12.57 19.609 -6.949 1 98.12 160 LEU B C 1
ATOM 4009 O O . LEU B 1 160 ? -11.453 19.438 -7.441 1 98.12 160 LEU B O 1
ATOM 4013 N N . GLU B 1 161 ? -13.086 20.812 -6.719 1 98.38 161 GLU B N 1
ATOM 4014 C CA . GLU B 1 161 ? -12.328 22.016 -7.004 1 98.38 161 GLU B CA 1
ATOM 4015 C C . GLU B 1 161 ? -11.016 22.047 -6.234 1 98.38 161 GLU B C 1
ATOM 4017 O O . GLU B 1 161 ? -9.969 22.375 -6.793 1 98.38 161 GLU B O 1
ATOM 4022 N N . ILE B 1 162 ? -11.008 21.672 -4.996 1 98.75 162 ILE B N 1
ATOM 4023 C CA . ILE B 1 162 ? -9.82 21.688 -4.145 1 98.75 162 ILE B CA 1
ATOM 4024 C C . ILE B 1 162 ? -8.867 20.578 -4.57 1 98.75 162 ILE B C 1
ATOM 4026 O O . ILE B 1 162 ? -7.648 20.75 -4.539 1 98.75 162 ILE B O 1
ATOM 4030 N N . ALA B 1 163 ? -9.422 19.406 -4.957 1 98.81 163 ALA B N 1
ATOM 4031 C CA . ALA B 1 163 ? -8.594 18.328 -5.48 1 98.81 163 ALA B CA 1
ATOM 4032 C C . ALA B 1 163 ? -7.844 18.766 -6.738 1 98.81 163 ALA B C 1
ATOM 4034 O O . ALA B 1 163 ? -6.652 18.484 -6.887 1 98.81 163 ALA B O 1
ATOM 4035 N N . GLN B 1 164 ? -8.555 19.438 -7.641 1 98.81 164 GLN B N 1
ATOM 4036 C CA . GLN B 1 164 ? -7.938 19.938 -8.859 1 98.81 164 GLN B CA 1
ATOM 4037 C C . GLN B 1 164 ? -6.84 20.953 -8.539 1 98.81 164 GLN B C 1
ATOM 4039 O O . GLN B 1 164 ? -5.805 20.984 -9.211 1 98.81 164 GLN B O 1
ATOM 4044 N N . LEU B 1 165 ? -7.09 21.766 -7.5 1 98.75 165 LEU B N 1
ATOM 4045 C CA . LEU B 1 165 ? -6.094 22.703 -7.02 1 98.75 165 LEU B CA 1
ATOM 4046 C C . LEU B 1 165 ? -4.852 21.984 -6.516 1 98.75 165 LEU B C 1
ATOM 4048 O O . LEU B 1 165 ? -3.725 22.391 -6.793 1 98.75 165 LEU B O 1
ATOM 4052 N N . ALA B 1 166 ? -5.016 20.891 -5.801 1 98.88 166 ALA B N 1
ATOM 4053 C CA . ALA B 1 166 ? -3.904 20.094 -5.281 1 98.88 166 ALA B CA 1
ATOM 4054 C C . ALA B 1 166 ? -3.031 19.562 -6.41 1 98.88 166 ALA B C 1
ATOM 4056 O O . ALA B 1 166 ? -1.803 19.625 -6.34 1 98.88 166 ALA B O 1
ATOM 4057 N N . VAL B 1 167 ? -3.65 19.078 -7.48 1 98.81 167 VAL B N 1
ATOM 4058 C CA . VAL B 1 167 ? -2.916 18.516 -8.617 1 98.81 167 VAL B CA 1
ATOM 4059 C C . VAL B 1 167 ? -2.191 19.641 -9.352 1 98.81 167 VAL B C 1
ATOM 4061 O O . VAL B 1 167 ? -1.052 19.469 -9.797 1 98.81 167 VAL B O 1
ATOM 4064 N N . ARG B 1 168 ? -2.857 20.766 -9.453 1 98.62 168 ARG B N 1
ATOM 4065 C CA . ARG B 1 168 ? -2.264 21.906 -10.141 1 98.62 168 ARG B CA 1
ATOM 4066 C C . ARG B 1 168 ? -0.965 22.344 -9.469 1 98.62 168 ARG B C 1
ATOM 4068 O O . ARG B 1 168 ? -0.02 22.766 -10.141 1 98.62 168 ARG B O 1
ATOM 4075 N N . TYR B 1 169 ? -0.861 22.25 -8.172 1 98.81 169 TYR B N 1
ATOM 4076 C CA . TYR B 1 169 ? 0.291 22.75 -7.426 1 98.81 169 TYR B CA 1
ATOM 4077 C C . TYR B 1 169 ? 1.178 21.609 -6.965 1 98.81 169 TYR B C 1
ATOM 4079 O O . TYR B 1 169 ? 2.051 21.797 -6.113 1 98.81 169 TYR B O 1
ATOM 4087 N N . ARG B 1 170 ? 1.008 20.359 -7.5 1 98.5 170 ARG B N 1
ATOM 4088 C CA . ARG B 1 170 ? 1.66 19.156 -6.988 1 98.5 170 ARG B CA 1
ATOM 4089 C C . ARG B 1 170 ? 3.17 19.234 -7.188 1 98.5 170 ARG B C 1
ATOM 4091 O O . ARG B 1 170 ? 3.928 18.562 -6.477 1 98.5 170 ARG B O 1
ATOM 4098 N N . ASP B 1 171 ? 3.625 20.094 -8.133 1 97.94 171 ASP B N 1
ATOM 4099 C CA . ASP B 1 171 ? 5.051 20.141 -8.438 1 97.94 171 ASP B CA 1
ATOM 4100 C C . ASP B 1 171 ? 5.727 21.312 -7.754 1 97.94 171 ASP B C 1
ATOM 4102 O O . ASP B 1 171 ? 6.906 21.594 -7.996 1 97.94 171 ASP B O 1
ATOM 4106 N N . VAL B 1 172 ? 4.984 22.047 -6.926 1 97.88 172 VAL B N 1
ATOM 4107 C CA . VAL B 1 172 ? 5.586 23.219 -6.316 1 97.88 172 VAL B CA 1
ATOM 4108 C C . VAL B 1 172 ? 5.312 23.234 -4.812 1 97.88 172 VAL B C 1
ATOM 4110 O O . VAL B 1 172 ? 5.277 24.281 -4.184 1 97.88 172 VAL B O 1
ATOM 4113 N N . GLY B 1 173 ? 4.973 22.094 -4.262 1 98.25 173 GLY B N 1
ATOM 4114 C CA . GLY B 1 173 ? 4.973 22.062 -2.809 1 98.25 173 GLY B CA 1
ATOM 4115 C C . GLY B 1 173 ? 3.752 21.391 -2.223 1 98.25 173 GLY B C 1
ATOM 4116 O O . GLY B 1 173 ? 3.738 21.031 -1.043 1 98.25 173 GLY B O 1
ATOM 4117 N N . VAL B 1 174 ? 2.645 21.219 -3.031 1 98.88 174 VAL B N 1
ATOM 4118 C CA . VAL B 1 174 ? 1.478 20.469 -2.578 1 98.88 174 VAL B CA 1
ATOM 4119 C C . VAL B 1 174 ? 1.683 18.969 -2.85 1 98.88 174 VAL B C 1
ATOM 4121 O O . VAL B 1 174 ? 1.882 18.562 -3.996 1 98.88 174 VAL B O 1
ATOM 4124 N N . VAL B 1 175 ? 1.635 18.156 -1.788 1 98.88 175 VAL B N 1
ATOM 4125 C CA . VAL B 1 175 ? 2.045 16.766 -1.955 1 98.88 175 VAL B CA 1
ATOM 4126 C C . VAL B 1 175 ? 0.82 15.859 -1.912 1 98.88 175 VAL B C 1
ATOM 4128 O O . VAL B 1 175 ? 0.925 14.656 -2.154 1 98.88 175 VAL B O 1
ATOM 4131 N N . GLY B 1 176 ? -0.396 16.453 -1.597 1 98.81 176 GLY B N 1
ATOM 4132 C CA . GLY B 1 176 ? -1.566 15.594 -1.565 1 98.81 176 GLY B CA 1
ATOM 4133 C C . GLY B 1 176 ? -2.842 16.328 -1.206 1 98.81 176 GLY B C 1
ATOM 4134 O O . GLY B 1 176 ? -2.863 17.562 -1.166 1 98.81 176 GLY B O 1
ATOM 4135 N N . PHE B 1 177 ? -3.9 15.578 -1.009 1 98.88 177 PHE B N 1
ATOM 4136 C CA . PHE B 1 177 ? -5.262 16.047 -0.777 1 98.88 177 PHE B CA 1
ATOM 4137 C C . PHE B 1 177 ? -5.867 15.367 0.445 1 98.88 177 PHE B C 1
ATOM 4139 O O . PHE B 1 177 ? -5.426 14.289 0.846 1 98.88 177 PHE B O 1
ATOM 4146 N N . ASP B 1 178 ? -6.844 16.047 1.085 1 98.56 178 ASP B N 1
ATOM 4147 C CA . ASP B 1 178 ? -7.547 15.523 2.252 1 98.56 178 ASP B CA 1
ATOM 4148 C C . ASP B 1 178 ? -8.961 16.078 2.336 1 98.56 178 ASP B C 1
ATOM 4150 O O . ASP B 1 178 ? -9.281 17.078 1.68 1 98.56 178 ASP B O 1
ATOM 4154 N N . ILE B 1 179 ? -9.82 15.406 3.062 1 97.81 179 ILE B N 1
ATOM 4155 C CA . ILE B 1 179 ? -11.062 16.031 3.521 1 97.81 179 ILE B CA 1
ATOM 4156 C C . ILE B 1 179 ? -11.117 16 5.047 1 97.81 179 ILE B C 1
ATOM 4158 O O . ILE B 1 179 ? -10.594 15.078 5.68 1 97.81 179 ILE B O 1
ATOM 4162 N N . ALA B 1 180 ? -11.688 17 5.598 1 95.25 180 ALA B N 1
ATOM 4163 C CA . ALA B 1 180 ? -11.812 17.109 7.047 1 95.25 180 ALA B CA 1
ATOM 4164 C C . ALA B 1 180 ? -13.133 17.766 7.441 1 95.25 180 ALA B C 1
ATOM 4166 O O . ALA B 1 180 ? -13.906 18.188 6.574 1 95.25 180 ALA B O 1
ATOM 4167 N N . GLY B 1 181 ? -13.352 17.797 8.703 1 92.12 181 GLY B N 1
ATOM 4168 C CA . GLY B 1 181 ? -14.609 18.281 9.25 1 92.12 181 GLY B CA 1
ATOM 4169 C C . GLY B 1 181 ? -15.422 17.188 9.93 1 92.12 181 GLY B C 1
ATOM 4170 O O . GLY B 1 181 ? -14.906 16.094 10.188 1 92.12 181 GLY B O 1
ATOM 4171 N N . ALA B 1 182 ? -16.641 17.516 10.203 1 87.81 182 ALA B N 1
ATOM 4172 C CA . ALA B 1 182 ? -17.5 16.547 10.883 1 87.81 182 ALA B CA 1
ATOM 4173 C C . ALA B 1 182 ? -17.594 15.242 10.086 1 87.81 182 ALA B C 1
ATOM 4175 O O . ALA B 1 182 ? -17.859 15.266 8.883 1 87.81 182 ALA B O 1
ATOM 4176 N N . GLU B 1 183 ? -17.406 14.148 10.727 1 87.06 183 GLU B N 1
ATOM 4177 C CA . GLU B 1 183 ? -17.422 12.852 10.055 1 87.06 183 GLU B CA 1
ATOM 4178 C C . GLU B 1 183 ? -18.828 12.258 10.039 1 87.06 183 GLU B C 1
ATOM 4180 O O . GLU B 1 183 ? -19.297 11.773 9.008 1 87.06 183 GLU B O 1
ATOM 4185 N N . ALA B 1 184 ? -19.422 12.336 11.234 1 84.81 184 ALA B N 1
ATOM 4186 C CA . ALA B 1 184 ? -20.766 11.781 11.336 1 84.81 184 ALA 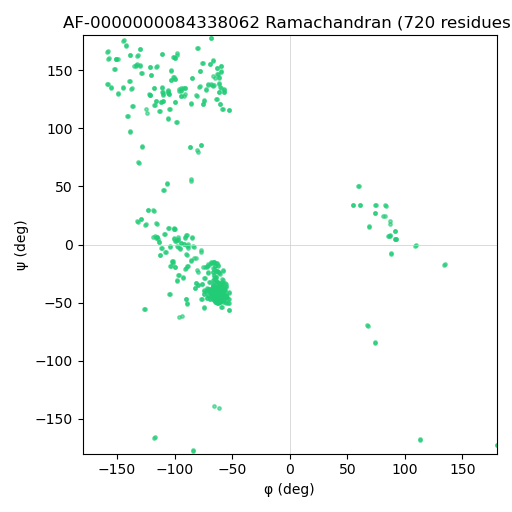B CA 1
ATOM 4187 C C . ALA B 1 184 ? -21.75 12.539 10.438 1 84.81 184 ALA B C 1
ATOM 4189 O O . ALA B 1 184 ? -21.828 13.766 10.516 1 84.81 184 ALA B O 1
ATOM 4190 N N . GLY B 1 185 ? -22.406 11.844 9.617 1 87.75 185 GLY B N 1
ATOM 4191 C CA . GLY B 1 185 ? -23.359 12.477 8.727 1 87.75 185 GLY B CA 1
ATOM 4192 C C . GLY B 1 185 ? -22.75 12.961 7.426 1 87.75 185 GLY B C 1
ATOM 4193 O O . GLY B 1 185 ? -23.469 13.359 6.504 1 87.75 185 GLY B O 1
ATOM 4194 N N . PHE B 1 186 ? -21.453 12.906 7.312 1 92.19 186 PHE B N 1
ATOM 4195 C CA . PHE B 1 186 ? -20.734 13.367 6.125 1 92.19 186 PHE B CA 1
ATOM 4196 C C . PHE B 1 186 ? -19.734 12.328 5.656 1 92.19 186 PHE B C 1
ATOM 4198 O O . PHE B 1 186 ? -18.516 12.547 5.75 1 92.19 186 PHE B O 1
ATOM 4205 N N . PRO B 1 187 ? -20.25 11.242 5.133 1 93 187 PRO B N 1
ATOM 4206 C CA . PRO B 1 187 ? -19.359 10.156 4.719 1 93 187 PRO B CA 1
ATOM 4207 C C . PRO B 1 187 ? -18.406 10.57 3.59 1 93 187 PRO B C 1
ATOM 4209 O O . PRO B 1 187 ? -18.75 11.445 2.789 1 93 187 PRO B O 1
ATOM 4212 N N . PRO B 1 188 ? -17.25 9.953 3.52 1 94.94 188 PRO B N 1
ATOM 4213 C CA . PRO B 1 188 ? -16.297 10.32 2.48 1 94.94 188 PRO B CA 1
ATOM 4214 C C . PRO B 1 188 ? -16.828 10.078 1.07 1 94.94 188 PRO B C 1
ATOM 4216 O O . PRO B 1 188 ? -16.406 10.758 0.125 1 94.94 188 PRO B O 1
ATOM 4219 N N . THR B 1 189 ? -17.781 9.195 0.905 1 95.06 189 THR B N 1
ATOM 4220 C CA . THR B 1 189 ? -18.281 8.828 -0.413 1 95.06 189 THR B CA 1
ATOM 4221 C C . THR B 1 189 ? -19.047 9.992 -1.045 1 95.06 189 THR B C 1
ATOM 4223 O O . THR B 1 189 ? -19.312 9.984 -2.248 1 95.06 189 THR B O 1
ATOM 4226 N N . ARG B 1 190 ? -19.406 10.977 -0.259 1 95 190 ARG B N 1
ATOM 4227 C CA . ARG B 1 190 ? -20 12.195 -0.796 1 95 190 ARG B CA 1
ATOM 4228 C C . ARG B 1 190 ? -19.016 12.938 -1.701 1 95 190 ARG B C 1
ATOM 4230 O O . ARG B 1 190 ? -19.422 13.82 -2.463 1 95 190 ARG B O 1
ATOM 4237 N N . HIS B 1 191 ? -17.781 12.594 -1.607 1 97.19 191 HIS B N 1
ATOM 4238 C CA . HIS B 1 191 ? -16.734 13.297 -2.336 1 97.19 191 HIS B CA 1
ATOM 4239 C C . HIS B 1 191 ? -16.016 12.359 -3.307 1 97.19 191 HIS B C 1
ATOM 4241 O O . HIS B 1 191 ? -14.828 12.539 -3.576 1 97.19 191 HIS B O 1
ATOM 4247 N N . LEU B 1 192 ? -16.672 11.359 -3.832 1 97.19 192 LEU B N 1
ATOM 4248 C CA . LEU B 1 192 ? -16.078 10.32 -4.664 1 97.19 192 LEU B CA 1
ATOM 4249 C C . LEU B 1 192 ? -15.445 10.914 -5.91 1 97.19 192 LEU B C 1
ATOM 4251 O O . LEU B 1 192 ? -14.398 10.453 -6.359 1 97.19 192 LEU B O 1
ATOM 4255 N N . ASP B 1 193 ? -16.094 11.883 -6.512 1 97.69 193 ASP B N 1
ATOM 4256 C CA . ASP B 1 193 ? -15.57 12.484 -7.734 1 97.69 193 ASP B CA 1
ATOM 4257 C C . ASP B 1 193 ? -14.18 13.078 -7.5 1 97.69 193 ASP B C 1
ATOM 4259 O O . ASP B 1 193 ? -13.312 12.992 -8.367 1 97.69 193 ASP B O 1
ATOM 4263 N N . ALA B 1 194 ? -13.938 13.742 -6.332 1 98.56 194 ALA B N 1
ATOM 4264 C CA . ALA B 1 194 ? -12.633 14.305 -5.988 1 98.56 194 ALA B CA 1
ATOM 4265 C C . ALA B 1 194 ? -11.586 13.211 -5.844 1 98.56 194 ALA B C 1
ATOM 4267 O O . ALA B 1 194 ? -10.461 13.352 -6.336 1 98.56 194 ALA B O 1
ATOM 4268 N N . PHE B 1 195 ? -11.977 12.133 -5.23 1 98.56 195 PHE B N 1
ATOM 4269 C CA . PHE B 1 195 ? -11.039 11.039 -4.992 1 98.56 195 PHE B CA 1
ATOM 4270 C C . PHE B 1 195 ? -10.734 10.305 -6.293 1 98.56 195 PHE B C 1
ATOM 4272 O O . PHE B 1 195 ? -9.586 9.898 -6.527 1 98.56 195 PHE B O 1
ATOM 4279 N N . GLU B 1 196 ? -11.727 10.094 -7.156 1 98.12 196 GLU B N 1
ATOM 4280 C CA . GLU B 1 196 ? -11.5 9.508 -8.477 1 98.12 196 GLU B CA 1
ATOM 4281 C C . GLU B 1 196 ? -10.555 10.367 -9.305 1 98.12 196 GLU B C 1
ATOM 4283 O O . GLU B 1 196 ? -9.656 9.844 -9.969 1 98.12 196 GLU B O 1
ATOM 4288 N N . TYR B 1 197 ? -10.758 11.688 -9.25 1 98.69 197 TYR B N 1
ATOM 4289 C CA . TYR B 1 197 ? -9.875 12.609 -9.953 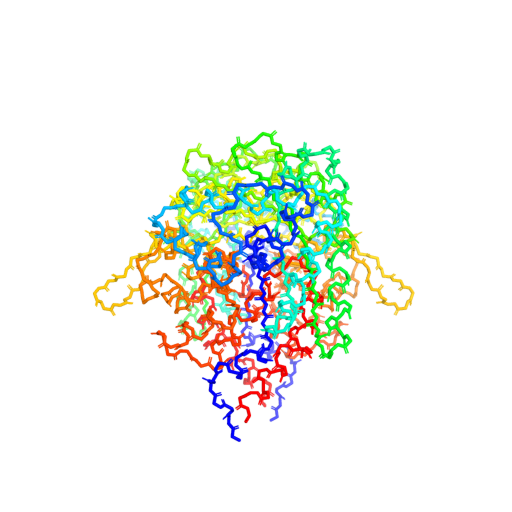1 98.69 197 TYR B CA 1
ATOM 4290 C C . TYR B 1 197 ? -8.438 12.461 -9.461 1 98.69 197 TYR B C 1
ATOM 4292 O O . TYR B 1 197 ? -7.508 12.359 -10.266 1 98.69 197 TYR B O 1
ATOM 4300 N N . MET B 1 198 ? -8.227 12.445 -8.125 1 98.88 198 MET B N 1
ATOM 4301 C CA . MET B 1 198 ? -6.898 12.297 -7.539 1 98.88 198 MET B CA 1
ATOM 4302 C C . MET B 1 198 ? -6.246 10.992 -8 1 98.88 198 MET B C 1
ATOM 4304 O O . MET B 1 198 ? -5.082 10.992 -8.414 1 98.88 198 MET B O 1
ATOM 4308 N N . ARG B 1 199 ? -6.973 9.859 -7.945 1 98.56 199 ARG B N 1
ATOM 4309 C CA . ARG B 1 199 ? -6.449 8.562 -8.383 1 98.56 199 ARG B CA 1
ATOM 4310 C C . ARG B 1 199 ? -6.043 8.602 -9.852 1 98.56 199 ARG B C 1
ATOM 4312 O O . ARG B 1 199 ? -4.949 8.164 -10.211 1 98.56 199 ARG B O 1
ATOM 4319 N N . GLN B 1 200 ? -6.926 9.195 -10.664 1 98.06 200 GLN B N 1
ATOM 4320 C CA . GLN B 1 200 ? -6.688 9.242 -12.102 1 98.06 200 GLN B CA 1
ATOM 4321 C C . GLN B 1 200 ? -5.449 10.07 -12.43 1 98.06 200 GLN B C 1
ATOM 4323 O O . GLN B 1 200 ? -4.77 9.812 -13.43 1 98.06 200 GLN B O 1
ATOM 4328 N N . GLN B 1 201 ? -5.168 10.992 -11.586 1 98.75 201 GLN B N 1
ATOM 4329 C CA . GLN B 1 201 ? -4 11.844 -11.789 1 98.75 201 GLN B CA 1
ATOM 4330 C C . GLN B 1 201 ? -2.762 11.242 -11.133 1 98.75 201 GLN B C 1
ATOM 4332 O O . GLN B 1 201 ? -1.712 11.883 -11.07 1 98.75 201 GLN B O 1
ATOM 4337 N N . ASN B 1 202 ? -2.861 9.984 -10.633 1 98.75 202 ASN B N 1
ATOM 4338 C CA . ASN B 1 202 ? -1.775 9.336 -9.906 1 98.75 202 ASN B CA 1
ATOM 4339 C C . ASN B 1 202 ? -1.314 10.18 -8.719 1 98.75 202 ASN B C 1
ATOM 4341 O O . ASN B 1 202 ? -0.116 10.281 -8.453 1 98.75 202 ASN B O 1
ATOM 4345 N N . ALA B 1 203 ? -2.248 10.914 -8.07 1 98.81 203 ALA B N 1
ATOM 4346 C CA . ALA B 1 203 ? -1.928 11.781 -6.938 1 98.81 203 ALA B CA 1
ATOM 4347 C C . ALA B 1 203 ? -2.258 11.102 -5.613 1 98.81 203 ALA B C 1
ATOM 4349 O O . ALA B 1 203 ? -3.031 10.141 -5.578 1 98.81 203 ALA B O 1
ATOM 4350 N N . HIS B 1 204 ? -1.696 11.562 -4.539 1 98.81 204 HIS B N 1
ATOM 4351 C CA . HIS B 1 204 ? -1.834 10.945 -3.225 1 98.81 204 HIS B CA 1
ATOM 4352 C C . HIS B 1 204 ? -2.855 11.695 -2.371 1 98.81 204 HIS B C 1
ATOM 4354 O O . HIS B 1 204 ? -2.975 12.914 -2.463 1 98.81 204 HIS B O 1
ATOM 4360 N N . PHE B 1 205 ? -3.586 10.969 -1.59 1 98.88 205 PHE B N 1
ATOM 4361 C CA . PHE B 1 205 ? -4.508 11.641 -0.68 1 98.88 205 PHE B CA 1
ATOM 4362 C C . PHE B 1 205 ? -4.75 10.797 0.564 1 98.88 205 PHE B C 1
ATOM 4364 O O . PHE B 1 205 ? -4.539 9.578 0.547 1 98.88 205 PHE B O 1
ATOM 4371 N N . THR B 1 206 ? -5.027 11.43 1.656 1 98.81 206 THR B N 1
ATOM 4372 C CA . THR B 1 206 ? -5.527 10.867 2.906 1 98.81 206 THR B CA 1
ATOM 4373 C C . THR B 1 206 ? -6.973 11.297 3.154 1 98.81 206 THR B C 1
ATOM 4375 O O . THR B 1 206 ? -7.527 12.094 2.395 1 98.81 206 THR B O 1
ATOM 4378 N N . ILE B 1 207 ? -7.66 10.648 4.031 1 98.62 207 ILE B N 1
ATOM 4379 C CA . ILE B 1 207 ? -9.031 10.961 4.414 1 98.62 207 ILE B CA 1
ATOM 4380 C C . ILE B 1 207 ? -9.172 10.883 5.93 1 98.62 207 ILE B C 1
ATOM 4382 O O . ILE B 1 207 ? -8.844 9.859 6.539 1 98.62 207 ILE B O 1
ATOM 4386 N N . HIS B 1 208 ? -9.531 11.992 6.539 1 98.12 208 HIS B N 1
ATOM 4387 C CA . HIS B 1 208 ? -9.977 11.844 7.918 1 98.12 208 HIS B CA 1
ATOM 4388 C C . HIS B 1 208 ? -11.078 10.797 8.031 1 98.12 208 HIS B C 1
ATOM 4390 O O . HIS B 1 208 ? -12.18 10.984 7.508 1 98.12 208 HIS B O 1
ATOM 4396 N N . ALA B 1 209 ? -10.812 9.766 8.711 1 97.56 209 ALA B N 1
ATOM 4397 C CA . ALA B 1 209 ? -11.773 8.688 8.898 1 97.56 209 ALA B CA 1
ATOM 4398 C C . ALA B 1 209 ? -11.438 7.863 10.141 1 97.56 209 ALA B C 1
ATOM 4400 O O . ALA B 1 209 ? -10.273 7.555 10.391 1 97.56 209 ALA B O 1
ATOM 4401 N N . GLY B 1 210 ? -12.484 7.52 10.891 1 95.25 210 GLY B N 1
ATOM 4402 C CA . GLY B 1 210 ? -12.297 6.68 12.062 1 95.25 210 GLY B CA 1
ATOM 4403 C C . GLY B 1 210 ? -11.953 7.465 13.312 1 95.25 210 GLY B C 1
ATOM 4404 O O . GLY B 1 210 ? -11.281 6.949 14.211 1 95.25 210 GLY B O 1
ATOM 4405 N N . GLU B 1 211 ? -12.242 8.734 13.336 1 93.44 211 GLU B N 1
ATOM 4406 C CA . GLU B 1 211 ? -12.125 9.516 14.555 1 93.44 211 GLU B CA 1
ATOM 4407 C C . GLU B 1 211 ? -13.461 9.625 15.273 1 93.44 211 GLU B C 1
ATOM 4409 O O . GLU B 1 211 ? -13.664 8.992 16.312 1 93.44 211 GLU B O 1
ATOM 4414 N N . ALA B 1 212 ? -14.422 10.258 14.547 1 89.81 212 ALA B N 1
ATOM 4415 C CA . ALA B 1 212 ? -15.734 10.461 15.164 1 89.81 212 ALA B CA 1
ATOM 4416 C C . ALA B 1 212 ? -16.75 9.453 14.625 1 89.81 212 ALA B C 1
ATOM 4418 O O . ALA B 1 212 ? -17.844 9.312 15.18 1 89.81 212 ALA B O 1
ATOM 4419 N N . PHE B 1 213 ? -16.422 8.859 13.461 1 87.88 213 PHE B N 1
ATOM 4420 C CA . PHE B 1 213 ? -17.297 7.867 12.844 1 87.88 213 PHE B CA 1
ATOM 4421 C C . PHE B 1 213 ? -16.547 6.562 12.602 1 87.88 213 PHE B C 1
ATOM 4423 O O . PHE B 1 213 ? -15.469 6.559 11.992 1 87.88 213 PHE B O 1
ATOM 4430 N N . GLY B 1 214 ? -16.75 5.586 13.117 1 92.31 214 GLY B N 1
ATOM 4431 C CA . GLY B 1 214 ? -16.109 4.305 13.352 1 92.31 214 GLY B CA 1
ATOM 4432 C C . GLY B 1 214 ? -15.82 3.539 12.078 1 92.31 214 GLY B C 1
ATOM 4433 O O . GLY B 1 214 ? -15.312 4.105 11.102 1 92.31 214 GLY B O 1
ATOM 4434 N N . LEU B 1 215 ? -16.016 2.248 12.102 1 97.12 215 LEU B N 1
ATOM 4435 C CA . LEU B 1 215 ? -15.562 1.279 11.109 1 97.12 215 LEU B CA 1
ATOM 4436 C C . LEU B 1 215 ? -16.188 1.555 9.75 1 97.12 215 LEU B C 1
ATOM 4438 O O . LEU B 1 215 ? -15.516 1.463 8.719 1 97.12 215 LEU B O 1
ATOM 4442 N N . PRO B 1 216 ? -17.484 2.008 9.648 1 96.94 216 PRO B N 1
ATOM 4443 C CA . PRO B 1 216 ? -18.031 2.285 8.32 1 96.94 216 PRO B CA 1
ATOM 4444 C C . PRO B 1 216 ? -17.297 3.414 7.598 1 96.94 216 PRO B C 1
ATOM 4446 O O . PRO B 1 216 ? -17.094 3.346 6.383 1 96.94 216 PRO B O 1
ATOM 4449 N N . SER B 1 217 ? -16.891 4.445 8.336 1 96.94 217 SER B N 1
ATOM 4450 C CA . SER B 1 217 ? -16.156 5.555 7.742 1 96.94 217 SER B CA 1
ATOM 4451 C C . SER B 1 217 ? -14.797 5.09 7.219 1 96.94 217 SER B C 1
ATOM 4453 O O . SER B 1 217 ? -14.383 5.484 6.125 1 96.94 217 SER B O 1
ATOM 4455 N N . ILE B 1 218 ? -14.125 4.273 8.016 1 98.25 218 ILE B N 1
ATOM 4456 C CA . ILE B 1 218 ? -12.82 3.74 7.629 1 98.25 218 ILE B CA 1
ATOM 4457 C C . ILE B 1 218 ? -12.969 2.871 6.383 1 98.25 218 ILE B C 1
ATOM 4459 O O . ILE B 1 218 ? -12.211 3.012 5.422 1 98.25 218 ILE B O 1
ATOM 4463 N N . TRP B 1 219 ? -14 2.01 6.391 1 98.5 219 TRP B N 1
ATOM 4464 C CA . TRP B 1 219 ? -14.258 1.098 5.285 1 98.5 219 TRP B CA 1
ATOM 4465 C C . TRP B 1 219 ? -14.547 1.869 3.998 1 98.5 219 TRP B C 1
ATOM 4467 O O . TRP B 1 219 ? -13.984 1.558 2.945 1 98.5 219 TRP B O 1
ATOM 4477 N N . GLU B 1 220 ? -15.344 2.889 4.02 1 98.12 220 GLU B N 1
ATOM 4478 C CA . GLU B 1 220 ? -15.656 3.688 2.84 1 98.12 220 GLU B CA 1
ATOM 4479 C C . GLU B 1 220 ? -14.422 4.426 2.324 1 98.12 220 GLU B C 1
ATOM 4481 O O . GLU B 1 220 ? -14.203 4.5 1.114 1 98.12 220 GLU B O 1
ATOM 4486 N N . ALA B 1 221 ? -13.648 5.012 3.281 1 98.5 221 ALA B N 1
ATOM 4487 C CA . ALA B 1 221 ? -12.445 5.75 2.908 1 98.5 221 ALA B CA 1
ATOM 4488 C C . ALA B 1 221 ? -11.484 4.867 2.107 1 98.5 221 ALA B C 1
ATOM 4490 O O . ALA B 1 221 ? -10.867 5.332 1.147 1 98.5 221 ALA B O 1
ATOM 4491 N N . LEU B 1 222 ? -11.414 3.594 2.486 1 98.62 222 LEU B N 1
ATOM 4492 C CA . LEU B 1 222 ? -10.453 2.689 1.868 1 98.62 222 LEU B CA 1
ATOM 4493 C C . LEU B 1 222 ? -11.047 2.012 0.641 1 98.62 222 LEU B C 1
ATOM 4495 O O . LEU B 1 222 ? -10.492 2.102 -0.456 1 98.62 222 LEU B O 1
ATOM 4499 N N . GLN B 1 223 ? -12.234 1.43 0.788 1 98.38 223 GLN B N 1
ATOM 4500 C CA . GLN B 1 223 ? -12.719 0.462 -0.19 1 98.38 223 GLN B CA 1
ATOM 4501 C C . GLN B 1 223 ? -13.523 1.149 -1.293 1 98.38 223 GLN B C 1
ATOM 4503 O O . GLN B 1 223 ? -13.688 0.599 -2.383 1 98.38 223 GLN B O 1
ATOM 4508 N N . TRP B 1 224 ? -14.016 2.328 -1.007 1 97.69 224 TRP B N 1
ATOM 4509 C CA . TRP B 1 224 ? -14.734 3.088 -2.025 1 97.69 224 TRP B CA 1
ATOM 4510 C C . TRP B 1 224 ? -13.867 4.215 -2.576 1 97.69 224 TRP B C 1
ATOM 4512 O O . TRP B 1 224 ? -13.766 4.391 -3.793 1 97.69 224 TRP B O 1
ATOM 4522 N N . CYS B 1 225 ? -13.188 4.883 -1.667 1 98.25 225 CYS B N 1
ATOM 4523 C CA . CYS B 1 225 ? -12.523 6.117 -2.074 1 98.25 225 CYS B CA 1
ATOM 4524 C C . CYS B 1 225 ? -11.078 5.852 -2.484 1 98.25 225 CYS B C 1
ATOM 4526 O O . CYS B 1 225 ? -10.508 6.605 -3.271 1 98.25 225 CYS B O 1
ATOM 4528 N N . GLY B 1 226 ? -10.445 4.812 -1.925 1 98.19 226 GLY B N 1
ATOM 4529 C CA . GLY B 1 226 ? -9.086 4.461 -2.318 1 98.19 226 GLY B CA 1
ATOM 4530 C C . GLY B 1 226 ? -8.031 5.277 -1.606 1 98.19 226 GLY B C 1
ATOM 4531 O O . GLY B 1 226 ? -6.977 5.574 -2.178 1 98.19 226 GLY B O 1
ATOM 4532 N N . ALA B 1 227 ? -8.25 5.656 -0.375 1 98.56 227 ALA B N 1
ATOM 4533 C CA . ALA B 1 227 ? -7.312 6.488 0.378 1 98.56 227 ALA B CA 1
ATOM 4534 C C . ALA B 1 227 ? -5.969 5.785 0.55 1 98.56 227 ALA B C 1
ATOM 4536 O O . ALA B 1 227 ? -5.918 4.578 0.792 1 98.56 227 ALA B O 1
ATOM 4537 N N . ASP B 1 228 ? -4.875 6.566 0.507 1 98.56 228 ASP B N 1
ATOM 4538 C CA . ASP B 1 228 ? -3.529 6.055 0.749 1 98.56 228 ASP B CA 1
ATOM 4539 C C . ASP B 1 228 ? -3.26 5.906 2.244 1 98.56 228 ASP B C 1
ATOM 4541 O O . ASP B 1 228 ? -2.469 5.055 2.656 1 98.56 228 ASP B O 1
ATOM 4545 N N . ARG B 1 229 ? -3.834 6.836 2.992 1 98.75 229 ARG B N 1
ATOM 4546 C CA . ARG B 1 229 ? -3.693 6.906 4.445 1 98.75 229 ARG B CA 1
ATOM 4547 C C . ARG B 1 229 ? -5.023 7.246 5.105 1 98.75 229 ARG B C 1
ATOM 4549 O O . ARG B 1 229 ? -5.977 7.645 4.434 1 98.75 229 ARG B O 1
ATOM 4556 N N . LEU B 1 230 ? -5.07 6.992 6.367 1 98.75 230 LEU B N 1
ATOM 4557 C CA . LEU B 1 230 ? -6.227 7.414 7.148 1 98.75 230 LEU B CA 1
ATOM 4558 C C . LEU B 1 230 ? -5.836 8.492 8.148 1 98.75 230 LEU B C 1
ATOM 4560 O O . LEU B 1 230 ? -4.98 8.273 9.008 1 98.75 230 LEU B O 1
ATOM 4564 N N . GLY B 1 231 ? -6.391 9.672 7.934 1 98.5 231 GLY B N 1
ATOM 4565 C CA . GLY B 1 231 ? -6.293 10.633 9.023 1 98.5 231 GLY B CA 1
ATOM 4566 C C . GLY B 1 231 ? -6.918 10.133 10.312 1 98.5 231 GLY B C 1
ATOM 4567 O O . GLY B 1 231 ? -8.133 9.938 10.383 1 98.5 231 GLY B O 1
ATOM 4568 N N . HIS B 1 232 ? -6.129 9.977 11.312 1 97.94 232 HIS B N 1
ATOM 4569 C CA . HIS B 1 232 ? -6.461 9.375 12.602 1 97.94 232 HIS B CA 1
ATOM 4570 C C . HIS B 1 232 ? -6.578 7.859 12.484 1 97.94 232 HIS B C 1
ATOM 4572 O O . HIS B 1 232 ? -5.605 7.137 12.719 1 97.94 232 HIS B O 1
ATOM 4578 N N . GLY B 1 233 ? -7.762 7.324 12.062 1 97.69 233 GLY B N 1
ATOM 4579 C CA . GLY B 1 233 ? -7.992 5.895 11.93 1 97.69 233 GLY B CA 1
ATOM 4580 C C . GLY B 1 233 ? -8.039 5.168 13.258 1 97.69 233 GLY B C 1
ATOM 4581 O O . GLY B 1 233 ? -7.914 3.941 13.305 1 97.69 233 GLY B O 1
ATOM 4582 N N . VAL B 1 234 ? -8.172 5.883 14.359 1 97.25 234 VAL B N 1
ATOM 4583 C CA . VAL B 1 234 ? -7.98 5.379 15.711 1 97.25 234 VAL B CA 1
ATOM 4584 C C . VAL B 1 234 ? -9.023 4.309 16.016 1 97.25 234 VAL B C 1
ATOM 4586 O O . VAL B 1 234 ? -8.742 3.336 16.719 1 97.25 234 VAL B O 1
ATOM 4589 N N . ARG B 1 235 ? -10.203 4.371 15.453 1 97.44 235 ARG B N 1
ATOM 4590 C CA . ARG B 1 235 ? -11.305 3.471 15.797 1 97.44 235 ARG B CA 1
ATOM 4591 C C . ARG B 1 235 ? -11.211 2.172 15.008 1 97.44 235 ARG B C 1
ATOM 4593 O O . ARG B 1 235 ? -12.102 1.321 15.094 1 97.44 235 ARG B O 1
ATOM 4600 N N . ILE B 1 236 ? -10.141 1.959 14.242 1 98.69 236 ILE B N 1
ATOM 4601 C CA . ILE B 1 236 ? -9.898 0.655 13.641 1 98.69 236 ILE B CA 1
ATOM 4602 C C . ILE B 1 236 ? -9.812 -0.413 14.727 1 98.69 236 ILE B C 1
ATOM 4604 O O . ILE B 1 236 ? -10.078 -1.591 14.469 1 98.69 236 ILE B O 1
ATOM 4608 N N . VAL B 1 237 ? -9.5 0.036 15.977 1 98.25 237 VAL B N 1
ATOM 4609 C CA . VAL B 1 237 ? -9.367 -0.857 17.125 1 98.25 237 VAL B CA 1
ATOM 4610 C C . VAL B 1 237 ? -10.703 -1.532 17.406 1 98.25 237 VAL B C 1
ATOM 4612 O O . VAL B 1 237 ? -10.742 -2.625 17.984 1 98.25 237 VAL B O 1
ATOM 4615 N N . ASP B 1 238 ? -11.828 -0.909 16.953 1 98.25 238 ASP B N 1
ATOM 4616 C CA . ASP B 1 238 ? -13.156 -1.481 17.156 1 98.25 238 ASP B CA 1
ATOM 4617 C C . ASP B 1 238 ? -13.312 -2.791 16.391 1 98.25 238 ASP B C 1
ATOM 4619 O O . ASP B 1 238 ? -14.242 -3.561 16.641 1 98.25 238 ASP B O 1
ATOM 4623 N N . ASP B 1 239 ? -12.438 -3.064 15.477 1 98.69 239 ASP B N 1
ATOM 4624 C CA . ASP B 1 239 ? -12.477 -4.289 14.68 1 98.69 239 ASP B CA 1
ATOM 4625 C C . ASP B 1 239 ? -11.484 -5.32 15.219 1 98.69 239 ASP B C 1
ATOM 4627 O O . ASP B 1 239 ? -11.102 -6.25 14.5 1 98.69 239 ASP B O 1
ATOM 4631 N N . ILE B 1 240 ? -10.953 -5.125 16.422 1 98.56 240 ILE B N 1
ATOM 4632 C CA . ILE B 1 240 ? -10 -6.016 17.078 1 98.56 240 ILE B CA 1
ATOM 4633 C C . ILE B 1 240 ? -10.562 -6.504 18.406 1 98.56 240 ILE B C 1
ATOM 4635 O O . ILE B 1 240 ? -11.047 -5.707 19.203 1 98.56 240 ILE B O 1
ATOM 4639 N N . THR B 1 241 ? -10.547 -7.734 18.578 1 98.06 241 THR B N 1
ATOM 4640 C CA . THR B 1 241 ? -10.953 -8.32 19.859 1 98.06 241 THR B CA 1
ATOM 4641 C C . THR B 1 241 ? -9.742 -8.906 20.578 1 98.06 241 THR B C 1
ATOM 4643 O O . THR B 1 241 ? -8.906 -9.578 19.969 1 98.06 241 THR B O 1
ATOM 4646 N N . VAL B 1 242 ? -9.594 -8.539 21.797 1 96.25 242 VAL B N 1
ATOM 4647 C CA . VAL B 1 242 ? -8.523 -9.07 22.641 1 96.25 242 VAL B CA 1
ATOM 4648 C C . VAL B 1 242 ? -9.117 -9.977 23.719 1 96.25 242 VAL B C 1
ATOM 4650 O O . VAL B 1 242 ? -10 -9.562 24.469 1 96.25 242 VAL B O 1
ATOM 4653 N N . ASP B 1 243 ? -8.672 -11.18 23.766 1 94.75 243 ASP B N 1
ATOM 4654 C CA . ASP B 1 243 ? -9.234 -12.102 24.75 1 94.75 243 ASP B CA 1
ATOM 4655 C C . ASP B 1 243 ? -8.547 -11.93 26.109 1 94.75 243 ASP B C 1
ATOM 4657 O O . ASP B 1 243 ? -7.707 -11.039 26.281 1 94.75 243 ASP B O 1
ATOM 4661 N N . ASP B 1 244 ? -8.953 -12.742 27.016 1 93.62 244 ASP B N 1
ATOM 4662 C CA . ASP B 1 244 ? -8.508 -12.609 28.391 1 93.62 244 ASP B CA 1
ATOM 4663 C C . ASP B 1 244 ? -7.012 -12.906 28.516 1 93.62 244 ASP B C 1
ATOM 4665 O O . ASP B 1 244 ? -6.352 -12.438 29.438 1 93.62 244 ASP B O 1
ATOM 4669 N N . ASP B 1 245 ? -6.406 -13.68 27.594 1 93.31 245 ASP B N 1
ATOM 4670 C CA . ASP B 1 245 ? -4.992 -14.047 27.609 1 93.31 245 ASP B CA 1
ATOM 4671 C C . ASP B 1 245 ? -4.145 -13.008 26.891 1 93.31 245 ASP B C 1
ATOM 4673 O O . ASP B 1 245 ? -2.922 -13.148 26.797 1 93.31 245 ASP B O 1
ATOM 4677 N N . GLY B 1 246 ? -4.805 -11.984 26.328 1 90.38 246 GLY B N 1
ATOM 4678 C CA . GLY B 1 246 ? -4.09 -10.906 25.672 1 90.38 246 GLY B CA 1
ATOM 4679 C C . GLY B 1 246 ? -3.895 -11.133 24.188 1 90.38 246 GLY B C 1
ATOM 4680 O O . GLY B 1 246 ? -3.229 -10.344 23.516 1 90.38 246 GLY B O 1
ATOM 4681 N N . ASN B 1 247 ? -4.48 -12.203 23.703 1 93.69 247 ASN B N 1
ATOM 4682 C CA . ASN B 1 247 ? -4.367 -12.492 22.281 1 93.69 247 ASN B CA 1
ATOM 4683 C C . ASN B 1 247 ? -5.359 -11.68 21.469 1 93.69 247 ASN B C 1
ATOM 4685 O O . ASN B 1 247 ? -6.555 -11.656 21.766 1 93.69 247 ASN B O 1
ATOM 4689 N N . ALA B 1 248 ? -4.836 -11.031 20.484 1 96.75 248 ALA B N 1
ATOM 4690 C CA . ALA B 1 248 ? -5.676 -10.172 19.656 1 96.75 248 ALA B CA 1
ATOM 4691 C C . ALA B 1 248 ? -6.164 -10.914 18.422 1 96.75 248 ALA B C 1
ATOM 4693 O O . ALA B 1 248 ? -5.406 -11.672 17.797 1 96.75 248 ALA B O 1
ATOM 4694 N N . ARG B 1 249 ? -7.391 -10.82 18.156 1 97.56 249 ARG B N 1
ATOM 4695 C CA . ARG B 1 249 ? -8.008 -11.297 16.922 1 97.56 249 ARG B CA 1
ATOM 4696 C C . ARG B 1 249 ? -8.508 -10.125 16.078 1 97.56 249 ARG B C 1
ATOM 4698 O O . ARG B 1 249 ? -9.289 -9.297 16.562 1 97.56 249 ARG B O 1
ATOM 4705 N N . LEU B 1 250 ? -8.055 -10.047 14.914 1 98.56 250 LEU B N 1
ATOM 4706 C CA . LEU B 1 250 ? -8.43 -8.953 14.023 1 98.56 250 LEU B CA 1
ATOM 4707 C C . LEU B 1 250 ? -9.648 -9.32 13.188 1 98.56 250 LEU B C 1
ATOM 4709 O O . LEU B 1 250 ? -9.75 -10.438 12.688 1 98.56 250 LEU B O 1
ATOM 4713 N N . GLY B 1 251 ? -10.594 -8.391 13.094 1 98.5 251 GLY B N 1
ATOM 4714 C CA . GLY B 1 251 ? -11.617 -8.508 12.062 1 98.5 251 GLY B CA 1
ATOM 4715 C C . GLY B 1 251 ? -11.07 -8.312 10.656 1 98.5 251 GLY B C 1
ATOM 4716 O O . GLY B 1 251 ? -9.875 -8.055 10.484 1 98.5 251 GLY B O 1
ATOM 4717 N N . ARG B 1 252 ? -11.875 -8.438 9.641 1 98.38 252 ARG B N 1
ATOM 4718 C CA . ARG B 1 252 ? -11.453 -8.422 8.242 1 98.38 252 ARG B CA 1
ATOM 4719 C C . ARG B 1 252 ? -10.898 -7.051 7.852 1 98.38 252 ARG B C 1
ATOM 4721 O O . ARG B 1 252 ? -9.938 -6.961 7.09 1 98.38 252 ARG B O 1
ATOM 4728 N N . LEU B 1 253 ? -11.555 -5.984 8.328 1 98.81 253 LEU B N 1
ATOM 4729 C CA . LEU B 1 253 ? -11.109 -4.645 7.973 1 98.81 253 LEU B CA 1
ATOM 4730 C C . LEU B 1 253 ? -9.766 -4.328 8.633 1 98.81 253 LEU B C 1
ATOM 4732 O O . LEU B 1 253 ? -8.852 -3.828 7.973 1 98.81 253 LEU B O 1
ATOM 4736 N N . ALA B 1 254 ? -9.633 -4.609 9.922 1 98.88 254 ALA B N 1
ATOM 4737 C CA . ALA B 1 254 ? -8.367 -4.406 10.625 1 98.88 254 ALA B CA 1
ATOM 4738 C C . ALA B 1 254 ? -7.254 -5.23 9.984 1 98.88 254 ALA B C 1
ATOM 4740 O O . ALA B 1 254 ? -6.133 -4.746 9.82 1 98.88 254 ALA B O 1
ATOM 4741 N N . ALA B 1 255 ? -7.547 -6.48 9.664 1 98.75 255 ALA B N 1
ATOM 4742 C CA . ALA B 1 255 ? -6.559 -7.34 9.008 1 98.75 255 ALA B CA 1
ATOM 4743 C C . ALA B 1 255 ? -6.105 -6.746 7.68 1 98.75 255 ALA B C 1
ATOM 4745 O O . ALA B 1 255 ? -4.91 -6.715 7.383 1 98.75 255 ALA B O 1
ATOM 4746 N N . TYR B 1 256 ? -7.078 -6.254 6.934 1 98.69 256 TYR B N 1
ATOM 4747 C CA . TYR B 1 256 ? -6.77 -5.641 5.648 1 98.69 256 TYR B CA 1
ATOM 4748 C C . TYR B 1 256 ? -5.855 -4.43 5.828 1 98.69 256 TYR B C 1
ATOM 4750 O O . TYR B 1 256 ? -4.863 -4.281 5.109 1 98.69 256 TYR B O 1
ATOM 4758 N N . VAL B 1 257 ? -6.176 -3.59 6.785 1 98.81 257 VAL B N 1
ATOM 4759 C CA . VAL B 1 257 ? -5.41 -2.377 7.059 1 98.81 257 VAL B CA 1
ATOM 4760 C C . VAL B 1 257 ? -3.977 -2.744 7.426 1 98.81 257 VAL B C 1
ATOM 4762 O O . VAL B 1 257 ? -3.025 -2.141 6.926 1 98.81 257 VAL B O 1
ATOM 4765 N N . ARG B 1 258 ? -3.822 -3.703 8.289 1 98.75 258 ARG B N 1
ATOM 4766 C CA . ARG B 1 258 ? -2.494 -4.125 8.719 1 98.75 258 ARG B CA 1
ATOM 4767 C C . ARG B 1 258 ? -1.732 -4.785 7.57 1 98.75 258 ARG B C 1
ATOM 4769 O O . ARG B 1 258 ? -0.561 -4.48 7.34 1 98.75 258 ARG B O 1
ATOM 4776 N N . ASP B 1 259 ? -2.416 -5.637 6.801 1 98.31 259 ASP B N 1
ATOM 4777 C CA . ASP B 1 259 ? -1.786 -6.418 5.738 1 98.31 259 ASP B CA 1
ATOM 4778 C C . ASP B 1 259 ? -1.278 -5.508 4.621 1 98.31 259 ASP B C 1
ATOM 4780 O O . ASP B 1 259 ? -0.235 -5.777 4.02 1 98.31 259 ASP B O 1
ATOM 4784 N N . THR B 1 260 ? -2.053 -4.445 4.328 1 98.12 260 THR B N 1
ATOM 4785 C CA . THR B 1 260 ? -1.712 -3.572 3.213 1 98.12 260 THR B CA 1
ATOM 4786 C C . THR B 1 260 ? -0.886 -2.381 3.691 1 98.12 260 THR B C 1
ATOM 4788 O O . THR B 1 260 ? -0.555 -1.491 2.904 1 98.12 260 THR B O 1
ATOM 4791 N N . ARG B 1 261 ? -0.595 -2.338 4.988 1 98.06 261 ARG B N 1
ATOM 4792 C CA . ARG B 1 261 ? 0.277 -1.35 5.617 1 98.06 261 ARG B CA 1
ATOM 4793 C C . ARG B 1 261 ? -0.277 0.06 5.438 1 98.06 261 ARG B C 1
ATOM 4795 O O . ARG B 1 261 ? 0.48 1.007 5.211 1 98.06 261 ARG B O 1
ATOM 4802 N N . ILE B 1 262 ? -1.599 0.202 5.426 1 98.69 262 ILE B N 1
ATOM 4803 C CA . ILE B 1 262 ? -2.223 1.52 5.391 1 98.69 262 ILE B CA 1
ATOM 4804 C C . ILE B 1 262 ? -1.809 2.318 6.625 1 98.69 262 ILE B C 1
ATOM 4806 O O . ILE B 1 262 ? -2.045 1.89 7.758 1 98.69 262 ILE B O 1
ATOM 4810 N N . PRO B 1 263 ? -1.184 3.461 6.434 1 98.88 263 PRO B N 1
ATOM 4811 C CA . PRO B 1 263 ? -0.74 4.234 7.598 1 98.88 263 PRO B CA 1
ATOM 4812 C C . PRO B 1 263 ? -1.9 4.871 8.359 1 98.88 263 PRO B C 1
ATOM 4814 O O . PRO B 1 263 ? -2.857 5.352 7.742 1 98.88 263 PRO B O 1
ATOM 4817 N N . LEU B 1 264 ? -1.813 4.809 9.625 1 98.88 264 LEU B N 1
ATOM 4818 C CA . LEU B 1 264 ? -2.75 5.477 10.523 1 98.88 264 LEU B CA 1
ATOM 4819 C C . LEU B 1 264 ? -2.115 6.719 11.148 1 98.88 264 LEU B C 1
ATOM 4821 O O . LEU B 1 264 ? -1.099 6.621 11.836 1 98.88 264 LEU B O 1
ATOM 4825 N N . GLU B 1 265 ? -2.674 7.887 10.859 1 98.88 265 GLU B N 1
ATOM 4826 C CA . GLU B 1 265 ? -2.154 9.148 11.383 1 98.88 265 GLU B CA 1
ATOM 4827 C C . GLU B 1 265 ? -2.74 9.461 12.758 1 98.88 265 GLU B C 1
ATOM 4829 O O . GLU B 1 265 ? -3.662 10.273 12.875 1 98.88 265 GLU B O 1
ATOM 4834 N N . MET B 1 266 ? -2.168 8.93 13.711 1 98.62 266 MET B N 1
ATOM 4835 C CA . MET B 1 266 ? -2.746 9.047 15.047 1 98.62 266 MET B CA 1
ATOM 4836 C C . MET B 1 266 ? -2.316 10.352 15.711 1 98.62 266 MET B C 1
ATOM 4838 O O . MET B 1 266 ? -1.178 10.789 15.547 1 98.62 266 MET B O 1
ATOM 4842 N N . CYS B 1 267 ? -3.182 10.922 16.422 1 98.62 267 CYS B N 1
ATOM 4843 C CA . CYS B 1 267 ? -2.973 12.156 17.172 1 98.62 267 CYS B CA 1
ATOM 4844 C C . CYS B 1 267 ? -3.379 12 18.625 1 98.62 267 CYS B C 1
ATOM 4846 O O . CYS B 1 267 ? -4.457 12.438 19.031 1 98.62 267 CYS B O 1
ATOM 4848 N N . PRO B 1 268 ? -2.486 11.484 19.453 1 98.5 268 PRO B N 1
ATOM 4849 C CA . PRO B 1 268 ? -2.854 10.984 20.781 1 98.5 268 PRO B CA 1
ATOM 4850 C C . PRO B 1 268 ? -3.627 12.008 21.594 1 98.5 268 PRO B C 1
ATOM 4852 O O . PRO B 1 268 ? -4.77 11.758 21.984 1 98.5 268 PRO B O 1
ATOM 4855 N N . THR B 1 269 ? -3.07 13.18 21.797 1 98.12 269 THR B N 1
ATOM 4856 C CA . THR B 1 269 ? -3.723 14.172 22.641 1 98.12 269 THR B CA 1
ATOM 4857 C C . THR B 1 269 ? -5.008 14.68 22 1 98.12 269 THR B C 1
ATOM 4859 O O . THR B 1 269 ? -6.043 14.789 22.656 1 98.12 269 THR B O 1
ATOM 4862 N N . SER B 1 270 ? -4.957 14.977 20.719 1 97.31 270 SER B N 1
ATOM 4863 C CA . SER B 1 270 ? -6.148 15.422 20.016 1 97.31 270 SER B CA 1
ATOM 4864 C C . SER B 1 270 ? -7.254 14.375 20.047 1 97.31 270 SER B C 1
ATOM 4866 O O . SER B 1 270 ? -8.43 14.703 20.219 1 97.31 270 SER B O 1
ATOM 4868 N N . ASN B 1 271 ? -6.898 13.07 19.875 1 97.31 271 ASN B N 1
ATOM 4869 C CA . ASN B 1 271 ? -7.879 11.992 19.922 1 97.31 271 ASN B CA 1
ATOM 4870 C C . ASN B 1 271 ? -8.562 11.906 21.281 1 97.31 271 ASN B C 1
ATOM 4872 O O . ASN B 1 271 ? -9.734 11.539 21.375 1 97.31 271 ASN B O 1
ATOM 4876 N N . VAL B 1 272 ? -7.828 12.234 22.359 1 97 272 VAL B N 1
ATOM 4877 C CA . VAL B 1 272 ? -8.43 12.281 23.688 1 97 272 VAL B CA 1
ATOM 4878 C C . VAL B 1 272 ? -9.344 13.5 23.797 1 97 272 VAL B C 1
ATOM 4880 O O . VAL B 1 272 ? -10.484 13.391 24.25 1 97 272 VAL B O 1
ATOM 4883 N N . ASP B 1 273 ? -8.859 14.688 23.328 1 96 273 ASP B N 1
ATOM 4884 C CA . ASP B 1 273 ? -9.602 15.938 23.406 1 96 273 ASP B CA 1
ATOM 4885 C C . ASP B 1 273 ? -10.938 15.828 22.656 1 96 273 ASP B C 1
ATOM 4887 O O . ASP B 1 273 ? -11.938 16.406 23.078 1 96 273 ASP B O 1
ATOM 4891 N N . THR B 1 274 ? -10.977 15.055 21.531 1 93.75 274 THR B N 1
ATOM 4892 C CA . THR B 1 274 ? -12.156 14.961 20.688 1 93.75 274 THR B CA 1
ATOM 4893 C C . THR B 1 274 ? -13.078 13.844 21.156 1 93.75 274 THR B C 1
ATOM 4895 O O . THR B 1 274 ? -14.188 13.68 20.641 1 93.75 274 THR B O 1
ATOM 4898 N N . GLY B 1 275 ? -12.562 13.008 22.141 1 93.31 275 GLY B N 1
ATOM 4899 C CA . GLY B 1 275 ? -13.367 11.914 22.672 1 93.31 275 GLY B CA 1
ATOM 4900 C C . GLY B 1 275 ? -13.164 10.609 21.922 1 93.31 275 GLY B C 1
ATOM 4901 O O . GLY B 1 275 ? -13.82 9.609 22.234 1 93.31 275 GLY B O 1
ATOM 4902 N N . ALA B 1 276 ? -12.273 10.555 20.984 1 93.44 276 ALA B N 1
ATOM 4903 C CA . ALA B 1 276 ? -11.992 9.336 20.234 1 93.44 276 ALA B CA 1
ATOM 4904 C C . ALA B 1 276 ? -11.281 8.305 21.109 1 93.44 276 ALA B C 1
ATOM 4906 O O . ALA B 1 276 ? -11.352 7.102 20.844 1 93.44 276 ALA B O 1
ATOM 4907 N N . ALA B 1 277 ? -10.602 8.766 22.125 1 95.62 277 ALA B N 1
ATOM 4908 C CA . ALA B 1 277 ? -9.992 7.93 23.156 1 95.62 277 ALA B CA 1
ATOM 4909 C C . ALA B 1 277 ? -10.281 8.469 24.547 1 95.62 277 ALA B C 1
ATOM 4911 O O . ALA B 1 277 ? -10.438 9.68 24.734 1 95.62 277 ALA B O 1
ATOM 4912 N N . LYS B 1 278 ? -10.281 7.637 25.531 1 95.5 278 LYS B N 1
ATOM 4913 C CA . LYS B 1 278 ? -10.648 8.047 26.891 1 95.5 278 LYS B CA 1
ATOM 4914 C C . LYS B 1 278 ? -9.461 8.703 27.594 1 95.5 278 LYS B C 1
ATOM 4916 O O . LYS B 1 278 ? -9.648 9.617 28.406 1 95.5 278 LYS B O 1
ATOM 4921 N N . SER B 1 279 ? -8.352 8.203 27.359 1 97.56 279 SER B N 1
ATOM 4922 C CA . SER B 1 279 ? -7.09 8.672 27.938 1 97.56 279 SER B CA 1
ATOM 4923 C C . SER B 1 279 ? -5.898 8.242 27.078 1 97.56 279 SER B C 1
ATOM 4925 O O . SER B 1 279 ? -6.047 7.441 26.156 1 97.56 279 SER B O 1
ATOM 4927 N N . ILE B 1 280 ? -4.746 8.836 27.359 1 98.31 280 ILE B N 1
ATOM 4928 C CA . ILE B 1 280 ? -3.541 8.43 26.641 1 98.31 280 ILE B CA 1
ATOM 4929 C C . ILE B 1 280 ? -3.24 6.961 26.938 1 98.31 280 ILE B C 1
ATOM 4931 O O . ILE B 1 280 ? -2.861 6.207 26.047 1 98.31 280 ILE B O 1
ATOM 4935 N N . ALA B 1 281 ? -3.443 6.523 28.172 1 98.31 281 ALA B N 1
ATOM 4936 C CA . ALA B 1 281 ? -3.182 5.148 28.578 1 98.31 281 ALA B CA 1
ATOM 4937 C C . ALA B 1 281 ? -4.066 4.172 27.812 1 98.31 281 ALA B C 1
ATOM 4939 O O . ALA B 1 281 ? -3.654 3.045 27.531 1 98.31 281 ALA B O 1
ATOM 4940 N N . GLU B 1 282 ? -5.258 4.613 27.484 1 97.75 282 GLU B N 1
ATOM 4941 C CA . GLU B 1 282 ? -6.215 3.76 26.781 1 97.75 282 GLU B CA 1
ATOM 4942 C C . GLU B 1 282 ? -6.234 4.059 25.281 1 97.75 282 GLU B C 1
ATOM 4944 O O . GLU B 1 282 ? -7.059 3.52 24.547 1 97.75 282 GLU B O 1
ATOM 4949 N N . HIS B 1 283 ? -5.383 4.941 24.906 1 98.31 283 HIS B N 1
ATOM 4950 C CA . HIS B 1 283 ? -5.32 5.273 23.5 1 98.31 283 HIS B CA 1
ATOM 4951 C C . HIS B 1 283 ? -4.949 4.055 22.656 1 98.31 283 HIS B C 1
ATOM 4953 O O . HIS B 1 283 ? -4.027 3.314 23 1 98.31 283 HIS B O 1
ATOM 4959 N N . PRO B 1 284 ? -5.578 3.846 21.516 1 98.06 284 PRO B N 1
ATOM 4960 C CA . PRO B 1 284 ? -5.387 2.664 20.672 1 98.06 284 PRO B CA 1
ATOM 4961 C C . PRO B 1 284 ? -3.959 2.529 20.141 1 98.06 284 PRO B C 1
ATOM 4963 O O . PRO B 1 284 ? -3.543 1.439 19.75 1 98.06 284 PRO B O 1
ATOM 4966 N N . ILE B 1 285 ? -3.174 3.578 20.156 1 98.62 285 ILE B N 1
ATOM 4967 C CA . ILE B 1 285 ? -1.841 3.557 19.562 1 98.62 285 ILE B CA 1
ATOM 4968 C C . ILE B 1 285 ? -0.991 2.488 20.25 1 98.62 285 ILE B C 1
ATOM 4970 O O . ILE B 1 285 ? -0.149 1.852 19.609 1 98.62 285 ILE B O 1
ATOM 4974 N N . GLY B 1 286 ? -1.174 2.256 21.578 1 98.06 286 GLY B N 1
ATOM 4975 C CA . GLY B 1 286 ? -0.417 1.226 22.266 1 98.06 286 GLY B CA 1
ATOM 4976 C C . GLY B 1 286 ? -0.629 -0.161 21.688 1 98.06 286 GLY B C 1
ATOM 4977 O O . GLY B 1 286 ? 0.325 -0.812 21.266 1 98.06 286 GLY B O 1
ATOM 4978 N N . LEU B 1 287 ? -1.922 -0.562 21.594 1 98.19 287 LEU B N 1
ATOM 4979 C CA . LEU B 1 287 ? -2.273 -1.879 21.062 1 98.19 287 LEU B CA 1
ATOM 4980 C C . LEU B 1 287 ? -1.879 -2.006 19.594 1 98.19 287 LEU B C 1
ATOM 4982 O O . LEU B 1 287 ? -1.328 -3.029 19.188 1 98.19 287 LEU B O 1
ATOM 4986 N N . LEU B 1 288 ? -2.158 -1.008 18.812 1 98.69 288 LEU B N 1
ATOM 4987 C CA . LEU B 1 288 ? -1.898 -1.057 17.375 1 98.69 288 LEU B CA 1
ATOM 4988 C C . LEU B 1 288 ? -0.402 -1.146 17.094 1 98.69 288 LEU B C 1
ATOM 4990 O O . LEU B 1 288 ? 0.02 -1.831 16.156 1 98.69 288 LEU B O 1
ATOM 4994 N N . ALA B 1 289 ? 0.395 -0.431 17.891 1 98.56 289 ALA B N 1
ATOM 4995 C CA . ALA B 1 289 ? 1.847 -0.537 17.75 1 98.56 289 ALA B CA 1
ATOM 4996 C C . ALA B 1 289 ? 2.324 -1.948 18.094 1 98.56 289 ALA B C 1
ATOM 4998 O O . ALA B 1 289 ? 3.176 -2.502 17.391 1 98.56 289 ALA B O 1
ATOM 4999 N N . GLU B 1 290 ? 1.799 -2.502 19.125 1 97.5 290 GLU B N 1
ATOM 5000 C CA . GLU B 1 290 ? 2.154 -3.865 19.516 1 97.5 290 GLU B CA 1
ATOM 5001 C C . GLU B 1 290 ? 1.833 -4.855 18.406 1 97.5 290 GLU B C 1
ATOM 5003 O O . GLU B 1 290 ? 2.582 -5.809 18.172 1 97.5 290 GLU B O 1
ATOM 5008 N N . LEU B 1 291 ? 0.726 -4.629 17.75 1 98 291 LEU B N 1
ATOM 5009 C CA . LEU B 1 291 ? 0.271 -5.512 16.688 1 98 291 LEU B CA 1
ATOM 5010 C C . LEU B 1 291 ? 0.942 -5.156 15.359 1 98 291 LEU B C 1
ATOM 5012 O O . LEU B 1 291 ? 0.6 -5.715 14.32 1 98 291 LEU B O 1
ATOM 5016 N N . ARG B 1 292 ? 1.766 -4.152 15.328 1 97.94 292 ARG B N 1
ATOM 5017 C CA . ARG B 1 292 ? 2.637 -3.768 14.219 1 97.94 292 ARG B CA 1
ATOM 5018 C C . ARG B 1 292 ? 1.838 -3.131 13.094 1 97.94 292 ARG B C 1
ATOM 5020 O O . ARG B 1 292 ? 2.191 -3.27 11.922 1 97.94 292 ARG B O 1
ATOM 5027 N N . PHE B 1 293 ? 0.703 -2.512 13.414 1 98.75 293 PHE B N 1
ATOM 5028 C CA . PHE B 1 293 ? 0.093 -1.619 12.438 1 98.75 293 PHE B CA 1
ATOM 5029 C C . PHE B 1 293 ? 1.041 -0.481 12.078 1 98.75 293 PHE B C 1
ATOM 5031 O O . PHE B 1 293 ? 1.945 -0.153 12.852 1 98.75 293 PHE B O 1
ATOM 5038 N N . ARG B 1 294 ? 0.924 0.09 10.906 1 98.5 294 ARG B N 1
ATOM 5039 C CA . ARG B 1 294 ? 1.69 1.268 10.516 1 98.5 294 ARG B CA 1
ATOM 5040 C C . ARG B 1 294 ? 1.123 2.529 11.156 1 98.5 294 ARG B C 1
ATOM 5042 O O . ARG B 1 294 ? 0.375 3.273 10.523 1 98.5 294 ARG B O 1
ATOM 5049 N N . VAL B 1 295 ? 1.554 2.793 12.359 1 98.81 295 VAL B N 1
ATOM 5050 C CA . VAL B 1 295 ? 1.039 3.941 13.102 1 98.81 295 VAL B CA 1
ATOM 5051 C C . VAL B 1 295 ? 2.064 5.074 13.07 1 98.81 295 VAL B C 1
ATOM 5053 O O . VAL B 1 295 ? 3.271 4.828 13.109 1 98.81 295 VAL B O 1
ATOM 5056 N N . THR B 1 296 ? 1.589 6.238 12.953 1 98.81 296 THR B N 1
ATOM 5057 C CA . THR B 1 296 ? 2.402 7.445 13.047 1 98.81 296 THR B CA 1
ATOM 5058 C C . THR B 1 296 ? 1.899 8.344 14.172 1 98.81 296 THR B C 1
ATOM 5060 O O . THR B 1 296 ? 0.733 8.266 14.562 1 98.81 296 THR B O 1
ATOM 5063 N N . VAL B 1 297 ? 2.76 9.141 14.742 1 98.94 297 VAL B N 1
ATOM 5064 C CA . VAL B 1 297 ? 2.43 10.078 15.812 1 98.94 297 VAL B CA 1
ATOM 5065 C C . VAL B 1 297 ? 2.373 11.5 15.258 1 98.94 297 VAL B C 1
ATOM 5067 O O . VAL B 1 297 ? 3.287 11.938 14.562 1 98.94 297 VAL B O 1
ATOM 5070 N N . ASN B 1 298 ? 1.286 12.148 15.578 1 98.94 298 ASN B N 1
ATOM 5071 C CA . ASN B 1 298 ? 1.082 13.484 15.008 1 98.94 298 ASN B CA 1
ATOM 5072 C C . ASN B 1 298 ? 0.438 14.422 16.016 1 98.94 298 ASN B C 1
ATOM 5074 O O . ASN B 1 298 ? 0.003 13.992 17.094 1 98.94 298 ASN B O 1
ATOM 5078 N N . THR B 1 299 ? 0.362 15.695 15.695 1 98.81 299 THR B N 1
ATOM 5079 C CA . THR B 1 299 ? -0.127 16.719 16.609 1 98.81 299 THR B CA 1
ATOM 5080 C C . THR B 1 299 ? -1.592 17.047 16.328 1 98.81 299 THR B C 1
ATOM 5082 O O . THR B 1 299 ? -2.336 17.422 17.234 1 98.81 299 THR B O 1
ATOM 5085 N N . ASP B 1 300 ? -1.993 16.906 15.055 1 98.31 300 ASP B N 1
ATOM 5086 C CA . ASP B 1 300 ? -3.295 17.344 14.57 1 98.31 300 ASP B CA 1
ATOM 5087 C C . ASP B 1 300 ? -3.412 18.875 14.617 1 98.31 300 ASP B C 1
ATOM 5089 O O . ASP B 1 300 ? -3.174 19.547 13.609 1 98.31 300 ASP B O 1
ATOM 5093 N N . ASN B 1 301 ? -3.465 19.438 15.859 1 98.06 301 ASN B N 1
ATOM 5094 C CA . ASN B 1 301 ? -3.557 20.875 16.078 1 98.06 301 ASN B CA 1
ATOM 5095 C C . ASN B 1 301 ? -2.709 21.312 17.266 1 98.06 301 ASN B C 1
ATOM 5097 O O . ASN B 1 301 ? -3.098 21.109 18.422 1 98.06 301 ASN B O 1
ATOM 5101 N N . ARG B 1 302 ? -1.655 22.016 17.016 1 98.44 302 ARG B N 1
ATOM 5102 C CA . ARG B 1 302 ? -0.676 22.375 18.031 1 98.44 302 ARG B CA 1
ATOM 5103 C C . ARG B 1 302 ? -1.254 23.391 19.016 1 98.44 302 ARG B C 1
ATOM 5105 O O . ARG B 1 302 ? -1.049 23.281 20.219 1 98.44 302 ARG B O 1
ATOM 5112 N N . LEU B 1 303 ? -2.004 24.344 18.5 1 98.06 303 LEU B N 1
ATOM 5113 C CA . LEU B 1 303 ? -2.582 25.375 19.359 1 98.06 303 LEU B CA 1
ATOM 5114 C C . LEU B 1 303 ? -3.787 24.844 20.125 1 98.06 303 LEU B C 1
ATOM 5116 O O . LEU B 1 303 ? -3.877 25 21.344 1 98.06 303 LEU B O 1
ATOM 5120 N N . MET B 1 304 ? -4.711 24.141 19.453 1 97 304 MET B N 1
ATOM 5121 C CA . MET B 1 304 ? -5.965 23.688 20.047 1 97 304 MET B CA 1
ATOM 5122 C C . MET B 1 304 ? -5.695 22.719 21.188 1 97 304 MET B C 1
ATOM 5124 O O . MET B 1 304 ? -6.27 22.875 22.281 1 97 304 MET B O 1
ATOM 5128 N N . SER B 1 305 ? -4.77 21.75 20.906 1 96.56 305 SER B N 1
ATOM 5129 C CA . SER B 1 305 ? -4.508 20.734 21.922 1 96.56 305 SER B CA 1
ATOM 5130 C C . SER B 1 305 ? -3.311 21.094 22.781 1 96.56 305 SER B C 1
ATOM 5132 O O . SER B 1 305 ? -3.031 20.438 23.781 1 96.56 305 SER B O 1
ATOM 5134 N N . GLY B 1 306 ? -2.615 22.219 22.453 1 96.81 306 GLY B N 1
ATOM 5135 C CA . GLY B 1 306 ? -1.447 22.625 23.219 1 96.81 306 GLY B CA 1
ATOM 5136 C C . GLY B 1 306 ? -0.34 21.594 23.219 1 96.81 306 GLY B C 1
ATOM 5137 O O . GLY B 1 306 ? 0.169 21.219 24.266 1 96.81 306 GLY B O 1
ATOM 5138 N N . VAL B 1 307 ? -0.026 21.156 21.984 1 98 307 VAL B N 1
ATOM 5139 C CA . VAL B 1 307 ? 0.931 20.062 21.922 1 98 307 VAL B CA 1
ATOM 5140 C C . VAL B 1 307 ? 2.014 20.375 20.906 1 98 307 VAL B C 1
ATOM 5142 O O . VAL B 1 307 ? 1.871 21.297 20.094 1 98 307 VAL B O 1
ATOM 5145 N N . SER B 1 308 ? 3.098 19.703 20.953 1 98.62 308 SER B N 1
ATOM 5146 C CA . SER B 1 308 ? 4.176 19.594 19.969 1 98.62 308 SER B CA 1
ATOM 5147 C C . SER B 1 308 ? 4.531 18.125 19.703 1 98.62 308 SER B C 1
ATOM 5149 O O . SER B 1 308 ? 4.027 17.234 20.391 1 98.62 308 SER B O 1
ATOM 5151 N N . MET B 1 309 ? 5.316 17.891 18.672 1 98.88 309 MET B N 1
ATOM 5152 C CA . MET B 1 309 ? 5.785 16.516 18.453 1 98.88 309 MET B CA 1
ATOM 5153 C C . MET B 1 309 ? 6.602 16.031 19.641 1 98.88 309 MET B C 1
ATOM 5155 O O . MET B 1 309 ? 6.508 14.867 20.031 1 98.88 309 MET B O 1
ATOM 5159 N N . THR B 1 310 ? 7.398 16.906 20.25 1 98.88 310 THR B N 1
ATOM 5160 C CA . THR B 1 310 ? 8.18 16.547 21.422 1 98.88 310 THR B CA 1
ATOM 5161 C C . THR B 1 310 ? 7.266 16.125 22.562 1 98.88 310 THR B C 1
ATOM 5163 O O . THR B 1 310 ? 7.488 15.078 23.188 1 98.88 310 THR B O 1
ATOM 5166 N N . SER B 1 311 ? 6.242 16.922 22.859 1 98.75 311 SER B N 1
ATOM 5167 C CA . SER B 1 311 ? 5.363 16.578 23.969 1 98.75 311 SER B CA 1
ATOM 5168 C C . SER B 1 311 ? 4.594 15.297 23.703 1 98.75 311 SER B C 1
ATOM 5170 O O . SER B 1 311 ? 4.336 14.516 24.609 1 98.75 311 SER B O 1
ATOM 5172 N N . GLU B 1 312 ? 4.141 15.055 22.406 1 98.88 312 GLU B N 1
ATOM 5173 C CA . GLU B 1 312 ? 3.445 13.82 22.062 1 98.88 312 GLU B CA 1
ATOM 5174 C C . GLU B 1 312 ? 4.34 12.602 22.281 1 98.88 312 GLU B C 1
ATOM 5176 O O . GLU B 1 312 ? 3.92 11.617 22.906 1 98.88 312 GLU B O 1
ATOM 5181 N N . PHE B 1 313 ? 5.582 12.664 21.781 1 98.88 313 PHE B N 1
ATOM 5182 C CA . PHE B 1 313 ? 6.531 11.578 21.953 1 98.88 313 PHE B CA 1
ATOM 5183 C C . PHE B 1 313 ? 6.824 11.336 23.422 1 98.88 313 PHE B C 1
ATOM 5185 O O . PHE B 1 313 ? 6.863 10.195 23.875 1 98.88 313 PHE B O 1
ATOM 5192 N N . ALA B 1 314 ? 7.043 12.445 24.188 1 98.81 314 ALA B N 1
ATOM 5193 C CA . ALA B 1 314 ? 7.332 12.32 25.609 1 98.81 314 ALA B CA 1
ATOM 5194 C C . ALA B 1 314 ? 6.172 11.664 26.359 1 98.81 314 ALA B C 1
ATOM 5196 O O . ALA B 1 314 ? 6.379 10.789 27.188 1 98.81 314 ALA B O 1
ATOM 5197 N N . THR B 1 315 ? 4.969 12.117 26.047 1 98.62 315 THR B N 1
ATOM 5198 C CA . THR B 1 315 ? 3.766 11.594 26.672 1 98.62 315 THR B CA 1
ATOM 5199 C C . THR B 1 315 ? 3.619 10.102 26.391 1 98.62 315 THR B C 1
ATOM 5201 O O . THR B 1 315 ? 3.352 9.312 27.312 1 98.62 315 THR B O 1
ATOM 5204 N N . LEU B 1 316 ? 3.814 9.695 25.156 1 98.75 316 LEU B N 1
ATOM 5205 C CA . LEU B 1 316 ? 3.695 8.289 24.781 1 98.75 316 LEU B CA 1
ATOM 5206 C C . LEU B 1 316 ? 4.797 7.465 25.438 1 98.75 316 LEU B C 1
ATOM 5208 O O . LEU B 1 316 ? 4.555 6.344 25.891 1 98.75 316 LEU B O 1
ATOM 5212 N N . ALA B 1 317 ? 6.004 8.023 25.438 1 98.62 317 ALA B N 1
ATOM 5213 C CA . ALA B 1 317 ? 7.125 7.316 26.062 1 98.62 317 ALA B CA 1
ATOM 5214 C C . ALA B 1 317 ? 6.859 7.059 27.547 1 98.62 317 ALA B C 1
ATOM 5216 O O . ALA B 1 317 ? 7.094 5.953 28.031 1 98.62 317 ALA B O 1
ATOM 5217 N N . GLU B 1 318 ? 6.402 8.055 28.203 1 98.31 318 GLU B N 1
ATOM 5218 C CA . GLU B 1 318 ? 6.105 7.941 29.625 1 98.31 318 GLU B CA 1
ATOM 5219 C C . GLU B 1 318 ? 4.977 6.945 29.875 1 98.31 318 GLU B C 1
ATOM 5221 O O . GLU B 1 318 ? 5.051 6.137 30.812 1 98.31 318 GLU B O 1
ATOM 5226 N N . THR B 1 319 ? 3.957 6.977 29.094 1 98.62 319 THR B N 1
ATOM 5227 C CA . THR B 1 319 ? 2.742 6.199 29.312 1 98.62 319 THR B CA 1
ATOM 5228 C C . THR B 1 319 ? 2.979 4.727 28.984 1 98.62 319 THR B C 1
ATOM 5230 O O . THR B 1 319 ? 2.502 3.84 29.688 1 98.62 319 THR B O 1
ATOM 5233 N N . PHE B 1 320 ? 3.736 4.422 27.906 1 98.38 320 PHE B N 1
ATOM 5234 C CA . PHE B 1 320 ? 3.82 3.055 27.391 1 98.38 320 PHE B CA 1
ATOM 5235 C C . PHE B 1 320 ? 5.215 2.48 27.625 1 98.38 320 PHE B C 1
ATOM 5237 O O . PHE B 1 320 ? 5.488 1.335 27.25 1 98.38 320 PHE B O 1
ATOM 5244 N N . GLY B 1 321 ? 6.113 3.27 28.172 1 98.19 321 GLY B N 1
ATOM 5245 C CA . GLY B 1 321 ? 7.461 2.797 28.438 1 98.19 321 GLY B CA 1
ATOM 5246 C C . GLY B 1 321 ? 8.305 2.674 27.172 1 98.19 321 GLY B C 1
ATOM 5247 O O . GLY B 1 321 ? 9.125 1.757 27.062 1 98.19 321 GLY B O 1
ATOM 5248 N N . TYR B 1 322 ? 8.078 3.561 26.234 1 98.25 322 TYR B N 1
ATOM 5249 C CA . TYR B 1 322 ? 8.836 3.539 24.984 1 98.25 322 TYR B CA 1
ATOM 5250 C C . TYR B 1 322 ? 10.227 4.125 25.172 1 98.25 322 TYR B C 1
ATOM 5252 O O . TYR B 1 322 ? 10.414 5.047 25.969 1 98.25 322 TYR B O 1
ATOM 5260 N N . GLY B 1 323 ? 11.156 3.615 24.391 1 98.12 323 GLY B N 1
ATOM 5261 C CA . GLY B 1 323 ? 12.508 4.141 24.344 1 98.12 323 GLY B CA 1
ATOM 5262 C C . GLY B 1 323 ? 12.875 4.688 22.969 1 98.12 323 GLY B C 1
ATOM 5263 O O . GLY B 1 323 ? 12 4.926 22.141 1 98.12 323 GLY B O 1
ATOM 5264 N N . TRP B 1 324 ? 14.141 4.918 22.766 1 98.38 324 TRP B N 1
ATOM 5265 C CA . TRP B 1 324 ? 14.625 5.52 21.531 1 98.38 324 TRP B CA 1
ATOM 5266 C C . TRP B 1 324 ? 14.289 4.641 20.328 1 98.38 324 TRP B C 1
ATOM 5268 O O . TRP B 1 324 ? 13.969 5.148 19.25 1 98.38 324 TRP B O 1
ATOM 5278 N N . SER B 1 325 ? 14.367 3.301 20.531 1 98.06 325 SER B N 1
ATOM 5279 C CA . SER B 1 325 ? 14.07 2.398 19.422 1 98.06 325 SER B CA 1
ATOM 5280 C C . SER B 1 325 ? 12.609 2.518 18.984 1 98.06 325 SER B C 1
ATOM 5282 O O . SER B 1 325 ? 12.297 2.406 17.797 1 98.06 325 SER B O 1
ATOM 5284 N N . ASP B 1 326 ? 11.742 2.715 19.953 1 98.5 326 ASP B N 1
ATOM 5285 C CA . ASP B 1 326 ? 10.328 2.887 19.641 1 98.5 326 ASP B CA 1
ATOM 5286 C C . ASP B 1 326 ? 10.086 4.199 18.906 1 98.5 326 ASP B C 1
ATOM 5288 O O . ASP B 1 326 ? 9.359 4.23 17.906 1 98.5 326 ASP B O 1
ATOM 5292 N N . LEU B 1 327 ? 10.695 5.258 19.391 1 98.81 327 LEU B N 1
ATOM 5293 C CA . LEU B 1 327 ? 10.516 6.559 18.75 1 98.81 327 LEU B CA 1
ATOM 5294 C C . LEU B 1 327 ? 11.086 6.551 17.344 1 98.81 327 LEU B C 1
ATOM 5296 O O . LEU B 1 327 ? 10.508 7.156 16.438 1 98.81 327 LEU B O 1
ATOM 5300 N N . ALA B 1 328 ? 12.234 5.879 17.188 1 98.81 328 ALA B N 1
ATOM 5301 C CA . ALA B 1 328 ? 12.805 5.711 15.852 1 98.81 328 ALA B CA 1
ATOM 5302 C C . ALA B 1 328 ? 11.828 4.973 14.938 1 98.81 328 ALA B C 1
ATOM 5304 O O . ALA B 1 328 ? 11.656 5.348 13.773 1 98.81 328 ALA B O 1
ATOM 5305 N N . TRP B 1 329 ? 11.203 3.945 15.484 1 98.69 329 TRP B N 1
ATOM 5306 C CA . TRP B 1 329 ? 10.258 3.141 14.711 1 98.69 329 TRP B CA 1
ATOM 5307 C C . TRP B 1 329 ? 9.062 3.977 14.266 1 98.69 329 TRP B C 1
ATOM 5309 O O . TRP B 1 329 ? 8.656 3.92 13.102 1 98.69 329 TRP B O 1
ATOM 5319 N N . PHE B 1 330 ? 8.523 4.816 15.148 1 98.88 330 PHE B N 1
ATOM 5320 C CA . PHE B 1 330 ? 7.426 5.707 14.797 1 98.88 330 PHE B CA 1
ATOM 5321 C C . PHE B 1 330 ? 7.848 6.684 13.703 1 98.88 330 PHE B C 1
ATOM 5323 O O . PHE B 1 330 ? 7.09 6.941 12.766 1 98.88 330 PHE B O 1
ATOM 5330 N N . THR B 1 331 ? 9.039 7.207 13.836 1 98.94 331 THR B N 1
ATOM 5331 C CA . THR B 1 331 ? 9.547 8.219 12.914 1 98.94 331 THR B CA 1
ATOM 5332 C C . THR B 1 331 ? 9.773 7.617 11.531 1 98.94 331 THR B C 1
ATOM 5334 O O . THR B 1 331 ? 9.391 8.211 10.516 1 98.94 331 THR B O 1
ATOM 5337 N N . VAL B 1 332 ? 10.352 6.453 11.484 1 98.88 332 VAL B N 1
ATOM 5338 C CA . VAL B 1 332 ? 10.609 5.777 10.219 1 98.88 332 VAL B CA 1
ATOM 5339 C C . VAL B 1 332 ? 9.281 5.383 9.57 1 98.88 332 VAL B C 1
ATOM 5341 O O . VAL B 1 332 ? 9.117 5.512 8.359 1 98.88 332 VAL B O 1
ATOM 5344 N N . ASN B 1 333 ? 8.312 4.902 10.375 1 98.81 333 ASN B N 1
ATOM 5345 C CA . ASN B 1 333 ? 6.98 4.617 9.852 1 98.81 333 ASN B CA 1
ATOM 5346 C C . ASN B 1 333 ? 6.375 5.84 9.164 1 98.81 333 ASN B C 1
ATOM 5348 O O . ASN B 1 333 ? 5.797 5.723 8.086 1 98.81 333 ASN B O 1
ATOM 5352 N N . ALA B 1 334 ? 6.535 6.945 9.805 1 98.94 334 ALA B N 1
ATOM 5353 C CA . ALA B 1 334 ? 5.98 8.172 9.242 1 98.94 334 ALA B CA 1
ATOM 5354 C C . ALA B 1 334 ? 6.668 8.539 7.934 1 98.94 334 ALA B C 1
ATOM 5356 O O . ALA B 1 334 ? 6.004 8.836 6.938 1 98.94 334 ALA B O 1
ATOM 5357 N N . MET B 1 335 ? 7.992 8.453 7.914 1 98.88 335 MET B N 1
ATOM 5358 C CA . MET B 1 335 ? 8.711 8.844 6.703 1 98.88 335 MET B CA 1
ATOM 5359 C C . MET B 1 335 ? 8.398 7.895 5.555 1 98.88 335 MET B C 1
ATOM 5361 O O . MET B 1 335 ? 8.258 8.32 4.406 1 98.88 335 MET B O 1
ATOM 5365 N N . LYS B 1 336 ? 8.242 6.598 5.902 1 98.69 336 LYS B N 1
ATOM 5366 C CA . LYS B 1 336 ? 7.875 5.613 4.887 1 98.69 336 LYS B CA 1
ATOM 5367 C C . LYS B 1 336 ? 6.484 5.898 4.324 1 98.69 336 LYS B C 1
ATOM 5369 O O . LYS B 1 336 ? 6.141 5.426 3.238 1 98.69 336 LYS B O 1
ATOM 5374 N N . SER B 1 337 ? 5.684 6.688 5.035 1 98.81 337 SER B N 1
ATOM 5375 C CA . SER B 1 337 ? 4.281 6.906 4.703 1 98.81 337 SER B CA 1
ATOM 5376 C C . SER B 1 337 ? 4.07 8.273 4.059 1 98.81 337 SER B C 1
ATOM 5378 O O . SER B 1 337 ? 2.949 8.617 3.678 1 98.81 337 SER B O 1
ATOM 5380 N N . ALA B 1 338 ? 5.195 9.062 3.945 1 98.88 338 ALA B N 1
ATOM 5381 C CA . ALA B 1 338 ? 5.102 10.414 3.395 1 98.88 338 ALA B CA 1
ATOM 5382 C C . ALA B 1 338 ? 4.727 10.383 1.916 1 98.88 338 ALA B C 1
ATOM 5384 O O . ALA B 1 338 ? 4.93 9.367 1.241 1 98.88 338 ALA B O 1
ATOM 5385 N N . PHE B 1 339 ? 4.195 11.43 1.372 1 98.81 339 PHE B N 1
ATOM 5386 C CA . PHE B 1 339 ? 3.664 11.469 0.016 1 98.81 339 PHE B CA 1
ATOM 5387 C C . PHE B 1 339 ? 4.73 11.93 -0.972 1 98.81 339 PHE B C 1
ATOM 5389 O O . PHE B 1 339 ? 4.496 11.945 -2.182 1 98.81 339 PHE B O 1
ATOM 5396 N N . ILE B 1 340 ? 5.98 12.227 -0.481 1 98.38 340 ILE B N 1
ATOM 5397 C CA . ILE B 1 340 ? 7.051 12.57 -1.408 1 98.38 340 ILE B CA 1
ATOM 5398 C C . ILE B 1 340 ? 7.633 11.305 -2.021 1 98.38 340 ILE B C 1
ATOM 5400 O O . ILE B 1 340 ? 7.258 10.195 -1.638 1 98.38 340 ILE B O 1
ATOM 5404 N N . GLY B 1 341 ? 8.422 11.484 -2.992 1 98 341 GLY B N 1
ATOM 5405 C CA . GLY B 1 341 ? 8.93 10.359 -3.764 1 98 341 GLY B CA 1
ATOM 5406 C C . GLY B 1 341 ? 9.711 9.367 -2.926 1 98 341 GLY B C 1
ATOM 5407 O O . GLY B 1 341 ? 10.336 9.742 -1.932 1 98 341 GLY B O 1
ATOM 5408 N N . PHE B 1 342 ? 9.688 8.148 -3.268 1 98.06 342 PHE B N 1
ATOM 5409 C CA . PHE B 1 342 ? 10.352 7.055 -2.561 1 98.06 342 PHE B CA 1
ATOM 5410 C C . PHE B 1 342 ? 11.828 7.359 -2.344 1 98.06 342 PHE B C 1
ATOM 5412 O O . PHE B 1 342 ? 12.359 7.121 -1.259 1 98.06 342 PHE B O 1
ATOM 5419 N N . ASP B 1 343 ? 12.492 7.801 -3.381 1 96.94 343 ASP B N 1
ATOM 5420 C CA . ASP B 1 343 ? 13.922 8.094 -3.287 1 96.94 343 ASP B CA 1
ATOM 5421 C C . ASP B 1 343 ? 14.188 9.195 -2.262 1 96.94 343 ASP B C 1
ATOM 5423 O O . ASP B 1 343 ? 15.18 9.141 -1.528 1 96.94 343 ASP B O 1
ATOM 5427 N N . GLU B 1 344 ? 13.281 10.188 -2.234 1 97.88 344 GLU B N 1
ATOM 5428 C CA . GLU B 1 344 ? 13.398 11.273 -1.259 1 97.88 344 GLU B CA 1
ATOM 5429 C C . GLU B 1 344 ? 13.172 10.758 0.16 1 97.88 344 GLU B C 1
ATOM 5431 O O . GLU B 1 344 ? 13.883 11.141 1.089 1 97.88 344 GLU B O 1
ATOM 5436 N N . ARG B 1 345 ? 12.18 9.891 0.33 1 98.75 345 ARG B N 1
ATOM 5437 C CA . ARG B 1 345 ? 11.922 9.273 1.625 1 98.75 345 ARG B CA 1
ATOM 5438 C C . ARG B 1 345 ? 13.141 8.484 2.105 1 98.75 345 ARG B C 1
ATOM 5440 O O . ARG B 1 345 ? 13.562 8.633 3.254 1 98.75 345 ARG B O 1
ATOM 5447 N N . LEU B 1 346 ? 13.672 7.715 1.21 1 98.06 346 LEU B N 1
ATOM 5448 C CA . LEU B 1 346 ? 14.812 6.871 1.537 1 98.06 346 LEU B CA 1
ATOM 5449 C C . LEU B 1 346 ? 16.016 7.719 1.954 1 98.06 346 LEU B C 1
ATOM 5451 O O . LEU B 1 346 ? 16.734 7.367 2.893 1 98.06 346 LEU B O 1
ATOM 5455 N N . ALA B 1 347 ? 16.234 8.781 1.223 1 98.31 347 ALA B N 1
ATOM 5456 C CA . ALA B 1 347 ? 17.328 9.68 1.552 1 98.31 347 ALA B CA 1
ATOM 5457 C C . ALA B 1 347 ? 17.172 10.25 2.957 1 98.31 347 ALA B C 1
ATOM 5459 O O . ALA B 1 347 ? 18.141 10.312 3.723 1 98.31 347 ALA B O 1
ATOM 5460 N N . LEU B 1 348 ? 15.977 10.664 3.326 1 98.75 348 LEU B N 1
ATOM 5461 C CA . LEU B 1 348 ? 15.734 11.227 4.652 1 98.75 348 LEU B CA 1
ATOM 5462 C C . LEU B 1 348 ? 15.898 10.156 5.73 1 98.75 348 LEU B C 1
ATOM 5464 O O . LEU B 1 348 ? 16.438 10.438 6.809 1 98.75 348 LEU B O 1
ATOM 5468 N N . ILE B 1 349 ? 15.453 8.969 5.43 1 98.81 349 ILE B N 1
ATOM 5469 C CA . ILE B 1 349 ? 15.562 7.879 6.391 1 98.81 349 ILE B CA 1
ATOM 5470 C C . ILE B 1 349 ? 17.031 7.543 6.625 1 98.81 349 ILE B C 1
ATOM 5472 O O . ILE B 1 349 ? 17.484 7.469 7.77 1 98.81 349 ILE B O 1
ATOM 5476 N N . ASN B 1 350 ? 17.812 7.391 5.574 1 98.56 350 ASN B N 1
ATOM 5477 C CA . ASN B 1 350 ? 19.172 6.867 5.656 1 98.56 350 ASN B CA 1
ATOM 5478 C C . ASN B 1 350 ? 20.172 7.945 6.07 1 98.56 350 ASN B C 1
ATOM 5480 O O . ASN B 1 350 ? 21.156 7.66 6.754 1 98.56 350 ASN B O 1
ATOM 5484 N N . ASP B 1 351 ? 19.859 9.172 5.625 1 98.5 351 ASP B N 1
ATOM 5485 C CA . ASP B 1 351 ? 20.891 10.203 5.773 1 98.5 351 ASP B CA 1
ATOM 5486 C C . ASP B 1 351 ? 20.578 11.109 6.965 1 98.5 351 ASP B C 1
ATOM 5488 O O . ASP B 1 351 ? 21.453 11.852 7.426 1 98.5 351 ASP B O 1
ATOM 5492 N N . VAL B 1 352 ? 19.359 11.047 7.449 1 98.62 352 VAL B N 1
ATOM 5493 C CA . VAL B 1 352 ? 19 11.992 8.508 1 98.62 352 VAL B CA 1
ATOM 5494 C C . VAL B 1 352 ? 18.453 11.234 9.711 1 98.62 352 VAL B C 1
ATOM 5496 O O . VAL B 1 352 ? 19.016 11.312 10.805 1 98.62 352 VAL B O 1
ATOM 5499 N N . ILE B 1 353 ? 17.469 10.438 9.555 1 98.81 353 ILE B N 1
ATOM 5500 C CA . ILE B 1 353 ? 16.688 9.867 10.656 1 98.81 353 ILE B CA 1
ATOM 5501 C C . ILE B 1 353 ? 17.5 8.766 11.344 1 98.81 353 ILE B C 1
ATOM 5503 O O . ILE B 1 353 ? 17.734 8.82 12.555 1 98.81 353 ILE B O 1
ATOM 5507 N N . LYS B 1 354 ? 17.953 7.816 10.562 1 98.56 354 LYS B N 1
ATOM 5508 C CA . LYS B 1 354 ? 18.672 6.688 11.148 1 98.56 354 LYS B CA 1
ATOM 5509 C C . LYS B 1 354 ? 19.953 7.152 11.836 1 98.56 354 LYS B C 1
ATOM 5511 O O . LYS B 1 354 ? 20.219 6.793 12.992 1 98.56 354 LYS B O 1
ATOM 5516 N N . PRO B 1 355 ? 20.812 7.965 11.156 1 98.19 355 PRO B N 1
ATOM 5517 C CA . PRO B 1 355 ? 22.016 8.445 11.852 1 98.19 355 PRO B CA 1
ATOM 5518 C C . PRO B 1 355 ? 21.688 9.25 13.109 1 98.19 355 PRO B C 1
ATOM 5520 O O . PRO B 1 355 ? 22.406 9.164 14.109 1 98.19 355 PRO B O 1
ATOM 5523 N N . GLY B 1 356 ? 20.578 10.062 13.047 1 98 356 GLY B N 1
ATOM 5524 C CA . GLY B 1 356 ? 20.172 10.82 14.219 1 98 356 GLY B CA 1
ATOM 5525 C C . GLY B 1 356 ? 19.828 9.938 15.406 1 98 356 GLY B C 1
ATOM 5526 O O . GLY B 1 356 ? 20.266 10.203 16.531 1 98 356 GLY B O 1
ATOM 5527 N N . TYR B 1 357 ? 19.109 8.906 15.203 1 98.38 357 TYR B N 1
ATOM 5528 C CA . TYR B 1 357 ? 18.719 8.016 16.297 1 98.38 357 TYR B CA 1
ATOM 5529 C C . TYR B 1 357 ? 19.891 7.133 16.719 1 98.38 357 TYR B C 1
ATOM 5531 O O . TYR B 1 357 ? 20 6.762 17.891 1 98.38 357 TYR B O 1
ATOM 5539 N N . ALA B 1 358 ? 20.734 6.75 15.742 1 97.44 358 ALA B N 1
ATOM 5540 C CA . ALA B 1 358 ? 21.938 5.996 16.094 1 97.44 358 ALA B CA 1
ATOM 5541 C C . ALA B 1 358 ? 22.781 6.773 17.094 1 97.44 358 ALA B C 1
ATOM 5543 O O . ALA B 1 358 ? 23.328 6.191 18.047 1 97.44 358 ALA B O 1
ATOM 5544 N N . ALA B 1 359 ? 22.891 8.055 16.922 1 96.19 359 ALA B N 1
ATOM 5545 C CA . ALA B 1 359 ? 23.672 8.906 17.812 1 96.19 359 ALA B CA 1
ATOM 5546 C C . ALA B 1 359 ? 23.047 8.969 19.203 1 96.19 359 ALA B C 1
ATOM 5548 O O . ALA B 1 359 ? 23.766 9.078 20.203 1 96.19 359 ALA B O 1
ATOM 5549 N N . LEU B 1 360 ? 21.766 8.844 19.266 1 96.38 360 LEU B N 1
ATOM 5550 C CA . LEU B 1 360 ? 21.047 8.93 20.531 1 96.38 360 LEU B CA 1
ATOM 5551 C C . LEU B 1 360 ? 21.141 7.605 21.297 1 96.38 360 LEU B C 1
ATOM 5553 O O . LEU B 1 360 ? 21.031 7.582 22.516 1 96.38 360 LEU B O 1
ATOM 5557 N N . GLN B 1 361 ? 21.375 6.508 20.562 1 93.19 361 GLN B N 1
ATOM 5558 C CA . GLN B 1 361 ? 21.344 5.18 21.172 1 93.19 361 GLN B CA 1
ATOM 5559 C C . GLN B 1 361 ? 22.766 4.676 21.438 1 93.19 361 GLN B C 1
ATOM 5561 O O . GLN B 1 361 ? 22.953 3.648 22.094 1 93.19 361 GLN B O 1
ATOM 5566 N N . ALA B 1 362 ? 23.781 5.309 20.859 1 85.94 362 ALA B N 1
ATOM 5567 C CA . ALA B 1 362 ? 25.172 4.914 21.078 1 85.94 362 ALA B CA 1
ATOM 5568 C C . ALA B 1 362 ? 25.641 5.258 22.484 1 85.94 362 ALA B C 1
ATOM 5570 O O . ALA B 1 362 ? 25.266 6.301 23.031 1 85.94 362 ALA B O 1
#

Radius of gyration: 27.57 Å; Cα contacts (8 Å, |Δi|>4): 1513; chains: 2; bounding box: 56×86×60 Å

Solvent-accessible surface area (backbone atoms only — not comparable to full-atom values): 35741 Å² total; per-residue (Å²): 111,53,56,70,94,39,67,69,52,47,21,66,37,60,35,34,36,73,39,34,33,55,63,32,39,56,52,44,56,55,54,46,52,39,15,62,73,71,68,53,80,81,65,93,56,86,42,41,70,58,36,40,50,46,38,29,56,50,21,57,60,47,28,55,72,57,32,54,56,60,39,57,62,46,39,63,42,36,39,42,60,69,42,32,20,49,51,29,13,49,44,36,31,53,40,22,71,39,19,24,43,36,34,32,43,27,43,44,50,83,66,30,32,86,72,66,45,49,59,68,55,44,52,51,25,33,50,50,7,37,53,51,11,28,51,55,25,40,76,72,75,30,58,49,45,72,31,32,28,39,28,22,51,47,88,52,92,48,38,47,62,44,39,54,49,24,62,73,37,43,90,74,45,25,43,24,32,34,39,41,70,67,43,68,94,34,56,65,70,82,43,40,70,23,37,49,50,35,34,69,65,50,49,49,34,38,32,61,21,8,54,82,27,44,59,69,38,39,48,42,34,44,49,72,45,59,42,62,31,26,36,30,32,56,34,47,54,78,38,46,48,65,49,97,88,65,51,72,45,66,35,62,64,41,42,38,37,43,48,70,52,41,34,25,40,29,23,65,68,42,34,31,25,32,46,60,22,90,36,76,85,64,27,52,64,61,60,40,50,74,71,60,36,39,48,24,62,30,37,40,24,30,32,34,58,64,46,43,67,35,54,51,52,47,50,48,23,68,68,71,67,51,52,70,70,50,54,47,50,33,26,49,43,29,43,73,62,48,71,62,53,48,71,59,38,50,46,46,42,65,71,44,41,48,53,45,48,49,62,42,61,63,111,54,58,71,93,41,67,69,53,47,22,67,36,60,34,35,36,74,39,33,32,56,64,32,38,55,53,44,55,55,52,46,52,38,15,64,73,70,68,54,78,81,65,93,56,85,42,41,69,58,36,39,51,47,38,29,55,50,22,56,61,47,28,54,72,57,32,55,57,62,40,56,62,46,38,63,42,35,40,43,60,68,43,32,20,48,51,29,13,50,43,35,30,53,41,22,72,40,18,24,44,36,34,30,42,26,45,45,50,82,65,29,32,87,73,67,43,49,60,68,54,44,53,51,24,33,50,49,7,36,54,52,12,28,52,55,25,41,76,72,74,30,57,49,46,71,31,31,28,39,28,23,52,47,88,51,94,49,38,47,62,44,38,52,50,25,62,72,36,43,88,72,44,24,44,23,32,35,39,42,69,66,42,68,94,34,57,64,72,81,44,39,69,24,36,50,52,35,34,69,65,51,47,50,34,37,31,60,22,7,56,82,27,42,58,69,39,39,49,42,34,43,50,72,45,60,43,62,31,26,37,29,32,55,34,46,54,77,37,45,48,65,49,96,88,65,53,73,45,66,34,61,64,39,43,39,40,42,48,70,50,41,35,24,42,28,24,65,67,41,34,31,25,32,47,60,22,89,36,76,83,65,26,52,65,61,61,40,50,74,71,60,37,39,48,25,62,31,39,41,23,31,32,35,59,66,46,43,67,34,55,51,52,48,52,48,24,68,68,70,67,50,52,70,71,51,54,48,50,33,26,51,42,28,42,71,63,48,69,60,52,47,70,59,36,48,47,45,42,66,71,45,40,49,54,45,49,48,62,41,63,63

Sequence (724 aa):
MAVPLTTDAIRDAPKVLLHDHLDGGLRPATVIELADQYGYTALPTHDAIELGAWFRAAARSGSLERYLETFGHTVGVMQHTDALVRVAAECAEDLADDGVVYAEVRFAPELHTEQGLALDEVVEAVLEGFRQGSARARERGRRIRIGCLLTAMRHAARSLEIAQLAVRYRDVGVVGFDIAGAEAGFPPTRHLDAFEYMRQQNAHFTIHAGEAFGLPSIWEALQWCGADRLGHGVRIVDDITVDDDGNARLGRLAAYVRDTRIPLEMCPTSNVDTGAAKSIAEHPIGLLAELRFRVTVNTDNRLMSGVSMTSEFATLAETFGYGWSDLAWFTVNAMKSAFIGFDERLALINDVIKPGYAALQAMAVPLTTDAIRDAPKVLLHDHLDGGLRPATVIELADQYGYTALPTHDAIELGAWFRAAARSGSLERYLETFGHTVGVMQHTDALVRVAAECAEDLADDGVVYAEVRFAPELHTEQGLALDEVVEAVLEGFRQGSARARERGRRIRIGCLLTAMRHAARSLEIAQLAVRYRDVGVVGFDIAGAEAGFPPTRHLDAFEYMRQQNAHFTIHAGEAFGLPSIWEALQWCGADRLGHGVRIVDDITVDDDGNARLGRLAAYVRDTRIPLEMCPTSNVDTGAAKSIAEHPIGLLAELRFRVTVNTDNRLMSGVSMTSEFATLAETFGYGWSDLAWFTVNAMKSAFIGFDERLALINDVIKPGYAALQA

Organism: Pseudonocardia thermophila (NCBI:txid1848)

pLDDT: mean 96.98, std 3.56, range [73.75, 98.94]

Nearest PDB structures (foldseek):
  1uio-assembly1_A  TM=9.030E-01  e=2.628E-23  Mus musculus
  6ijp-assembly1_A  TM=8.752E-01  e=8.517E-22  Arabidopsis thaliana
  6iv5-assembly1_A  TM=8.781E-01  e=2.369E-21  Arabidopsis thaliana
  6j23-assembly1_A  TM=8.819E-01  e=2.907E-21  Arabidopsis thaliana
  6j4t-assembly1_A  TM=8.795E-01  e=9.923E-21  Arabidopsis thaliana

Secondary structure (DSSP, 8-state):
-PPP--HHHHHHS-EEEEEEEGGG---HHHHHHHHHHHT----S-S-HHHHHHHHHHHHTTS-HHHHHHTHHHHHHH--SHHHHHHHHHHHHHHHHHTTEEEEEEEE-GGGG-TTS--HHHHHHHHHHHHHHHHHHHHHTT---EEEEEEEEETTSS-HHHHHHHHHHTTTTTEEEEEEES--TT--GGGGHHHHHHHHHTT--BEEEESSSS-HHHHHHHHHTT--SEEEE-GGGGGGEEE-TTS-EEE-HHHHHHHHTT--EEE-HHHHHHTTSSS-STT-THHHHHHTT--EEE--B-HHHHT--HHHHHHHHHHHHT--HHHHHHHHHHHHHT-SS-HHHHHHHIIIIIHHHHHHHH-/-PPP--HHHHHHS-EEEEEEEGGG---HHHHHHHHHHHT----S-S-HHHHHHHHHHHHTTS-HHHHHHTHHHHHHH--SHHHHHHHHHHHHHHHHHTTEEEEEEEE-GGGG-TTS--HHHHHHHHHHHHHHHHHHHHHTT---EEEEEEEEETTSS-HHHHHHHHHHTTTTTEEEEEEES--TT--GGGGHHHHHHHHHTT--BEEEESSSS-HHHHHIIIIIT--SEEEE-GGGGGGEEE-TTS-EEE-HHHHHHHHTT--EEE-HHHHHHTTSSS-STT-THHHHHHTT--EEE--B-HHHHT--HHHHHHHHHHHHT--HHHHHHHHHHHHHT-SS-HHHHHHHIIIIIHHHHHHHH-

InterPro domains:
  IPR001365 Adenosine deaminase domain [PF00962] (14-354)
  IPR006330 Adenosine/adenine deaminase [PTHR11409] (9-350)
  IPR006330 Adenosine/adenine deaminase [TIGR01430] (14-351)
  IPR028893 Adenosine deaminase [MF_00540] (8-353)
  IPR032466 Metal-dependent hydrolase [SSF51556] (8-348)